Protein 7JUR (pdb70)

Nearest PDB structures (foldseek):
  7umb-assembly1_B  TM=1.002E+00  e=2.648E-54  Homo sapiens
  7jus-assembly1_B  TM=1.000E+00  e=8.357E-53  Homo sapiens
  7jv0-assembly1_A  TM=9.532E-01  e=3.926E-38  Homo sapiens
  7juz-assembly1_A  TM=9.503E-01  e=6.913E-38  Homo sapiens
  9axh-assembly1_C  TM=8.675E-01  e=3.553E-34  Homo sapiens

Sequence (581 aa):
TSIFLQEWDIPFEQLEIGELIGKGRFGQVYHGRWGEVAIRLIDIERDNEDQLKAFKREVMAYRQTRHENVVLFMGACMSPPHLAIITSLCKGRTLYSVVRDAKIVLDVNKTRQIAQEIVKGMGYLHAKGILHKDLKSKNVFYDNGKVVITDFGLFSISGVLQREDKLRIQNGWLCHLAPEIIRQLSPDTEEDKLPFSKHSDVFALGTIWYELHAREWPFKTQPAEAIIWQMGTGMKPNLSQIGMGKEISDILLFCWAFEQEERPTFTKLMDMLEKLPELDEQQRKRLEAFLTQKQKVGELKDDDFEKISELVVFKVSHKPSGLVMARKLIHLEIKPAIRNQIIRELQVLHECNSPYIVGFYGAFYSDGEISICMEHMDGGSLDQVLKKAGRIPEQILGKVSIAVIKGLTYLREKHKIMHRDVKPSNILVNSRGEIKLCDFGVSGQLIDSMANSFVGTRSYMSPERLQGTHYSVQSDIWSMGLSLVEMAVGRYPIPPPDAKELELMFPMAIFELLDYIVNEPPPKLPSAVFSLEFQDFVNKCLIKNPAERADLKQLMVHAFIKRSDAEEVDFAGWLCSTIGL

Structure (mmCIF, N/CA/C/O backbone):
data_7JUR
#
_entry.id   7JUR
#
_cell.length_a   140.000
_cell.length_b   140.000
_cell.length_c   222.000
_cell.angle_alpha   90.00
_cell.angle_beta   90.00
_cell.angle_gamma   120.00
#
_symmetry.space_group_name_H-M   'P 61 2 2'
#
loop_
_entity.id
_entity.type
_entity.pdbx_description
1 polymer 'Kinase suppressor of Ras 2'
2 polymer 'Dual specificity mitogen-activated protein kinase kinase 1'
3 non-polymer 'PHOSPHOAMINOPHOSPHONIC ACID-ADENYLATE ESTER'
4 non-polymer 'MAGNESIUM ION'
5 non-polymer Trametinib
6 water water
#
loop_
_atom_site.group_PDB
_atom_site.id
_atom_site.type_symbol
_atom_site.label_atom_id
_atom_site.label_alt_id
_atom_site.label_comp_id
_atom_site.label_asym_id
_atom_site.label_entity_id
_atom_site.label_seq_id
_atom_site.pdbx_PDB_ins_code
_atom_site.Cartn_x
_atom_site.Cartn_y
_atom_site.Cartn_z
_atom_site.occupancy
_atom_site.B_iso_or_equiv
_atom_site.auth_seq_id
_atom_site.auth_comp_id
_atom_site.auth_asym_id
_atom_site.auth_atom_id
_atom_site.pdbx_PDB_model_num
ATOM 1 N N . THR A 1 44 ? -60.762 57.683 -32.178 1.00 124.37 652 THR B N 1
ATOM 2 C CA . THR A 1 44 ? -61.131 59.003 -31.678 1.00 127.38 652 THR B CA 1
ATOM 3 C C . THR A 1 44 ? -62.536 58.998 -31.069 1.00 130.18 652 THR B C 1
ATOM 4 O O . THR A 1 44 ? -62.962 59.983 -30.460 1.00 121.94 652 THR B O 1
ATOM 8 N N . SER A 1 45 ? -63.254 57.885 -31.227 1.00 133.34 653 SER B N 1
ATOM 9 C CA . SER A 1 45 ? -64.626 57.777 -30.748 1.00 123.28 653 SER B CA 1
ATOM 10 C C . SER A 1 45 ? -64.880 56.390 -30.175 1.00 122.80 653 SER B C 1
ATOM 11 O O . SER A 1 45 ? -64.452 55.385 -30.753 1.00 120.63 653 SER B O 1
ATOM 14 N N . ILE A 1 46 ? -65.568 56.344 -29.030 1.00 120.36 654 ILE B N 1
ATOM 15 C CA . ILE A 1 46 ? -66.147 55.114 -28.493 1.00 115.30 654 ILE B CA 1
ATOM 16 C C . ILE A 1 46 ? -67.661 55.270 -28.470 1.00 113.67 654 ILE B C 1
ATOM 17 O O . ILE A 1 46 ? -68.181 56.234 -27.895 1.00 112.53 654 ILE B O 1
ATOM 22 N N . PHE A 1 47 ? -68.363 54.314 -29.071 1.00 116.88 655 PHE B N 1
ATOM 23 C CA . PHE A 1 47 ? -69.816 54.261 -29.030 1.00 113.68 655 PHE B CA 1
ATOM 24 C C . PHE A 1 47 ? -70.256 53.180 -28.047 1.00 103.88 655 PHE B C 1
ATOM 25 O O . PHE A 1 47 ? -69.536 52.208 -27.806 1.00 100.43 655 PHE B O 1
ATOM 33 N N . LEU A 1 48 ? -71.444 53.362 -27.466 1.00 106.45 656 LEU B N 1
ATOM 34 C CA . LEU A 1 48 ? -71.992 52.364 -26.552 1.00 102.36 656 LEU B CA 1
ATOM 35 C C . LEU A 1 48 ? -72.554 51.146 -27.273 1.00 102.54 656 LEU B C 1
ATOM 36 O O . LEU A 1 48 ? -72.792 50.120 -26.624 1.00 100.42 656 LEU B O 1
ATOM 41 N N . GLN A 1 49 ? -72.774 51.238 -28.588 1.00 104.11 657 GLN B N 1
ATOM 42 C CA . GLN A 1 49 ? -73.121 50.075 -29.394 1.00 100.36 657 GLN B CA 1
ATOM 43 C C . GLN A 1 49 ? -71.942 49.123 -29.589 1.00 96.89 657 GLN B C 1
ATOM 44 O O . GLN A 1 49 ? -72.141 48.024 -30.116 1.00 99.26 657 GLN B O 1
ATOM 50 N N . GLU A 1 50 ? -70.734 49.513 -29.162 1.00 100.14 658 GLU B N 1
ATOM 51 C CA . GLU A 1 50 ? -69.509 48.720 -29.273 1.00 96.67 658 GLU B CA 1
ATOM 52 C C . GLU A 1 50 ? -69.346 47.678 -28.173 1.00 96.02 658 GLU B C 1
ATOM 53 O O . GLU A 1 50 ? -68.291 47.035 -28.112 1.00 93.32 658 GLU B O 1
ATOM 59 N N . TRP A 1 51 ? -70.328 47.509 -27.291 1.00 89.64 659 TRP B N 1
ATOM 60 C CA . TRP A 1 51 ? -70.161 46.672 -26.114 1.00 83.73 659 TRP B CA 1
ATOM 61 C C . TRP A 1 51 ? -71.058 45.445 -26.184 1.00 84.13 659 TRP B C 1
ATOM 62 O O . TRP A 1 51 ? -72.100 45.445 -26.847 1.00 87.54 659 TRP B O 1
ATOM 73 N N . ASP A 1 52 ? -70.623 44.388 -25.493 1.00 74.28 660 ASP B N 1
ATOM 74 C CA . ASP A 1 52 ? -71.357 43.134 -25.453 1.00 65.79 660 ASP B CA 1
ATOM 75 C C . ASP A 1 52 ? -72.611 43.209 -24.597 1.00 72.83 660 ASP B C 1
ATOM 76 O O . ASP A 1 52 ? -73.420 42.275 -24.635 1.00 74.22 660 ASP B O 1
ATOM 81 N N . ILE A 1 53 ? -72.797 44.273 -23.824 1.00 70.26 661 ILE B N 1
ATOM 82 C CA . ILE A 1 53 ? -74.030 44.483 -23.077 1.00 63.62 661 ILE B CA 1
ATOM 83 C C . ILE A 1 53 ? -74.983 45.262 -23.978 1.00 74.44 661 ILE B C 1
ATOM 84 O O . ILE A 1 53 ? -74.736 46.454 -24.239 1.00 73.87 661 ILE B O 1
ATOM 89 N N . PRO A 1 54 ? -76.039 44.640 -24.480 1.00 75.48 662 PRO B N 1
ATOM 90 C CA . PRO A 1 54 ? -77.005 45.359 -25.306 1.00 69.63 662 PRO B CA 1
ATOM 91 C C . PRO A 1 54 ? -77.577 46.519 -24.518 1.00 69.84 662 PRO B C 1
ATOM 92 O O . PRO A 1 54 ? -77.995 46.369 -23.368 1.00 76.06 662 PRO B O 1
ATOM 96 N N . PHE A 1 55 ? -77.582 47.686 -25.143 1.00 74.85 663 PHE B N 1
ATOM 97 C CA . PHE A 1 55 ? -77.890 48.928 -24.455 1.00 71.64 663 PHE B CA 1
ATOM 98 C C . PHE A 1 55 ? -78.922 49.686 -25.270 1.00 66.98 663 PHE B C 1
ATOM 99 O O . PHE A 1 55 ? -78.652 50.070 -26.412 1.00 65.53 663 PHE B O 1
ATOM 107 N N . GLU A 1 56 ? -80.102 49.896 -24.695 1.00 68.92 664 GLU B N 1
ATOM 108 C CA . GLU A 1 56 ? -81.134 50.684 -25.357 1.00 68.69 664 GLU B CA 1
ATOM 109 C C . GLU A 1 56 ? -81.211 52.104 -24.814 1.00 72.02 664 GLU B C 1
ATOM 110 O O . GLU A 1 56 ? -81.165 53.068 -25.583 1.00 70.51 664 GLU B O 1
ATOM 116 N N . GLN A 1 57 ? -81.329 52.248 -23.495 1.00 75.33 665 GLN B N 1
ATOM 117 C CA . GLN A 1 57 ? -81.478 53.543 -22.851 1.00 70.55 665 GLN B CA 1
ATOM 118 C C . GLN A 1 57 ? -80.664 53.550 -21.563 1.00 70.23 665 GLN B C 1
ATOM 119 O O . GLN A 1 57 ? -80.393 52.501 -20.968 1.00 67.90 665 GLN B O 1
ATOM 125 N N . LEU A 1 58 ? -80.279 54.749 -21.135 1.00 67.40 666 LEU B N 1
ATOM 126 C CA . LEU A 1 58 ? -79.507 54.929 -19.909 1.00 62.64 666 LEU B CA 1
ATOM 127 C C . LEU A 1 58 ? -80.059 56.129 -19.148 1.00 64.13 666 LEU B C 1
ATOM 128 O O . LEU A 1 58 ? -79.943 57.266 -19.617 1.00 62.38 666 LEU B O 1
ATOM 133 N N . GLU A 1 59 ? -80.656 55.882 -17.979 1.00 63.09 667 GLU B N 1
ATOM 134 C CA . GLU A 1 59 ? -81.186 56.937 -17.120 1.00 64.85 667 GLU B CA 1
ATOM 135 C C . GLU A 1 59 ? -80.151 57.327 -16.070 1.00 67.26 667 GLU B C 1
ATOM 136 O O . GLU A 1 59 ? -79.447 56.468 -15.530 1.00 69.53 667 GLU B O 1
ATOM 142 N N . ILE A 1 60 ? -80.076 58.622 -15.766 1.00 62.88 668 ILE B N 1
ATOM 143 C CA . ILE A 1 60 ? -79.118 59.153 -14.796 1.00 61.40 668 ILE B CA 1
ATOM 144 C C . ILE A 1 60 ? -79.894 59.713 -13.610 1.00 60.49 668 ILE B C 1
ATOM 145 O O . ILE A 1 60 ? -80.679 60.654 -13.767 1.00 62.79 668 ILE B O 1
ATOM 150 N N . GLY A 1 61 ? -79.662 59.154 -12.430 1.00 68.70 669 GLY B N 1
ATOM 151 C CA . GLY A 1 61 ? -80.330 59.567 -11.198 1.00 64.64 669 GLY B CA 1
ATOM 152 C C . GLY A 1 61 ? -79.504 60.539 -10.380 1.00 63.11 669 GLY B C 1
ATOM 153 O O . GLY A 1 61 ? -78.880 61.464 -10.917 1.00 58.00 669 GLY B O 1
ATOM 154 N N . GLU A 1 62 ? -79.495 60.319 -9.064 1.00 67.48 670 GLU B N 1
ATOM 155 C CA . GLU A 1 62 ? -78.870 61.232 -8.115 1.00 72.66 670 GLU B CA 1
ATOM 156 C C . GLU A 1 62 ? -77.374 60.966 -7.976 1.00 62.66 670 GLU B C 1
ATOM 157 O O . GLU A 1 62 ? -76.873 59.884 -8.284 1.00 62.11 670 GLU B O 1
ATOM 163 N N . LEU A 1 63 ? -76.660 61.976 -7.486 1.00 60.97 671 LEU B N 1
ATOM 164 C CA . LEU A 1 63 ? -75.245 61.808 -7.199 1.00 58.26 671 LEU B CA 1
ATOM 165 C C . LEU A 1 63 ? -75.072 60.872 -6.011 1.00 65.00 671 LEU B C 1
ATOM 166 O O . LEU A 1 63 ? -75.798 60.962 -5.017 1.00 69.00 671 LEU B O 1
ATOM 171 N N . ILE A 1 64 ? -74.124 59.944 -6.125 1.00 65.65 672 ILE B N 1
ATOM 172 C CA . ILE A 1 64 ? -73.914 58.983 -5.048 1.00 65.55 672 ILE B CA 1
ATOM 173 C C . ILE A 1 64 ? -73.061 59.594 -3.949 1.00 65.78 672 ILE B C 1
ATOM 174 O O . ILE A 1 64 ? -73.389 59.491 -2.762 1.00 68.66 672 ILE B O 1
ATOM 179 N N . GLY A 1 65 ? -71.953 60.229 -4.322 1.00 60.08 673 GLY B N 1
ATOM 180 C CA . GLY A 1 65 ? -71.081 60.828 -3.328 1.00 67.18 673 GLY B CA 1
ATOM 181 C C . GLY A 1 65 ? -70.095 61.778 -3.968 1.00 77.04 673 GLY B C 1
ATOM 182 O O . GLY A 1 65 ? -69.968 61.853 -5.195 1.00 74.14 673 GLY B O 1
ATOM 183 N N . LYS A 1 66 ? -69.403 62.519 -3.106 1.00 74.39 674 LYS B N 1
ATOM 184 C CA . LYS A 1 66 ? -68.311 63.367 -3.551 1.00 69.80 674 LYS B CA 1
ATOM 185 C C . LYS A 1 66 ? -67.087 62.514 -3.856 1.00 62.74 674 LYS B C 1
ATOM 186 O O . LYS A 1 66 ? -66.893 61.441 -3.279 1.00 62.12 674 LYS B O 1
ATOM 192 N N . GLY A 1 67 ? -66.262 62.992 -4.780 1.00 57.99 675 GLY B N 1
ATOM 193 C CA . GLY A 1 67 ? -65.074 62.255 -5.158 1.00 47.71 675 GLY B CA 1
ATOM 194 C C . GLY A 1 67 ? -64.158 63.067 -6.048 1.00 51.60 675 GLY B C 1
ATOM 195 O O . GLY A 1 67 ? -64.612 63.952 -6.776 1.00 61.19 675 GLY B O 1
ATOM 196 N N . ARG A 1 68 ? -62.865 62.766 -6.016 1.00 54.13 676 ARG B N 1
ATOM 197 C CA . ARG A 1 68 ? -61.904 63.632 -6.681 1.00 57.19 676 ARG B CA 1
ATOM 198 C C . ARG A 1 68 ? -61.853 63.423 -8.192 1.00 63.30 676 ARG B C 1
ATOM 199 O O . ARG A 1 68 ? -61.385 64.320 -8.901 1.00 73.44 676 ARG B O 1
ATOM 207 N N . PHE A 1 69 ? -62.341 62.291 -8.705 1.00 56.99 677 PHE B N 1
ATOM 208 C CA . PHE A 1 69 ? -62.230 61.950 -10.125 1.00 57.67 677 PHE B CA 1
ATOM 209 C C . PHE A 1 69 ? -63.619 61.875 -10.762 1.00 61.95 677 PHE B C 1
ATOM 210 O O . PHE A 1 69 ? -64.298 60.850 -10.664 1.00 61.54 677 PHE B O 1
ATOM 218 N N . GLY A 1 70 ? -64.033 62.945 -11.441 1.00 56.44 678 GLY B N 1
ATOM 219 C CA . GLY A 1 70 ? -65.349 62.974 -12.045 1.00 48.25 678 GLY B CA 1
ATOM 220 C C . GLY A 1 70 ? -66.453 62.893 -11.000 1.00 58.94 678 GLY B C 1
ATOM 221 O O . GLY A 1 70 ? -66.216 62.900 -9.791 1.00 63.15 678 GLY B O 1
ATOM 222 N N . GLN A 1 71 ? -67.688 62.808 -11.501 1.00 51.91 679 GLN B N 1
ATOM 223 C CA . GLN A 1 71 ? -68.858 62.597 -10.660 1.00 55.53 679 GLN B CA 1
ATOM 224 C C . GLN A 1 71 ? -69.424 61.200 -10.885 1.00 51.59 679 GLN B C 1
ATOM 225 O O . GLN A 1 71 ? -69.298 60.635 -11.972 1.00 56.78 679 GLN B O 1
ATOM 231 N N . VAL A 1 72 ? -70.071 60.655 -9.855 1.00 50.55 680 VAL B N 1
ATOM 232 C CA . VAL A 1 72 ? -70.554 59.275 -9.854 1.00 48.77 680 VAL B CA 1
ATOM 233 C C . VAL A 1 72 ? -72.040 59.275 -9.506 1.00 57.17 680 VAL B C 1
ATOM 234 O O . VAL A 1 72 ? -72.406 59.435 -8.334 1.00 53.81 680 VAL B O 1
ATOM 238 N N . TYR A 1 73 ? -72.893 59.052 -10.507 1.00 57.73 681 TYR B N 1
ATOM 239 C CA . TYR A 1 73 ? -74.339 59.075 -10.330 1.00 52.18 681 TYR B CA 1
ATOM 240 C C . TYR A 1 73 ? -74.931 57.669 -10.265 1.00 54.11 681 TYR B C 1
ATOM 241 O O . TYR A 1 73 ? -74.365 56.711 -10.800 1.00 52.74 681 TYR B O 1
ATOM 250 N N . HIS A 1 74 ? -76.079 57.556 -9.588 1.00 56.15 682 HIS B N 1
ATOM 251 C CA . HIS A 1 74 ? -76.963 56.413 -9.776 1.00 55.48 682 HIS B CA 1
ATOM 252 C C . HIS A 1 74 ? -77.489 56.404 -11.204 1.00 55.59 682 HIS B C 1
ATOM 253 O O . HIS A 1 74 ? -77.582 57.445 -11.862 1.00 54.98 682 HIS B O 1
ATOM 260 N N . GLY A 1 75 ? -77.877 55.222 -11.673 1.00 53.09 683 GLY B N 1
ATOM 261 C CA . GLY A 1 75 ? -78.406 55.138 -13.020 1.00 53.47 683 GLY B CA 1
ATOM 262 C C . GLY A 1 75 ? -79.167 53.852 -13.219 1.00 58.59 683 GLY B C 1
ATOM 263 O O . GLY A 1 75 ? -79.043 52.905 -12.438 1.00 58.60 683 GLY B O 1
ATOM 264 N N . ARG A 1 76 ? -79.965 53.838 -14.292 1.00 59.75 684 ARG B N 1
ATOM 265 C CA . ARG A 1 76 ? -80.752 52.679 -14.690 1.00 60.26 684 ARG B CA 1
ATOM 266 C C . ARG A 1 76 ? -80.447 52.332 -16.142 1.00 64.71 684 ARG B C 1
ATOM 267 O O . ARG A 1 76 ? -80.186 53.217 -16.961 1.00 60.34 684 ARG B O 1
ATOM 275 N N . TRP A 1 77 ? -80.511 51.033 -16.454 1.00 74.87 685 TRP B N 1
ATOM 276 C CA . TRP A 1 77 ? -80.057 50.463 -17.736 1.00 63.34 685 TRP B CA 1
ATOM 277 C C . TRP A 1 77 ? -81.127 49.534 -18.340 1.00 57.77 685 TRP B C 1
ATOM 278 O O . TRP A 1 77 ? -81.407 49.564 -19.550 1.00 71.04 685 TRP B O 1
ATOM 289 N N . GLY A 1 79 ? -82.288 46.843 -14.969 1.00 58.71 687 GLY B N 1
ATOM 290 C CA . GLY A 1 79 ? -81.101 46.904 -14.117 1.00 71.18 687 GLY B CA 1
ATOM 291 C C . GLY A 1 79 ? -80.567 48.242 -13.584 1.00 55.12 687 GLY B C 1
ATOM 292 O O . GLY A 1 79 ? -80.683 49.272 -14.238 1.00 57.79 687 GLY B O 1
ATOM 293 N N . GLU A 1 80 ? -79.944 48.231 -12.403 1.00 60.55 688 GLU B N 1
ATOM 294 C CA . GLU A 1 80 ? -79.438 49.448 -11.771 1.00 57.54 688 GLU B CA 1
ATOM 295 C C . GLU A 1 80 ? -77.926 49.544 -11.914 1.00 57.27 688 GLU B C 1
ATOM 296 O O . GLU A 1 80 ? -77.219 48.547 -11.791 1.00 61.51 688 GLU B O 1
ATOM 302 N N . VAL A 1 81 ? -77.424 50.756 -12.140 1.00 56.88 689 VAL B N 1
ATOM 303 C CA . VAL A 1 81 ? -76.072 50.947 -12.648 1.00 49.73 689 VAL B CA 1
ATOM 304 C C . VAL A 1 81 ? -75.401 52.089 -11.892 1.00 54.84 689 VAL B C 1
ATOM 305 O O . VAL A 1 81 ? -76.044 52.836 -11.153 1.00 61.21 689 VAL B O 1
ATOM 309 N N . ALA A 1 82 ? -74.085 52.216 -12.080 1.00 52.29 690 ALA B N 1
ATOM 310 C CA . ALA A 1 82 ? -73.310 53.321 -11.520 1.00 48.29 690 ALA B CA 1
ATOM 311 C C . ALA A 1 82 ? -72.553 53.999 -12.644 1.00 46.15 690 ALA B C 1
ATOM 312 O O . ALA A 1 82 ? -71.713 53.371 -13.293 1.00 55.56 690 ALA B O 1
ATOM 314 N N . ILE A 1 83 ? -72.837 55.277 -12.860 1.00 47.98 691 ILE B N 1
ATOM 315 C CA . ILE A 1 83 ? -72.314 56.028 -13.993 1.00 45.05 691 ILE B CA 1
ATOM 316 C C . ILE A 1 83 ? -71.303 57.028 -13.463 1.00 49.60 691 ILE B C 1
ATOM 317 O O . ILE A 1 83 ? -71.584 57.749 -12.498 1.00 52.86 691 ILE B O 1
ATOM 322 N N . ARG A 1 84 ? -70.128 57.065 -14.079 1.00 45.28 692 ARG B N 1
ATOM 323 C CA . ARG A 1 84 ? -69.075 57.998 -13.695 1.00 49.49 692 ARG B CA 1
ATOM 324 C C . ARG A 1 84 ? -68.813 58.913 -14.878 1.00 54.00 692 ARG B C 1
ATOM 325 O O . ARG A 1 84 ? -68.274 58.473 -15.899 1.00 56.24 692 ARG B O 1
ATOM 333 N N . LEU A 1 85 ? -69.194 60.178 -14.742 1.00 53.62 693 LEU B N 1
ATOM 334 C CA . LEU A 1 85 ? -69.026 61.152 -15.813 1.00 57.36 693 LEU B CA 1
ATOM 335 C C . LEU A 1 85 ? -67.696 61.871 -15.627 1.00 63.24 693 LEU B C 1
ATOM 336 O O . LEU A 1 85 ? -67.474 62.531 -14.609 1.00 71.67 693 LEU B O 1
ATOM 341 N N . ILE A 1 86 ? -66.815 61.727 -16.604 1.00 66.61 694 ILE B N 1
ATOM 342 C CA . ILE A 1 86 ? -65.519 62.386 -16.611 1.00 70.07 694 ILE B CA 1
ATOM 343 C C . ILE A 1 86 ? -65.460 63.359 -17.777 1.00 81.66 694 ILE B C 1
ATOM 344 O O . ILE A 1 86 ? -66.010 63.107 -18.852 1.00 91.49 694 ILE B O 1
ATOM 349 N N . ASP A 1 87 ? -64.758 64.465 -17.568 1.00 89.21 695 ASP B N 1
ATOM 350 C CA . ASP A 1 87 ? -64.575 65.449 -18.620 1.00 92.39 695 ASP B CA 1
ATOM 351 C C . ASP A 1 87 ? -63.095 65.585 -18.943 1.00 96.92 695 ASP B C 1
ATOM 352 O O . ASP A 1 87 ? -62.228 65.402 -18.083 1.00 98.63 695 ASP B O 1
ATOM 357 N N . ILE A 1 88 ? -62.829 65.902 -20.205 1.00 109.52 696 ILE B N 1
ATOM 358 C CA . ILE A 1 88 ? -61.496 65.857 -20.786 1.00 115.93 696 ILE B CA 1
ATOM 359 C C . ILE A 1 88 ? -61.350 67.079 -21.686 1.00 119.51 696 ILE B C 1
ATOM 360 O O . ILE A 1 88 ? -62.339 67.657 -22.138 1.00 120.73 696 ILE B O 1
ATOM 365 N N . GLU A 1 89 ? -60.104 67.488 -21.934 1.00 128.74 697 GLU B N 1
ATOM 366 C CA . GLU A 1 89 ? -59.880 68.549 -22.912 1.00 136.55 697 GLU B CA 1
ATOM 367 C C . GLU A 1 89 ? -60.422 68.129 -24.273 1.00 140.55 697 GLU B C 1
ATOM 368 O O . GLU A 1 89 ? -60.386 66.953 -24.648 1.00 139.74 697 GLU B O 1
ATOM 374 N N . ARG A 1 90 ? -60.942 69.111 -25.010 1.00 142.40 698 ARG B N 1
ATOM 375 C CA . ARG A 1 90 ? -61.552 68.829 -26.305 1.00 144.73 698 ARG B CA 1
ATOM 376 C C . ARG A 1 90 ? -60.558 68.168 -27.252 1.00 149.74 698 ARG B C 1
ATOM 377 O O . ARG A 1 90 ? -60.871 67.160 -27.899 1.00 144.16 698 ARG B O 1
ATOM 385 N N . ASP A 1 91 ? -59.343 68.715 -27.331 1.00 154.36 699 ASP B N 1
ATOM 386 C CA . ASP A 1 91 ? -58.343 68.296 -28.310 1.00 154.13 699 ASP B CA 1
ATOM 387 C C . ASP A 1 91 ? -57.037 67.926 -27.602 1.00 152.66 699 ASP B C 1
ATOM 388 O O . ASP A 1 91 ? -55.991 68.541 -27.805 1.00 152.67 699 ASP B O 1
ATOM 393 N N . ASN A 1 92 ? -57.103 66.906 -26.752 1.00 147.93 700 ASN B N 1
ATOM 394 C CA . ASN A 1 92 ? -55.909 66.264 -26.211 1.00 145.09 700 ASN B CA 1
ATOM 395 C C . ASN A 1 92 ? -55.966 64.817 -26.684 1.00 137.90 700 ASN B C 1
ATOM 396 O O . ASN A 1 92 ? -56.465 63.937 -25.978 1.00 137.53 700 ASN B O 1
ATOM 401 N N . GLU A 1 93 ? -55.460 64.583 -27.898 1.00 133.57 701 GLU B N 1
ATOM 402 C CA . GLU A 1 93 ? -55.487 63.246 -28.478 1.00 132.26 701 GLU B CA 1
ATOM 403 C C . GLU A 1 93 ? -54.682 62.254 -27.643 1.00 132.49 701 GLU B C 1
ATOM 404 O O . GLU A 1 93 ? -54.993 61.057 -27.634 1.00 129.25 701 GLU B O 1
ATOM 410 N N . ASP A 1 94 ? -53.662 62.728 -26.923 1.00 134.30 702 ASP B N 1
ATOM 411 C CA . ASP A 1 94 ? -52.847 61.839 -26.097 1.00 136.49 702 ASP B CA 1
ATOM 412 C C . ASP A 1 94 ? -53.674 61.206 -24.984 1.00 130.75 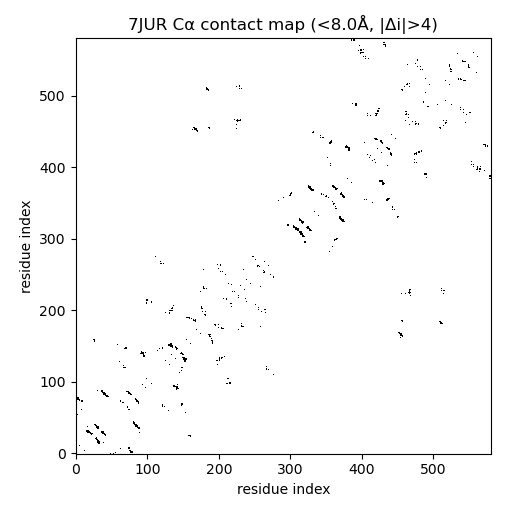702 ASP B C 1
ATOM 413 O O . ASP A 1 94 ? -53.778 59.977 -24.887 1.00 124.21 702 ASP B O 1
ATOM 418 N N . GLN A 1 95 ? -54.262 62.045 -24.125 1.00 132.12 703 GLN B N 1
ATOM 419 C CA . GLN A 1 95 ? -55.102 61.582 -23.022 1.00 133.72 703 GLN B CA 1
ATOM 420 C C . GLN A 1 95 ? -56.187 60.617 -23.472 1.00 126.83 703 GLN B C 1
ATOM 421 O O . GLN A 1 95 ? -56.660 59.796 -22.678 1.00 124.27 703 GLN B O 1
ATOM 427 N N . LEU A 1 96 ? -56.616 60.732 -24.725 1.00 124.06 704 LEU B N 1
ATOM 428 C CA . LEU A 1 96 ? -57.859 60.125 -25.184 1.00 116.01 704 LEU B CA 1
ATOM 429 C C . LEU A 1 96 ? -57.660 58.687 -25.655 1.00 112.95 704 LEU B C 1
ATOM 430 O O . LEU A 1 96 ? -58.289 57.764 -25.129 1.00 115.32 704 LEU B O 1
ATOM 435 N N . LYS A 1 97 ? -56.798 58.473 -26.647 1.00 109.59 705 LYS B N 1
ATOM 436 C CA . LYS A 1 97 ? -56.516 57.095 -27.025 1.00 111.07 705 LYS B CA 1
ATOM 437 C C . LYS A 1 97 ? -55.767 56.359 -25.924 1.00 113.70 705 LYS B C 1
ATOM 438 O O . LYS A 1 97 ? -55.708 55.125 -25.946 1.00 112.30 705 LYS B O 1
ATOM 444 N N . ALA A 1 98 ? -55.198 57.097 -24.963 1.00 118.76 706 ALA B N 1
ATOM 445 C CA . ALA A 1 98 ? -54.669 56.490 -23.745 1.00 118.16 706 ALA B CA 1
ATOM 446 C C . ALA A 1 98 ? -55.786 56.127 -22.775 1.00 113.29 706 ALA B C 1
ATOM 447 O O . ALA A 1 98 ? -55.614 55.241 -21.932 1.00 113.00 706 ALA B O 1
ATOM 449 N N . PHE A 1 99 ? -56.921 56.821 -22.852 1.00 112.17 707 PHE B N 1
ATOM 450 C CA . PHE A 1 99 ? -58.122 56.365 -22.160 1.00 100.32 707 PHE B CA 1
ATOM 451 C C . PHE A 1 99 ? -58.679 55.120 -22.837 1.00 105.14 707 PHE B C 1
ATOM 452 O O . PHE A 1 99 ? -59.027 54.140 -22.173 1.00 102.73 707 PHE B O 1
ATOM 460 N N . LYS A 1 100 ? -58.728 55.147 -24.164 1.00 108.20 708 LYS B N 1
ATOM 461 C CA . LYS A 1 100 ? -59.266 54.048 -24.951 1.00 102.10 708 LYS B CA 1
ATOM 462 C C . LYS A 1 100 ? -58.401 52.792 -24.807 1.00 100.97 708 LYS B C 1
ATOM 463 O O . LYS A 1 100 ? -58.913 51.667 -24.740 1.00 98.63 708 LYS B O 1
ATOM 469 N N . ARG A 1 101 ? -57.084 52.983 -24.818 1.00 109.72 709 ARG B N 1
ATOM 470 C CA . ARG A 1 101 ? -56.086 52.093 -24.252 1.00 111.56 709 ARG B CA 1
ATOM 471 C C . ARG A 1 101 ? -56.656 51.233 -23.120 1.00 98.16 709 ARG B C 1
ATOM 472 O O . ARG A 1 101 ? -56.634 50.003 -23.164 1.00 84.08 709 ARG B O 1
ATOM 480 N N . GLU A 1 102 ? -57.170 51.920 -22.109 1.00 98.10 710 GLU B N 1
ATOM 481 C CA . GLU A 1 102 ? -57.530 51.288 -20.846 1.00 96.52 710 GLU B CA 1
ATOM 482 C C . GLU A 1 102 ? -58.862 50.553 -20.949 1.00 93.35 710 GLU B C 1
ATOM 483 O O . GLU A 1 102 ? -58.976 49.402 -20.521 1.00 88.33 710 GLU B O 1
ATOM 489 N N . VAL A 1 103 ? -59.879 51.203 -21.520 1.00 89.51 711 VAL B N 1
ATOM 490 C CA . VAL A 1 103 ? -61.243 50.729 -21.309 1.00 88.76 711 VAL B CA 1
ATOM 491 C C . VAL A 1 103 ? -61.499 49.404 -22.007 1.00 88.29 711 VAL B C 1
ATOM 492 O O . VAL A 1 103 ? -62.240 48.560 -21.486 1.00 91.06 711 VAL B O 1
ATOM 496 N N . MET A 1 104 ? -60.907 49.177 -23.179 1.00 86.70 712 MET B N 1
ATOM 497 C CA . MET A 1 104 ? -61.229 47.910 -23.813 1.00 92.46 712 MET B CA 1
ATOM 498 C C . MET A 1 104 ? -60.359 46.774 -23.298 1.00 83.15 712 MET B C 1
ATOM 499 O O . MET A 1 104 ? -60.733 45.604 -23.455 1.00 82.86 712 MET B O 1
ATOM 504 N N . ALA A 1 105 ? -59.265 47.083 -22.596 1.00 89.20 713 ALA B N 1
ATOM 505 C CA . ALA A 1 105 ? -58.710 46.114 -21.661 1.00 86.96 713 ALA B CA 1
ATOM 506 C C . ALA A 1 105 ? -59.791 45.637 -20.693 1.00 89.97 713 ALA B C 1
ATOM 507 O O . ALA A 1 105 ? -60.005 44.427 -20.533 1.00 90.83 713 ALA B O 1
ATOM 509 N N . TYR A 1 106 ? -60.508 46.583 -20.062 1.00 86.31 714 TYR B N 1
ATOM 510 C CA . TYR A 1 106 ? -61.565 46.225 -19.112 1.00 75.71 714 TYR B CA 1
ATOM 511 C C . TYR A 1 106 ? -62.664 45.406 -19.769 1.00 77.25 714 TYR B C 1
ATOM 512 O O . TYR A 1 106 ? -63.340 44.622 -19.089 1.00 72.75 714 TYR B O 1
ATOM 521 N N . ARG A 1 107 ? -62.867 45.578 -21.080 1.00 76.27 715 ARG B N 1
ATOM 522 C CA . ARG A 1 107 ? -63.926 44.855 -21.778 1.00 77.02 715 ARG B CA 1
ATOM 523 C C . ARG A 1 107 ? -63.761 43.346 -21.688 1.00 73.75 715 ARG B C 1
ATOM 524 O O . ARG A 1 107 ? -64.725 42.611 -21.936 1.00 66.10 715 ARG B O 1
ATOM 532 N N . GLN A 1 108 ? -62.569 42.865 -21.345 1.00 77.98 716 GLN B N 1
ATOM 533 C CA . GLN A 1 108 ? -62.312 41.437 -21.258 1.00 76.73 716 GLN B CA 1
ATOM 534 C C . GLN A 1 108 ? -62.477 40.884 -19.849 1.00 66.83 716 GLN B C 1
ATOM 535 O O . GLN A 1 108 ? -62.214 39.695 -19.642 1.00 65.42 716 GLN B O 1
ATOM 541 N N . THR A 1 109 ? -62.894 41.705 -18.879 1.00 62.02 717 THR B N 1
ATOM 542 C CA . THR A 1 109 ? -62.894 41.294 -17.478 1.00 58.63 717 THR B CA 1
ATOM 543 C C . THR A 1 109 ? -64.264 40.774 -17.056 1.00 50.87 717 THR B C 1
ATOM 544 O O . THR A 1 109 ? -65.304 41.337 -17.412 1.00 46.63 717 THR B O 1
ATOM 548 N N . ARG A 1 110 ? -64.250 39.685 -16.299 1.00 42.04 718 ARG B N 1
ATOM 549 C CA . ARG A 1 110 ? -65.428 39.237 -15.569 1.00 45.00 718 ARG B CA 1
ATOM 550 C C . ARG A 1 110 ? -64.931 38.328 -14.458 1.00 50.48 718 ARG B C 1
ATOM 551 O O . ARG A 1 110 ? -64.234 37.347 -14.736 1.00 48.79 718 ARG B O 1
ATOM 559 N N . HIS A 1 111 ? -65.246 38.675 -13.209 1.00 54.64 719 HIS B N 1
ATOM 560 C CA . HIS A 1 111 ? -64.770 37.964 -12.030 1.00 47.68 719 HIS B CA 1
ATOM 561 C C . HIS A 1 111 ? -65.610 38.398 -10.834 1.00 46.90 719 HIS B C 1
ATOM 562 O O . HIS A 1 111 ? -65.832 39.593 -10.641 1.00 53.28 719 HIS B O 1
ATOM 569 N N . GLU A 1 112 ? -66.054 37.432 -10.022 1.00 45.30 720 GLU B N 1
ATOM 570 C CA . GLU A 1 112 ? -67.004 37.716 -8.940 1.00 54.79 720 GLU B CA 1
ATOM 571 C C . GLU A 1 112 ? -66.475 38.674 -7.873 1.00 60.60 720 GLU B C 1
ATOM 572 O O . GLU A 1 112 ? -67.273 39.156 -7.060 1.00 59.00 720 GLU B O 1
ATOM 578 N N . ASN A 1 113 ? -65.170 38.945 -7.825 1.00 58.79 721 ASN B N 1
ATOM 579 C CA . ASN A 1 113 ? -64.605 39.873 -6.853 1.00 55.08 721 ASN B CA 1
ATOM 580 C C . ASN A 1 113 ? -64.179 41.184 -7.500 1.00 60.93 721 ASN B C 1
ATOM 581 O O . ASN A 1 113 ? -63.503 41.999 -6.857 1.00 60.36 721 ASN B O 1
ATOM 586 N N . VAL A 1 114 ? -64.564 41.404 -8.754 1.00 55.74 722 VAL B N 1
ATOM 587 C CA . VAL A 1 114 ? -64.218 42.602 -9.506 1.00 49.47 722 VAL B CA 1
ATOM 588 C C . VAL A 1 114 ? -65.512 43.203 -10.029 1.00 46.33 722 VAL B C 1
ATOM 589 O O . VAL A 1 114 ? -66.317 42.497 -10.643 1.00 62.40 722 VAL B O 1
ATOM 593 N N . VAL A 1 115 ? -65.727 44.492 -9.763 1.00 44.54 723 VAL B N 1
ATOM 594 C CA . VAL A 1 115 ? -66.951 45.141 -10.216 1.00 51.33 723 VAL B CA 1
ATOM 595 C C . VAL A 1 115 ? -67.071 44.996 -11.726 1.00 55.16 723 VAL B C 1
ATOM 596 O O . VAL A 1 115 ? -66.072 45.045 -12.459 1.00 54.80 723 VAL B O 1
ATOM 600 N N . LEU A 1 116 ? -68.304 44.792 -12.196 1.00 45.18 724 LEU B N 1
ATOM 601 C CA . LEU A 1 116 ? -68.554 44.449 -13.591 1.00 40.78 724 LEU B CA 1
ATOM 602 C C . LEU A 1 116 ? -68.440 45.693 -14.454 1.00 43.34 724 LEU B C 1
ATOM 603 O O . LEU A 1 116 ? -69.292 46.582 -14.390 1.00 50.85 724 LEU B O 1
ATOM 608 N N . PHE A 1 117 ? -67.404 45.758 -15.279 1.00 47.00 725 PHE B N 1
ATOM 609 C CA . PHE A 1 117 ? -67.285 46.877 -16.205 1.00 53.94 725 PHE B CA 1
ATOM 610 C C . PHE A 1 117 ? -68.285 46.692 -17.334 1.00 53.50 725 PHE B C 1
ATOM 611 O O . PHE A 1 117 ? -68.211 45.713 -18.083 1.00 59.49 725 PHE B O 1
ATOM 619 N N . MET A 1 118 ? -69.200 47.639 -17.486 1.00 55.03 726 MET B N 1
ATOM 620 C CA . MET A 1 118 ? -70.307 47.432 -18.409 1.00 53.90 726 MET B CA 1
ATOM 621 C C . MET A 1 118 ? -70.156 48.164 -19.726 1.00 50.64 726 MET B C 1
ATOM 622 O O . MET A 1 118 ? -70.543 47.631 -20.766 1.00 63.70 726 MET B O 1
ATOM 627 N N . GLY A 1 119 ? -69.619 49.369 -19.715 1.00 52.25 727 GLY B N 1
ATOM 628 C CA . GLY A 1 119 ? -69.491 50.115 -20.943 1.00 65.52 727 GLY B CA 1
ATOM 629 C C . GLY A 1 119 ? -68.908 51.484 -20.682 1.00 69.17 727 GLY B C 1
ATOM 630 O O . GLY A 1 119 ? -68.892 51.980 -19.549 1.00 66.37 727 GLY B O 1
ATOM 631 N N . ALA A 1 120 ? -68.436 52.092 -21.760 1.00 69.97 728 ALA B N 1
ATOM 632 C CA . ALA A 1 120 ? -67.826 53.411 -21.680 1.00 75.36 728 ALA B CA 1
ATOM 633 C C . ALA A 1 120 ? -68.075 54.092 -23.018 1.00 78.39 728 ALA B C 1
ATOM 634 O O . ALA A 1 120 ? -67.371 53.810 -23.983 1.00 92.94 728 ALA B O 1
ATOM 636 N N . CYS A 1 121 ? -69.065 54.966 -23.080 1.00 76.30 729 CYS B N 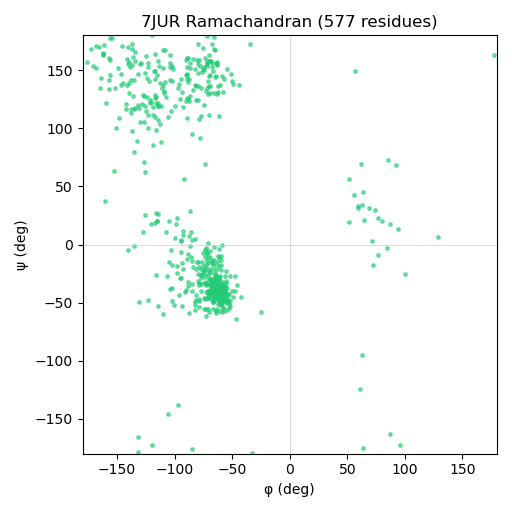1
ATOM 637 C CA . CYS A 1 121 ? -69.260 55.753 -24.285 1.00 86.85 729 CYS B CA 1
ATOM 638 C C . CYS A 1 121 ? -68.429 57.022 -24.199 1.00 87.57 729 CYS B C 1
ATOM 639 O O . CYS A 1 121 ? -68.325 57.639 -23.137 1.00 86.55 729 CYS B O 1
ATOM 642 N N . MET A 1 122 ? -67.829 57.404 -25.325 1.00 102.73 730 MET B N 1
ATOM 643 C CA . MET A 1 122 ? -66.901 58.534 -25.352 1.00 103.53 730 MET B CA 1
ATOM 644 C C . MET A 1 122 ? -67.167 59.396 -26.584 1.00 103.97 730 MET B C 1
ATOM 645 O O . MET A 1 122 ? -66.687 59.091 -27.681 1.00 110.02 730 MET B O 1
ATOM 650 N N . SER A 1 123 ? -67.930 60.475 -26.394 1.00 101.49 731 SER B N 1
ATOM 651 C CA . SER A 1 123 ? -68.087 61.539 -27.381 1.00 107.86 731 SER B CA 1
ATOM 652 C C . SER A 1 123 ? -67.415 62.785 -26.811 1.00 108.89 731 SER B C 1
ATOM 653 O O . SER A 1 123 ? -68.073 63.594 -26.134 1.00 108.63 731 SER B O 1
ATOM 656 N N . PRO A 1 124 ? -66.111 62.972 -27.038 1.00 105.75 732 PRO B N 1
ATOM 657 C CA . PRO A 1 124 ? -65.361 64.061 -26.368 1.00 106.56 732 PRO B CA 1
ATOM 658 C C . PRO A 1 124 ? -66.052 65.401 -26.530 1.00 103.46 732 PRO B C 1
ATOM 659 O O . PRO A 1 124 ? -66.681 65.664 -27.567 1.00 103.48 732 PRO B O 1
ATOM 663 N N . PRO A 1 125 ? -65.958 66.286 -25.523 1.00 105.35 733 PRO B N 1
ATOM 664 C CA . PRO A 1 125 ? -65.132 66.154 -24.316 1.00 110.94 733 PRO B CA 1
ATOM 665 C C . PRO A 1 125 ? -65.763 65.369 -23.155 1.00 106.16 733 PRO B C 1
ATOM 666 O O . PRO A 1 125 ? -65.161 65.280 -22.088 1.00 99.36 733 PRO B O 1
ATOM 670 N N . HIS A 1 126 ? -66.952 64.812 -23.342 1.00 98.33 734 HIS B N 1
ATOM 671 C CA . HIS A 1 126 ? -67.678 64.172 -22.255 1.00 96.62 734 HIS B CA 1
ATOM 672 C C . HIS A 1 126 ? -67.494 62.661 -22.326 1.00 92.81 734 HIS B C 1
ATOM 673 O O . HIS A 1 126 ? -67.883 62.034 -23.315 1.00 100.02 734 HIS B O 1
ATOM 680 N N . LEU A 1 127 ? -66.906 62.080 -21.280 1.00 84.49 735 LEU B N 1
ATOM 681 C CA . LEU A 1 127 ? -66.692 60.641 -21.181 1.00 81.43 735 LEU B CA 1
ATOM 682 C C . LEU A 1 127 ? -67.641 60.050 -20.144 1.00 72.57 735 LEU B C 1
ATOM 683 O O . LEU A 1 127 ? -68.282 60.768 -19.372 1.00 71.12 735 LEU B O 1
ATOM 688 N N . ALA A 1 128 ? -67.733 58.723 -20.133 1.00 61.20 736 ALA B N 1
ATOM 689 C CA . ALA A 1 128 ? -68.582 58.047 -19.161 1.00 58.41 736 ALA B CA 1
ATOM 690 C C . ALA A 1 128 ? -68.083 56.624 -18.991 1.00 60.02 736 ALA B C 1
ATOM 691 O O . ALA A 1 128 ? -67.782 55.957 -19.980 1.00 65.02 736 ALA B O 1
ATOM 693 N N . ILE A 1 129 ? -67.970 56.172 -17.746 1.00 61.21 737 ILE B N 1
ATOM 694 C CA . ILE A 1 129 ? -67.612 54.793 -17.445 1.00 53.50 737 ILE B CA 1
ATOM 695 C C . ILE A 1 129 ? -68.748 54.199 -16.639 1.00 52.43 737 ILE B C 1
ATOM 696 O O . ILE A 1 129 ? -69.110 54.729 -15.583 1.00 61.63 737 ILE B O 1
ATOM 701 N N . ILE A 1 130 ? -69.311 53.111 -17.138 1.00 48.94 738 ILE B N 1
ATOM 702 C CA . ILE A 1 130 ? -70.551 52.556 -16.628 1.00 47.12 738 ILE B CA 1
ATOM 703 C C . ILE A 1 130 ? -70.233 51.187 -16.056 1.00 53.01 738 ILE B C 1
ATOM 704 O O . ILE A 1 130 ? -69.708 50.318 -16.764 1.00 55.90 738 ILE B O 1
ATOM 709 N N . THR A 1 131 ? -70.518 50.998 -14.774 1.00 49.65 739 THR B N 1
ATOM 710 C CA . THR A 1 131 ? -70.233 49.736 -14.113 1.00 50.11 739 THR B CA 1
ATOM 711 C C . THR A 1 131 ? -71.441 49.329 -13.299 1.00 49.00 739 THR B C 1
ATOM 712 O O . THR A 1 131 ? -72.329 50.138 -13.014 1.00 47.70 739 THR B O 1
ATOM 716 N N . SER A 1 132 ? -71.437 48.069 -12.885 1.00 46.03 740 SER B N 1
ATOM 717 C CA . SER A 1 132 ? -72.468 47.587 -11.986 1.00 46.72 740 SER B CA 1
ATOM 718 C C . SER A 1 132 ? -72.529 48.470 -10.741 1.00 54.79 740 SER B C 1
ATOM 719 O O . SER A 1 132 ? -71.537 49.093 -10.351 1.00 53.71 740 SER B O 1
ATOM 722 N N . LEU A 1 133 ? -73.716 48.571 -10.137 1.00 59.61 741 LEU B N 1
ATOM 723 C CA . LEU A 1 133 ? -73.884 49.336 -8.902 1.00 56.23 741 LEU B CA 1
ATOM 724 C C . LEU A 1 133 ? -73.749 48.415 -7.696 1.00 52.88 741 LEU B C 1
ATOM 725 O O . LEU A 1 133 ? -74.388 47.360 -7.635 1.00 60.36 741 LEU B O 1
ATOM 730 N N . CYS A 1 134 ? -72.941 48.826 -6.727 1.00 55.20 742 CYS B N 1
ATOM 731 C CA . CYS A 1 134 ? -72.645 47.989 -5.570 1.00 58.84 742 CYS B CA 1
ATOM 732 C C . CYS A 1 134 ? -73.685 48.210 -4.474 1.00 56.69 742 CYS B C 1
ATOM 733 O O . CYS A 1 134 ? -73.891 49.339 -4.020 1.00 54.68 742 CYS B O 1
ATOM 736 N N . LYS A 1 135 ? -74.343 47.136 -4.050 1.00 66.73 743 LYS B N 1
ATOM 737 C CA . LYS A 1 135 ? -75.182 47.228 -2.867 1.00 67.74 743 LYS B CA 1
ATOM 738 C C . LYS A 1 135 ? -74.316 47.172 -1.612 1.00 74.03 743 LYS B C 1
ATOM 739 O O . LYS A 1 135 ? -73.183 46.680 -1.621 1.00 78.90 743 LYS B O 1
ATOM 745 N N . GLY A 1 136 ? -74.857 47.673 -0.523 1.00 73.51 744 GLY B N 1
ATOM 746 C CA . GLY A 1 136 ? -74.107 47.609 0.709 1.00 69.26 744 GLY B CA 1
ATOM 747 C C . GLY A 1 136 ? -73.189 48.806 0.872 1.00 67.02 744 GLY B C 1
ATOM 748 O O . GLY A 1 136 ? -73.326 49.846 0.209 1.00 69.19 744 GLY B O 1
ATOM 749 N N . ARG A 1 137 ? -72.228 48.644 1.773 1.00 58.28 745 ARG B N 1
ATOM 750 C CA . ARG A 1 137 ? -71.359 49.725 2.200 1.00 50.81 745 ARG B CA 1
ATOM 751 C C . ARG A 1 137 ? -69.923 49.463 1.778 1.00 52.82 745 ARG B C 1
ATOM 752 O O . ARG A 1 137 ? -69.516 48.322 1.542 1.00 57.35 745 ARG B O 1
ATOM 760 N N . THR A 1 138 ? -69.150 50.538 1.690 1.00 49.05 746 THR B N 1
ATOM 761 C CA . THR A 1 138 ? -67.732 50.405 1.400 1.00 49.61 746 THR B CA 1
ATOM 762 C C . THR A 1 138 ? -66.977 49.892 2.622 1.00 56.74 746 THR B C 1
ATOM 763 O O . THR A 1 138 ? -67.361 50.148 3.769 1.00 57.25 746 THR B O 1
ATOM 767 N N . LEU A 1 139 ? -65.886 49.161 2.362 1.00 57.31 747 LEU B N 1
ATOM 768 C CA . LEU A 1 139 ? -65.068 48.634 3.453 1.00 50.59 747 LEU B CA 1
ATOM 769 C C . LEU A 1 139 ? -64.588 49.746 4.379 1.00 53.44 747 LEU B C 1
ATOM 770 O O . LEU A 1 139 ? -64.517 49.546 5.597 1.00 57.27 747 LEU B O 1
ATOM 775 N N . TYR A 1 140 ? -64.276 50.924 3.829 1.00 49.90 748 TYR B N 1
ATOM 776 C CA . TYR A 1 140 ? -63.905 52.065 4.662 1.00 50.15 748 TYR B CA 1
ATOM 777 C C . TYR A 1 140 ? -64.944 52.310 5.753 1.00 59.01 748 TYR B C 1
ATOM 778 O O . TYR A 1 140 ? -64.611 52.360 6.943 1.00 62.27 748 TYR B O 1
ATOM 787 N N . SER A 1 141 ? -66.217 52.431 5.369 1.00 50.72 749 SER B N 1
ATOM 788 C CA . SER A 1 141 ? -67.255 52.748 6.345 1.00 51.57 749 SER B CA 1
ATOM 789 C C . SER A 1 141 ? -67.496 51.600 7.320 1.00 60.20 749 SER B C 1
ATOM 790 O O . SER A 1 141 ? -67.738 51.834 8.510 1.00 61.88 749 SER B O 1
ATOM 793 N N . VAL A 1 142 ? -67.443 50.357 6.838 1.00 59.59 750 VAL B N 1
ATOM 794 C CA . VAL A 1 142 ? -67.702 49.212 7.705 1.00 58.03 750 VAL B CA 1
ATOM 795 C C . VAL A 1 142 ? -66.641 49.111 8.794 1.00 59.14 750 VAL B C 1
ATOM 796 O O . VAL A 1 142 ? -66.958 48.892 9.971 1.00 61.15 750 VAL B O 1
ATOM 800 N N . VAL A 1 143 ? -65.370 49.284 8.424 1.00 60.86 751 VAL B N 1
ATOM 801 C CA . VAL A 1 143 ? -64.272 49.220 9.387 1.00 62.35 751 VAL B CA 1
ATOM 802 C C . VAL A 1 143 ? -64.438 50.267 10.488 1.00 63.24 751 VAL B C 1
ATOM 803 O O . VAL A 1 143 ? -64.126 50.010 11.659 1.00 60.02 751 VAL B O 1
ATOM 807 N N . ARG A 1 144 ? -64.965 51.444 10.144 1.00 55.98 752 ARG B N 1
ATOM 808 C CA . ARG A 1 144 ? -65.070 52.564 11.067 1.00 54.87 752 ARG B CA 1
ATOM 809 C C . ARG A 1 144 ? -66.451 52.695 11.712 1.00 65.66 752 ARG B C 1
ATOM 810 O O . ARG A 1 144 ? -66.809 53.789 12.171 1.00 64.30 752 ARG B O 1
ATOM 818 N N . ASP A 1 145 ? -67.234 51.619 11.766 1.00 62.82 753 ASP B N 1
ATOM 819 C CA . ASP A 1 145 ? -68.499 51.626 12.493 1.00 73.83 753 ASP B CA 1
ATOM 820 C C . ASP A 1 145 ? -68.368 50.664 13.662 1.00 76.78 753 ASP B C 1
ATOM 821 O O . ASP A 1 145 ? -68.142 49.463 13.462 1.00 72.94 753 ASP B O 1
ATOM 826 N N . ALA A 1 146 ? -68.514 51.199 14.877 1.00 75.05 754 ALA B N 1
ATOM 827 C CA . ALA A 1 146 ? -68.266 50.415 16.078 1.00 74.87 754 ALA B CA 1
ATOM 828 C C . ALA A 1 146 ? -69.330 49.350 16.315 1.00 81.52 754 ALA B C 1
ATOM 829 O O . ALA A 1 146 ? -69.093 48.426 17.102 1.00 79.40 754 ALA B O 1
ATOM 831 N N . LYS A 1 147 ? -70.485 49.446 15.651 1.00 83.54 755 LYS B N 1
ATOM 832 C CA . LYS A 1 147 ? -71.535 48.446 15.810 1.00 75.41 755 LYS B CA 1
ATOM 833 C C . LYS A 1 147 ? -71.239 47.137 15.085 1.00 77.46 755 LYS B C 1
ATOM 834 O O . LYS A 1 147 ? -71.998 46.180 15.257 1.00 86.93 755 LYS B O 1
ATOM 840 N N . ILE A 1 148 ? -70.176 47.064 14.282 1.00 70.24 756 ILE B N 1
ATOM 841 C CA . ILE A 1 148 ? -69.836 45.865 13.520 1.00 69.39 756 ILE B CA 1
ATOM 842 C C . ILE A 1 148 ? -68.615 45.223 14.152 1.00 68.36 756 ILE B C 1
ATOM 843 O O . ILE A 1 148 ? -67.587 45.884 14.350 1.00 71.97 756 ILE B O 1
ATOM 848 N N . VAL A 1 149 ? -68.725 43.943 14.456 1.00 64.83 757 VAL B N 1
ATOM 849 C CA . VAL A 1 149 ? -67.607 43.174 14.980 1.00 63.49 757 VAL B CA 1
ATOM 850 C C . VAL A 1 149 ? -66.743 42.723 13.816 1.00 61.17 757 VAL B C 1
ATOM 851 O O . VAL A 1 149 ? -67.256 42.296 12.779 1.00 75.51 757 VAL B O 1
ATOM 855 N N . LEU A 1 150 ? -65.428 42.820 13.973 1.00 62.00 758 LEU B N 1
ATOM 856 C CA . LEU A 1 150 ? -64.485 42.396 12.942 1.00 65.88 758 LEU B CA 1
ATOM 857 C C . LEU A 1 150 ? -63.481 41.425 13.560 1.00 64.71 758 LEU B C 1
ATOM 858 O O . LEU A 1 150 ? -62.306 41.761 13.728 1.00 64.18 758 LEU B O 1
ATOM 863 N N . ASP A 1 151 ? -63.945 40.218 13.882 1.00 65.19 759 ASP B N 1
ATOM 864 C CA . ASP A 1 151 ? -63.072 39.228 14.499 1.00 67.91 759 ASP B CA 1
ATOM 865 C C . ASP A 1 151 ? -61.958 38.815 13.535 1.00 65.46 759 ASP B C 1
ATOM 866 O O . ASP A 1 151 ? -61.980 39.124 12.346 1.00 67.47 759 ASP B O 1
ATOM 871 N N . VAL A 1 152 ? -60.961 38.111 14.079 1.00 72.35 760 VAL B N 1
ATOM 872 C CA . VAL A 1 152 ? -59.792 37.725 13.289 1.00 72.60 760 VAL B CA 1
ATOM 873 C C . VAL A 1 152 ? -60.187 36.776 12.171 1.00 73.25 760 VAL B C 1
ATOM 874 O O . VAL A 1 152 ? -59.540 36.743 11.115 1.00 75.83 760 VAL B O 1
ATOM 878 N N . ASN A 1 153 ? -61.241 35.985 12.378 1.00 74.21 761 ASN B N 1
ATOM 879 C CA . ASN A 1 153 ? -61.682 35.075 11.327 1.00 77.45 761 ASN B CA 1
ATOM 880 C C . ASN A 1 153 ? -62.318 35.842 10.179 1.00 72.30 761 ASN B C 1
ATOM 881 O O . ASN A 1 153 ? -62.084 35.522 9.009 1.00 72.93 761 ASN B O 1
ATOM 886 N N . LYS A 1 154 ? -63.110 36.870 10.495 1.00 68.81 762 LYS B N 1
ATOM 887 C CA . LYS A 1 154 ? -63.743 37.667 9.451 1.00 65.70 762 LYS B CA 1
ATOM 888 C C . LYS A 1 154 ? -62.713 38.453 8.651 1.00 66.56 762 LYS B C 1
ATOM 889 O O . LYS A 1 154 ? -62.782 38.492 7.416 1.00 71.02 762 LYS B O 1
ATOM 895 N N . THR A 1 155 ? -61.750 39.083 9.336 1.00 64.51 763 THR B N 1
ATOM 896 C CA . THR A 1 155 ? -60.739 39.887 8.653 1.00 64.52 763 THR B CA 1
ATOM 897 C C . THR A 1 155 ? -59.897 39.042 7.702 1.00 64.50 763 THR B C 1
ATOM 898 O O . THR A 1 155 ? -59.488 39.524 6.637 1.00 63.69 763 THR B O 1
ATOM 902 N N . ARG A 1 156 ? -59.625 37.787 8.062 1.00 62.54 764 ARG B N 1
ATOM 903 C CA . ARG A 1 156 ? -58.949 36.897 7.125 1.00 65.37 764 ARG B CA 1
ATOM 904 C C . ARG A 1 156 ? -59.818 36.638 5.901 1.00 70.54 764 ARG B C 1
ATOM 905 O O . ARG A 1 156 ? -59.313 36.547 4.775 1.00 68.18 764 ARG B O 1
ATOM 913 N N . GLN A 1 157 ? -61.133 36.526 6.103 1.00 70.80 765 GLN B N 1
ATOM 914 C CA . GLN A 1 157 ? -62.024 36.190 5.000 1.00 67.38 765 GLN B CA 1
ATOM 915 C C . GLN A 1 157 ? -62.160 37.362 4.039 1.00 68.61 765 GLN B C 1
ATOM 916 O O . GLN A 1 157 ? -62.066 37.186 2.816 1.00 70.66 765 GLN B O 1
ATOM 922 N N . ILE A 1 158 ? -62.365 38.571 4.575 1.00 63.04 766 ILE B N 1
ATOM 923 C CA . ILE A 1 158 ? -62.440 39.760 3.729 1.00 56.98 766 ILE B CA 1
ATOM 924 C C . ILE A 1 158 ? -61.168 39.911 2.908 1.00 64.08 766 ILE B C 1
ATOM 925 O O . ILE A 1 158 ? -61.212 40.225 1.711 1.00 63.48 766 ILE B O 1
ATOM 930 N N . ALA A 1 159 ? -60.016 39.675 3.538 1.00 67.83 767 ALA B N 1
ATOM 931 C CA . ALA A 1 159 ? -58.736 39.861 2.864 1.00 63.34 767 ALA B CA 1
ATOM 932 C C . ALA A 1 159 ? -58.535 38.840 1.746 1.00 61.21 767 ALA B C 1
ATOM 933 O O . ALA A 1 159 ? -57.963 39.166 0.697 1.00 56.26 767 ALA B O 1
ATOM 935 N N . GLN A 1 160 ? -58.990 37.600 1.947 1.00 63.32 768 GLN B N 1
ATOM 936 C CA . GLN A 1 160 ? -58.827 36.594 0.899 1.00 70.79 768 GLN B CA 1
ATOM 937 C C . GLN A 1 160 ? -59.671 36.923 -0.326 1.00 69.55 768 GLN B C 1
ATOM 938 O O . GLN A 1 160 ? -59.255 36.641 -1.459 1.00 60.65 768 GLN B O 1
ATOM 944 N N . GLU A 1 161 ? -60.850 37.522 -0.124 1.00 63.18 769 GLU B N 1
ATOM 945 C CA . GLU A 1 161 ? -61.675 37.928 -1.256 1.00 56.01 769 GLU B CA 1
ATOM 946 C C . GLU A 1 161 ? -60.955 38.972 -2.098 1.00 58.37 769 GLU B C 1
ATOM 947 O O . GLU A 1 161 ? -60.823 38.819 -3.319 1.00 60.23 769 GLU B O 1
ATOM 953 N N . ILE A 1 162 ? -60.464 40.035 -1.456 1.00 60.03 770 ILE B N 1
ATOM 954 C CA . ILE A 1 162 ? -59.743 41.077 -2.185 1.00 56.43 770 ILE B CA 1
ATOM 955 C C . ILE A 1 162 ? -58.568 40.482 -2.950 1.00 54.53 770 ILE B C 1
ATOM 956 O O . ILE A 1 162 ? -58.311 40.847 -4.104 1.00 50.64 770 ILE B O 1
ATOM 961 N N . VAL A 1 163 ? -57.859 39.533 -2.332 1.00 55.33 771 VAL B N 1
ATOM 962 C CA . VAL A 1 163 ? -56.700 38.923 -2.974 1.00 56.06 771 VAL B CA 1
ATOM 963 C C . VAL A 1 163 ? -57.115 38.154 -4.222 1.00 52.72 771 VAL B C 1
ATOM 964 O O . VAL A 1 163 ? -56.464 38.254 -5.268 1.00 55.87 771 VAL B O 1
ATOM 968 N N . LYS A 1 164 ? -58.192 37.368 -4.132 1.00 52.79 772 LYS B N 1
ATOM 969 C CA . LYS A 1 164 ? -58.656 36.608 -5.294 1.00 55.57 772 LYS B CA 1
ATOM 970 C C . LYS A 1 164 ? -58.923 37.531 -6.478 1.00 58.79 772 LYS B C 1
ATOM 971 O O . LYS A 1 164 ? -58.462 37.276 -7.599 1.00 56.41 772 LYS B O 1
ATOM 977 N N . GLY A 1 165 ? -59.646 38.628 -6.238 1.00 55.85 773 GLY B N 1
ATOM 978 C CA . GLY A 1 165 ? -59.908 39.577 -7.305 1.00 48.95 773 GLY B CA 1
ATOM 979 C C . GLY A 1 165 ? -58.644 40.211 -7.847 1.00 53.47 773 GLY B C 1
ATOM 980 O O . GLY A 1 165 ? -58.482 40.356 -9.063 1.00 57.78 773 GLY B O 1
ATOM 981 N N . MET A 1 166 ? -57.733 40.611 -6.957 1.00 58.37 774 MET B N 1
ATOM 982 C CA . MET A 1 166 ? -56.502 41.244 -7.417 1.00 52.38 774 MET B CA 1
ATOM 983 C C . MET A 1 166 ? -55.674 40.268 -8.241 1.00 59.81 774 MET B C 1
ATOM 984 O O . MET A 1 166 ? -55.058 40.652 -9.247 1.00 57.31 774 MET B O 1
ATOM 989 N N . GLY A 1 167 ? -55.669 38.992 -7.845 1.00 52.89 775 GLY B N 1
ATOM 990 C CA . GLY A 1 167 ? -54.979 37.990 -8.635 1.00 58.24 775 GLY B CA 1
ATOM 991 C C . GLY A 1 167 ? -55.530 37.895 -10.044 1.00 62.00 775 GLY B C 1
ATOM 992 O O . GLY A 1 167 ? -54.771 37.797 -11.014 1.00 66.07 775 GLY B O 1
ATOM 993 N N . TYR A 1 168 ? -56.858 37.948 -10.177 1.00 57.46 776 TYR B N 1
ATOM 994 C CA . TYR A 1 168 ? -57.481 37.938 -11.497 1.00 53.86 776 TYR B CA 1
ATOM 995 C C . TYR A 1 168 ? -57.018 39.125 -12.336 1.00 58.71 776 TYR B C 1
ATOM 996 O O . TYR A 1 168 ? -56.563 38.951 -13.472 1.00 65.13 776 TYR B O 1
ATOM 1005 N N . LEU A 1 169 ? -57.126 40.342 -11.791 1.00 55.14 777 LEU B N 1
ATOM 1006 C CA . LEU A 1 169 ? -56.677 41.525 -12.524 1.00 57.93 777 LEU B CA 1
ATOM 1007 C C . LEU A 1 169 ? -55.216 41.401 -12.932 1.00 61.79 777 LEU B C 1
ATOM 1008 O O . LEU A 1 169 ? -54.849 41.711 -14.073 1.00 58.25 777 LEU B O 1
ATOM 1013 N N . HIS A 1 170 ? -54.366 40.944 -12.009 1.00 68.53 778 HIS B N 1
ATOM 1014 C CA . HIS A 1 170 ? -52.955 40.756 -12.329 1.00 63.05 778 HIS B CA 1
ATOM 1015 C C . HIS A 1 170 ? -52.779 39.700 -13.418 1.00 65.63 778 HIS B C 1
ATOM 1016 O O . HIS A 1 170 ? -52.015 39.903 -14.370 1.00 61.34 778 HIS B O 1
ATOM 1023 N N . ALA A 1 171 ? -53.497 38.574 -13.307 1.00 66.71 779 ALA B N 1
ATOM 1024 C CA . ALA A 1 171 ? -53.400 37.520 -14.316 1.00 61.74 779 ALA B CA 1
ATOM 1025 C C . ALA A 1 171 ? -53.669 38.060 -15.720 1.00 65.56 779 ALA B C 1
ATOM 1026 O O . ALA A 1 171 ? -53.013 37.649 -16.684 1.00 66.48 779 ALA B O 1
ATOM 1028 N N . LYS A 1 172 ? -54.611 38.995 -15.854 1.00 61.34 780 LYS B N 1
ATOM 1029 C CA . LYS A 1 172 ? -54.878 39.637 -17.134 1.00 57.71 780 LYS B CA 1
ATOM 1030 C C . LYS A 1 172 ? -53.974 40.841 -17.394 1.00 65.20 780 LYS B C 1
ATOM 1031 O O . LYS A 1 172 ? -54.219 41.589 -18.349 1.00 58.82 780 LYS B O 1
ATOM 1037 N N . GLY A 1 173 ? -52.934 41.034 -16.580 1.00 66.90 781 GLY B N 1
ATOM 1038 C CA . GLY A 1 173 ? -52.006 42.136 -16.779 1.00 53.38 781 GLY B CA 1
ATOM 1039 C C . GLY A 1 173 ? -52.582 43.508 -16.510 1.00 61.40 781 GLY B C 1
ATOM 1040 O O . GLY A 1 173 ? -52.179 44.482 -17.159 1.00 60.47 781 GLY B O 1
ATOM 1041 N N . ILE A 1 174 ? -53.525 43.612 -15.575 1.00 59.49 782 ILE B N 1
ATOM 1042 C CA . ILE A 1 174 ? -54.158 44.878 -15.214 1.00 65.65 782 ILE B CA 1
ATOM 1043 C C . ILE A 1 174 ? -53.723 45.237 -13.799 1.00 65.22 782 ILE B C 1
ATOM 1044 O O . ILE A 1 174 ? -53.997 44.489 -12.851 1.00 58.74 782 ILE B O 1
ATOM 1049 N N . LEU A 1 175 ? -53.060 46.382 -13.654 1.00 59.65 783 LEU B N 1
ATOM 1050 C CA . LEU A 1 175 ? -52.715 46.914 -12.344 1.00 58.53 783 LEU B CA 1
ATOM 1051 C C . LEU A 1 175 ? -53.837 47.804 -11.820 1.00 56.64 783 LEU B C 1
ATOM 1052 O O . LEU A 1 175 ? -54.453 48.559 -12.580 1.00 60.43 783 LEU B O 1
ATOM 1057 N N . HIS A 1 176 ? -54.083 47.726 -10.507 1.00 57.65 784 HIS B N 1
ATOM 1058 C CA . HIS A 1 176 ? -55.101 48.562 -9.872 1.00 52.32 784 HIS B CA 1
ATOM 1059 C C . HIS A 1 176 ? -54.636 50.006 -9.730 1.00 51.33 784 HIS B C 1
ATOM 1060 O O . HIS A 1 176 ? -55.321 50.934 -10.174 1.00 54.27 784 HIS B O 1
ATOM 1067 N N . LYS A 1 177 ? -53.487 50.214 -9.087 1.00 50.41 785 LYS B N 1
ATOM 1068 C CA . LYS A 1 177 ? -52.832 51.508 -8.894 1.00 51.13 785 LYS B CA 1
ATOM 1069 C C . LYS A 1 177 ? -53.547 52.421 -7.900 1.00 43.82 785 LYS B C 1
ATOM 1070 O O . LYS A 1 177 ? -53.110 53.556 -7.719 1.00 46.02 785 LYS B O 1
ATOM 1076 N N . ASP A 1 178 ? -54.627 51.971 -7.254 1.00 46.49 786 ASP B N 1
ATOM 1077 C CA . ASP A 1 178 ? -55.333 52.780 -6.262 1.00 43.41 786 ASP B CA 1
ATOM 1078 C C . ASP A 1 178 ? -56.183 51.885 -5.367 1.00 49.16 786 ASP B C 1
ATOM 1079 O O . ASP A 1 178 ? -57.296 52.249 -4.970 1.00 45.10 786 ASP B O 1
ATOM 1084 N N . LEU A 1 179 ? -55.670 50.704 -5.044 1.00 47.42 787 LEU B N 1
ATOM 1085 C CA . LEU A 1 179 ? -56.418 49.795 -4.192 1.00 44.59 787 LEU B CA 1
ATOM 1086 C C . LEU A 1 179 ? -56.441 50.345 -2.768 1.00 50.43 787 LEU B C 1
ATOM 1087 O O . LEU A 1 179 ? -55.400 50.723 -2.223 1.00 50.17 787 LEU B O 1
ATOM 1092 N N . LYS A 1 180 ? -57.636 50.425 -2.183 1.00 50.75 788 LYS B N 1
ATOM 1093 C CA . LYS A 1 180 ? -57.853 51.010 -0.864 1.00 39.06 788 LYS B CA 1
ATOM 1094 C C . LYS A 1 180 ? -59.269 50.655 -0.425 1.00 44.46 788 LYS B C 1
ATOM 1095 O O . LYS A 1 180 ? -60.062 50.132 -1.211 1.00 51.69 788 LYS B O 1
ATOM 1101 N N . SER A 1 181 ? -59.586 50.945 0.839 1.00 47.74 789 SER B N 1
ATOM 1102 C CA . SER A 1 181 ? -60.865 50.498 1.390 1.00 48.26 789 SER B CA 1
ATOM 1103 C C . SER A 1 181 ? -62.050 51.345 0.928 1.00 47.90 789 SER B C 1
ATOM 1104 O O . SER A 1 181 ? -63.191 50.872 0.988 1.00 47.55 789 SER B O 1
ATOM 1107 N N . LYS A 1 182 ? -61.826 52.578 0.474 1.00 41.81 790 LYS B N 1
ATOM 1108 C CA . LYS A 1 182 ? -62.918 53.269 -0.201 1.00 45.45 790 LYS B CA 1
ATOM 1109 C C . LYS A 1 182 ? -63.202 52.696 -1.585 1.00 45.89 790 LYS B C 1
ATOM 1110 O O . LYS A 1 182 ? -64.188 53.098 -2.215 1.00 47.17 790 LYS B O 1
ATOM 1116 N N . ASN A 1 183 ? -62.362 51.785 -2.075 1.00 47.30 791 ASN B N 1
ATOM 1117 C CA . ASN A 1 183 ? -62.520 51.166 -3.385 1.00 44.97 791 ASN B CA 1
ATOM 1118 C C . ASN A 1 183 ? -62.770 49.663 -3.256 1.00 46.37 791 ASN B C 1
ATOM 1119 O O . ASN A 1 183 ? -62.440 48.892 -4.156 1.00 49.12 791 ASN B O 1
ATOM 1124 N N . VAL A 1 184 ? -63.347 49.235 -2.133 1.00 45.24 792 VAL B N 1
ATOM 1125 C CA . VAL A 1 184 ? -63.771 47.856 -1.908 1.00 44.11 792 VAL B CA 1
ATOM 1126 C C . VAL A 1 184 ? -65.158 47.927 -1.284 1.00 46.24 792 VAL B C 1
ATOM 1127 O O . VAL A 1 184 ? -65.427 48.824 -0.478 1.00 49.17 792 VAL B O 1
ATOM 1131 N N . PHE A 1 185 ? -66.051 47.010 -1.665 1.00 46.31 793 PHE B N 1
ATOM 1132 C CA . PHE A 1 185 ? -67.433 47.049 -1.190 1.00 45.12 793 PHE B CA 1
ATOM 1133 C C . PHE A 1 185 ? -67.797 45.747 -0.488 1.00 52.74 793 PHE B C 1
ATOM 1134 O O . PHE A 1 185 ? -67.400 44.665 -0.929 1.00 61.53 793 PHE B O 1
ATOM 1142 N N . TYR A 1 186 ? -68.554 45.860 0.606 1.00 52.75 794 TYR B N 1
ATOM 1143 C CA . TYR A 1 186 ? -68.837 44.745 1.508 1.00 57.03 794 TYR B CA 1
ATOM 1144 C C . TYR A 1 186 ? -70.325 44.752 1.821 1.00 58.84 794 TYR B C 1
ATOM 1145 O O . TYR A 1 186 ? -70.829 45.715 2.404 1.00 62.78 794 TYR B O 1
ATOM 1154 N N . ASP A 1 187 ? -71.026 43.687 1.431 1.00 67.93 795 ASP B N 1
ATOM 1155 C CA . ASP A 1 187 ? -72.455 43.532 1.717 1.00 76.36 795 ASP B CA 1
ATOM 1156 C C . ASP A 1 187 ? -72.683 42.125 2.265 1.00 86.88 795 ASP B C 1
ATOM 1157 O O . ASP A 1 187 ? -72.976 41.198 1.503 1.00 89.46 795 ASP B O 1
ATOM 1162 N N . ASN A 1 188 ? -72.565 41.986 3.585 1.00 91.76 796 ASN B N 1
ATOM 1163 C CA . ASN A 1 188 ? -72.829 40.734 4.292 1.00 92.98 796 ASN B CA 1
ATOM 1164 C C . ASN A 1 188 ? -72.061 39.570 3.661 1.00 90.39 796 ASN B C 1
ATOM 1165 O O . ASN A 1 188 ? -72.634 38.563 3.241 1.00 99.52 796 ASN B O 1
ATOM 1170 N N . GLY A 1 189 ? -70.737 39.736 3.584 1.00 88.57 797 GLY B N 1
ATOM 1171 C CA . GLY A 1 189 ? -69.844 38.713 3.081 1.00 86.08 797 GLY B CA 1
ATOM 1172 C C . GLY A 1 189 ? -69.395 38.890 1.642 1.00 80.51 797 GLY B C 1
ATOM 1173 O O . GLY A 1 189 ? -68.326 38.385 1.282 1.00 81.08 797 GLY B O 1
ATOM 1174 N N . LYS A 1 190 ? -70.178 39.579 0.811 1.00 78.28 798 LYS B N 1
ATOM 1175 C CA . LYS A 1 190 ? -69.811 39.801 -0.585 1.00 77.38 798 LYS B CA 1
ATOM 1176 C C . LYS A 1 190 ? -68.823 40.966 -0.679 1.00 68.79 798 LYS B C 1
ATOM 1177 O O . LYS A 1 190 ? -69.119 42.071 -0.214 1.00 69.45 798 LYS B O 1
ATOM 1183 N N . VAL A 1 191 ? -67.659 40.726 -1.286 1.00 61.02 799 VAL B N 1
ATOM 1184 C CA . VAL A 1 191 ? -66.566 41.697 -1.342 1.00 57.82 799 VAL B CA 1
ATOM 1185 C C . VAL A 1 191 ? -66.197 41.939 -2.799 1.00 53.37 799 VAL B C 1
ATOM 1186 O O . VAL A 1 191 ? -65.916 40.986 -3.535 1.00 57.78 799 VAL B O 1
ATOM 1190 N N . VAL A 1 192 ? -66.170 43.210 -3.211 1.00 52.14 800 VAL B N 1
ATOM 1191 C CA . VAL A 1 192 ? -65.977 43.573 -4.616 1.00 52.60 800 VAL B CA 1
ATOM 1192 C C . VAL A 1 192 ? -64.995 44.735 -4.713 1.00 48.03 800 VAL B C 1
ATOM 1193 O O . VAL A 1 192 ? -65.175 45.763 -4.052 1.00 52.57 800 VAL B O 1
ATOM 1197 N N . ILE A 1 193 ? -63.964 44.575 -5.546 1.00 46.73 801 ILE B N 1
ATOM 1198 C CA . ILE A 1 193 ? -63.021 45.643 -5.864 1.00 44.83 801 ILE B CA 1
ATOM 1199 C C . ILE A 1 193 ? -63.633 46.577 -6.901 1.00 49.36 801 ILE B C 1
ATOM 1200 O O . ILE A 1 193 ? -64.401 46.145 -7.768 1.00 56.21 801 ILE B O 1
ATOM 1205 N N . THR A 1 194 ? -63.301 47.871 -6.837 1.00 49.35 802 THR B N 1
ATOM 1206 C CA . THR A 1 194 ? -63.712 48.818 -7.869 1.00 44.17 802 THR B CA 1
ATOM 1207 C C . THR A 1 194 ? -62.557 49.744 -8.233 1.00 45.36 802 THR B C 1
ATOM 1208 O O . THR A 1 194 ? -61.502 49.746 -7.594 1.00 52.49 802 THR B O 1
ATOM 1212 N N . ASP A 1 195 ? -62.775 50.541 -9.277 1.00 40.92 803 ASP B N 1
ATOM 1213 C CA . ASP A 1 195 ? -61.923 51.663 -9.653 1.00 43.03 803 ASP B CA 1
ATOM 1214 C C . ASP A 1 195 ? -60.511 51.256 -10.074 1.00 47.59 803 ASP B C 1
ATOM 1215 O O . ASP A 1 195 ? -59.605 52.096 -10.083 1.00 56.10 803 ASP B O 1
ATOM 1220 N N . PHE A 1 196 ? -60.290 50.006 -10.474 1.00 45.89 804 PHE B N 1
ATOM 1221 C CA . PHE A 1 196 ? -58.970 49.613 -10.968 1.00 52.03 804 PHE B CA 1
ATOM 1222 C C . PHE A 1 196 ? -58.602 50.354 -12.258 1.00 56.08 804 PHE B C 1
ATOM 1223 O O . PHE A 1 196 ? -59.458 50.645 -13.096 1.00 58.18 804 PHE B O 1
ATOM 1231 N N . GLY A 1 197 ? -57.312 50.665 -12.409 1.00 53.60 805 GLY B N 1
ATOM 1232 C CA . GLY A 1 197 ? -56.803 51.344 -13.581 1.00 46.51 805 GLY B CA 1
ATOM 1233 C C . GLY A 1 197 ? -57.140 52.814 -13.740 1.00 51.33 805 GLY B C 1
ATOM 1234 O O . GLY A 1 197 ? -56.468 53.498 -14.514 1.00 66.00 805 GLY B O 1
ATOM 1235 N N . LEU A 1 198 ? -58.154 53.336 -13.035 1.00 57.04 806 LEU B N 1
ATOM 1236 C CA . LEU A 1 198 ? -58.561 54.727 -13.273 1.00 66.53 806 LEU B CA 1
ATOM 1237 C C . LEU A 1 198 ? -57.469 55.729 -12.929 1.00 62.98 806 LEU B C 1
ATOM 1238 O O . LEU A 1 198 ? -57.434 56.820 -13.506 1.00 67.04 806 LEU B O 1
ATOM 1243 N N . PHE A 1 199 ? -56.581 55.391 -11.989 1.00 64.31 807 PHE B N 1
ATOM 1244 C CA . PHE A 1 199 ? -55.637 56.377 -11.470 1.00 60.45 807 PHE B CA 1
ATOM 1245 C C . PHE A 1 199 ? -54.720 56.917 -12.556 1.00 67.12 807 PHE B C 1
ATOM 1246 O O . PHE A 1 199 ? -54.287 58.071 -12.475 1.00 70.25 807 PHE B O 1
ATOM 1254 N N . SER A 1 200 ? -54.406 56.102 -13.567 1.00 71.37 808 SER B N 1
ATOM 1255 C CA . SER A 1 200 ? -53.554 56.562 -14.660 1.00 67.56 808 SER B CA 1
ATOM 1256 C C . SER A 1 200 ? -54.151 57.780 -15.351 1.00 70.30 808 SER B C 1
ATOM 1257 O O . SER A 1 200 ? -53.442 58.746 -15.647 1.00 81.36 808 SER B O 1
ATOM 1260 N N . ILE A 1 201 ? -55.452 57.754 -15.615 1.00 74.58 809 ILE B N 1
ATOM 1261 C CA . ILE A 1 201 ? -56.117 58.811 -16.365 1.00 76.04 809 ILE B CA 1
ATOM 1262 C C . ILE A 1 201 ? -56.827 59.795 -15.432 1.00 79.91 809 ILE B C 1
ATOM 1263 O O . ILE A 1 201 ? -57.674 60.572 -15.880 1.00 76.11 809 ILE B O 1
ATOM 1268 N N . SER A 1 202 ? -56.460 59.801 -14.146 1.00 84.09 810 SER B N 1
ATOM 1269 C CA . SER A 1 202 ? -57.291 60.401 -13.101 1.00 82.63 810 SER B CA 1
ATOM 1270 C C . SER A 1 202 ? -57.116 61.914 -13.007 1.00 90.03 810 SER B C 1
ATOM 1271 O O . SER A 1 202 ? -58.093 62.668 -13.073 1.00 92.82 810 SER B O 1
ATOM 1274 N N . GLY A 1 203 ? -55.884 62.375 -12.810 1.00 93.74 811 GLY B N 1
ATOM 1275 C CA . GLY A 1 203 ? -55.660 63.789 -12.578 1.00 94.32 811 GLY B CA 1
ATOM 1276 C C . GLY A 1 203 ? -55.927 64.272 -11.169 1.00 97.62 811 GLY B C 1
ATOM 1277 O O . GLY A 1 203 ? -56.108 65.478 -10.967 1.00 102.48 811 GLY B O 1
ATOM 1278 N N . VAL A 1 204 ? -55.941 63.371 -10.177 1.00 94.18 812 VAL B N 1
ATOM 1279 C CA . VAL A 1 204 ? -56.242 63.751 -8.795 1.00 93.24 812 VAL B CA 1
ATOM 1280 C C . VAL A 1 204 ? -55.110 64.516 -8.127 1.00 98.07 812 VAL B C 1
ATOM 1281 O O . VAL A 1 204 ? -55.269 64.952 -6.979 1.00 101.37 812 VAL B O 1
ATOM 1285 N N . LEU A 1 205 ? -53.966 64.680 -8.800 1.00 97.26 813 LEU B N 1
ATOM 1286 C CA . LEU A 1 205 ? -52.863 65.505 -8.305 1.00 95.07 813 LEU B CA 1
ATOM 1287 C C . LEU A 1 205 ? -52.763 66.850 -9.002 1.00 102.99 813 LEU B C 1
ATOM 1288 O O . LEU A 1 205 ? -52.462 67.854 -8.348 1.00 107.36 813 LEU B O 1
ATOM 1293 N N . GLN A 1 206 ? -53.012 66.898 -10.310 1.00 103.08 814 GLN B N 1
ATOM 1294 C CA . GLN A 1 206 ? -53.153 68.153 -11.043 1.00 105.35 814 GLN B CA 1
ATOM 1295 C C . GLN A 1 206 ? -51.880 68.993 -11.019 1.00 112.05 814 GLN B C 1
ATOM 1296 O O . GLN A 1 206 ? -51.140 69.045 -12.004 1.00 112.39 814 GLN B O 1
ATOM 1302 N N . ARG A 1 210 ? -51.434 73.525 -6.456 1.00 118.57 818 ARG B N 1
ATOM 1303 C CA . ARG A 1 210 ? -50.798 74.818 -6.218 1.00 126.04 818 ARG B CA 1
ATOM 1304 C C . ARG A 1 210 ? -49.449 74.903 -6.933 1.00 122.94 818 ARG B C 1
ATOM 1305 O O . ARG A 1 210 ? -49.023 73.956 -7.596 1.00 117.06 818 ARG B O 1
ATOM 1313 N N . GLU A 1 211 ? -48.782 76.046 -6.776 1.00 132.18 819 GLU B N 1
ATOM 1314 C CA . GLU A 1 211 ? -47.550 76.347 -7.502 1.00 128.91 819 GLU B CA 1
ATOM 1315 C C . GLU A 1 211 ? -46.394 75.611 -6.838 1.00 118.89 819 GLU B C 1
ATOM 1316 O O . GLU A 1 211 ? -45.965 75.979 -5.738 1.00 113.25 819 GLU B O 1
ATOM 1322 N N . ASP A 1 212 ? -45.893 74.573 -7.509 1.00 113.46 820 ASP B N 1
ATOM 1323 C CA . ASP A 1 212 ? -44.818 73.733 -6.982 1.00 109.03 820 ASP B CA 1
ATOM 1324 C C . ASP A 1 212 ? -45.189 73.150 -5.618 1.00 109.83 820 ASP B C 1
ATOM 1325 O O . ASP A 1 212 ? -44.370 73.103 -4.696 1.00 105.91 820 ASP B O 1
ATOM 1330 N N . LYS A 1 213 ? -46.438 72.698 -5.496 1.00 106.23 821 LYS B N 1
ATOM 1331 C CA . LYS A 1 213 ? -46.951 72.092 -4.269 1.00 95.08 821 LYS B CA 1
ATOM 1332 C C . LYS A 1 213 ? -47.877 70.945 -4.649 1.00 90.70 821 LYS B C 1
ATOM 1333 O O . LYS A 1 213 ? -48.912 71.170 -5.283 1.00 97.68 821 LYS B O 1
ATOM 1339 N N . LEU A 1 214 ? -47.507 69.725 -4.262 1.00 81.65 822 LEU B N 1
ATOM 1340 C CA . LEU A 1 214 ? -48.317 68.548 -4.554 1.00 73.92 822 LEU B CA 1
ATOM 1341 C C . LEU A 1 214 ? -49.447 68.418 -3.539 1.00 76.08 822 LEU B C 1
ATOM 1342 O O . LEU A 1 214 ? -49.246 68.606 -2.337 1.00 80.65 822 LEU B O 1
ATOM 1347 N N . ARG A 1 215 ? -50.644 68.102 -4.029 1.00 82.20 823 ARG B N 1
ATOM 1348 C CA . ARG A 1 215 ? -51.816 67.937 -3.173 1.00 81.77 823 ARG B CA 1
ATOM 1349 C C . ARG A 1 215 ? -51.908 66.482 -2.723 1.00 75.20 823 ARG B C 1
ATOM 1350 O O . ARG A 1 215 ? -51.954 65.573 -3.559 1.00 81.52 823 ARG B O 1
ATOM 1358 N N . ILE A 1 216 ? -51.940 66.261 -1.410 1.00 70.74 824 ILE B N 1
ATOM 1359 C CA . ILE A 1 216 ? -51.813 64.925 -0.830 1.00 71.00 824 ILE B CA 1
ATOM 1360 C C . ILE A 1 216 ? -53.038 64.644 0.028 1.00 66.50 824 ILE B C 1
ATOM 1361 O O . ILE A 1 216 ? -53.204 65.240 1.098 1.00 65.39 824 ILE B O 1
ATOM 1366 N N . GLN A 1 217 ? -53.876 63.713 -0.421 1.00 63.58 825 GLN B N 1
ATOM 1367 C CA . GLN A 1 217 ? -55.079 63.356 0.316 1.00 61.38 825 GLN B CA 1
ATOM 1368 C C . GLN A 1 217 ? -54.735 62.488 1.520 1.00 56.74 825 GLN B C 1
ATOM 1369 O O . GLN A 1 217 ? -53.766 61.725 1.508 1.00 58.98 825 GLN B O 1
ATOM 1375 N N . ASN A 1 218 ? -55.533 62.619 2.575 1.00 52.91 826 ASN B N 1
ATOM 1376 C CA . ASN A 1 218 ? -55.312 61.811 3.767 1.00 55.78 826 ASN B CA 1
ATOM 1377 C C . ASN A 1 218 ? -55.467 60.340 3.433 1.00 51.11 826 ASN B C 1
ATOM 1378 O O . ASN A 1 218 ? -56.449 59.931 2.813 1.00 62.70 826 ASN B O 1
ATOM 1383 N N . GLY A 1 219 ? -54.509 59.538 3.855 1.00 53.45 827 GLY B N 1
ATOM 1384 C CA . GLY A 1 219 ? -54.622 58.121 3.627 1.00 50.95 827 GLY B CA 1
ATOM 1385 C C . GLY A 1 219 ? -54.148 57.658 2.272 1.00 50.91 827 GLY B C 1
ATOM 1386 O O . GLY A 1 219 ? -54.158 56.448 2.009 1.00 57.03 827 GLY B O 1
ATOM 1387 N N . TRP A 1 220 ? -53.741 58.570 1.394 1.00 42.10 828 TRP B N 1
ATOM 1388 C CA . TRP A 1 220 ? -53.086 58.138 0.168 1.00 44.41 828 TRP B CA 1
ATOM 1389 C C . TRP A 1 220 ? -51.702 57.573 0.463 1.00 49.09 828 TRP B C 1
ATOM 1390 O O . TRP A 1 220 ? -51.410 56.416 0.139 1.00 47.36 828 TRP B O 1
ATOM 1401 N N . LEU A 1 221 ? -50.842 58.386 1.092 1.00 48.16 829 LEU B N 1
ATOM 1402 C CA . LEU A 1 221 ? -49.437 58.029 1.267 1.00 45.12 829 LEU B CA 1
ATOM 1403 C C . LEU A 1 221 ? -49.262 56.660 1.911 1.00 43.01 829 LEU B C 1
ATOM 1404 O O . LEU A 1 221 ? -48.411 55.873 1.486 1.00 45.71 829 LEU B O 1
ATOM 1409 N N . CYS A 1 222 ? -50.053 56.349 2.935 1.00 39.33 830 CYS B N 1
ATOM 1410 C CA . CYS A 1 222 ? -49.799 55.098 3.638 1.00 41.95 830 CYS B CA 1
ATOM 1411 C C . CYS A 1 222 ? -50.169 53.873 2.815 1.00 55.15 830 CYS B C 1
ATOM 1412 O O . CYS A 1 222 ? -50.043 52.744 3.309 1.00 51.08 830 CYS B O 1
ATOM 1415 N N . HIS A 1 223 ? -50.635 54.061 1.582 1.00 55.23 831 HIS B N 1
ATOM 1416 C CA . HIS A 1 223 ? -50.810 52.946 0.666 1.00 51.73 831 HIS B CA 1
ATOM 1417 C C . HIS A 1 223 ? -49.650 52.789 -0.303 1.00 48.54 831 HIS B C 1
ATOM 1418 O O . HIS A 1 223 ? -49.488 51.701 -0.870 1.00 55.28 831 HIS B O 1
ATOM 1425 N N . LEU A 1 224 ? -48.837 53.830 -0.490 1.00 41.64 832 LEU B N 1
ATOM 1426 C CA . LEU A 1 224 ? -47.785 53.846 -1.502 1.00 47.07 832 LEU B CA 1
ATOM 1427 C C . LEU A 1 224 ? -46.560 53.080 -1.022 1.00 53.93 832 LEU B C 1
ATOM 1428 O O . LEU A 1 224 ? -46.005 53.387 0.041 1.00 63.62 832 LEU B O 1
ATOM 1433 N N . ALA A 1 225 ? -46.126 52.096 -1.800 1.00 53.83 833 ALA B N 1
ATOM 1434 C CA . ALA A 1 225 ? -44.899 51.385 -1.504 1.00 52.43 833 ALA B CA 1
ATOM 1435 C C . ALA A 1 225 ? -43.707 52.341 -1.584 1.00 55.35 833 ALA B C 1
ATOM 1436 O O . ALA A 1 225 ? -43.773 53.379 -2.249 1.00 52.98 833 ALA B O 1
ATOM 1438 N N . PRO A 1 226 ? -42.601 52.005 -0.907 1.00 56.37 834 PRO B N 1
ATOM 1439 C CA . PRO A 1 226 ? -41.491 52.969 -0.803 1.00 55.48 834 PRO B CA 1
ATOM 1440 C C . PRO A 1 226 ? -40.919 53.408 -2.136 1.00 60.60 834 PRO B C 1
ATOM 1441 O O . PRO A 1 226 ? -40.552 54.582 -2.277 1.00 58.29 834 PRO B O 1
ATOM 1445 N N . GLU A 1 227 ? -40.816 52.507 -3.119 1.00 59.84 835 GLU B N 1
ATOM 1446 C CA . GLU A 1 227 ? -40.312 52.918 -4.427 1.00 51.96 835 GLU B CA 1
ATOM 1447 C C . GLU A 1 227 ? -41.126 54.068 -4.998 1.00 55.73 835 GLU B C 1
ATOM 1448 O O . GLU A 1 227 ? -40.573 54.923 -5.698 1.00 63.65 835 GLU B O 1
ATOM 1454 N N . ILE A 1 228 ? -42.426 54.133 -4.693 1.00 56.15 836 ILE B N 1
ATOM 1455 C CA . ILE A 1 228 ? -43.234 55.242 -5.199 1.00 60.67 836 ILE B CA 1
ATOM 1456 C C . ILE A 1 228 ? -43.055 56.474 -4.332 1.00 59.74 836 ILE B C 1
ATOM 1457 O O . ILE A 1 228 ? -42.930 57.590 -4.847 1.00 63.88 836 ILE B O 1
ATOM 1462 N N . ILE A 1 229 ? -43.058 56.294 -3.009 1.00 60.30 837 ILE B N 1
ATOM 1463 C CA . ILE A 1 229 ? -42.954 57.432 -2.101 1.00 60.93 837 ILE B CA 1
ATOM 1464 C C . ILE A 1 229 ? -41.688 58.225 -2.388 1.00 62.09 837 ILE B C 1
ATOM 1465 O O . ILE A 1 229 ? -41.692 59.464 -2.371 1.00 62.85 837 ILE B O 1
ATOM 1470 N N . ARG A 1 230 ? -40.594 57.524 -2.695 1.00 64.06 838 ARG B N 1
ATOM 1471 C CA . ARG A 1 230 ? -39.286 58.153 -2.840 1.00 62.85 838 ARG B CA 1
ATOM 1472 C C . ARG A 1 230 ? -39.178 59.051 -4.061 1.00 63.36 838 ARG B C 1
ATOM 1473 O O . ARG A 1 230 ? -38.139 59.703 -4.217 1.00 68.44 838 ARG B O 1
ATOM 1481 N N . GLN A 1 231 ? -40.194 59.100 -4.935 1.00 62.45 839 GLN B N 1
ATOM 1482 C CA . GLN A 1 231 ? -40.137 60.013 -6.070 1.00 62.79 839 GLN B CA 1
ATOM 1483 C C . GLN A 1 231 ? -41.345 60.923 -6.210 1.00 63.50 839 GLN B C 1
ATOM 1484 O O . GLN A 1 231 ? -41.469 61.589 -7.242 1.00 73.64 839 GLN B O 1
ATOM 1490 N N . LEU A 1 232 ? -42.229 60.991 -5.219 1.00 65.27 840 LEU B N 1
ATOM 1491 C CA . LEU A 1 232 ? -43.256 62.024 -5.257 1.00 65.54 840 LEU B CA 1
ATOM 1492 C C . LEU A 1 232 ? -42.613 63.406 -5.257 1.00 63.67 840 LEU B C 1
ATOM 1493 O O . LEU A 1 232 ? -41.661 63.671 -4.517 1.00 61.05 840 LEU B O 1
ATOM 1498 N N . SER A 1 233 ? -43.146 64.285 -6.097 1.00 68.78 841 SER B N 1
ATOM 1499 C CA . SER A 1 233 ? -42.614 65.623 -6.314 1.00 70.58 841 SER B CA 1
ATOM 1500 C C . SER A 1 233 ? -43.744 66.497 -6.842 1.00 72.94 841 SER B C 1
ATOM 1501 O O . SER A 1 233 ? -44.747 65.974 -7.335 1.00 83.85 841 SER B O 1
ATOM 1504 N N . PRO A 1 234 ? -43.631 67.826 -6.740 1.00 74.29 842 PRO B N 1
ATOM 1505 C CA . PRO A 1 234 ? -44.672 68.685 -7.337 1.00 82.66 842 PRO B CA 1
ATOM 1506 C C . PRO A 1 234 ? -44.793 68.545 -8.855 1.00 86.95 842 PRO B C 1
ATOM 1507 O O . PRO A 1 234 ? -45.749 69.079 -9.430 1.00 95.30 842 PRO B O 1
ATOM 1511 N N . ASP A 1 235 ? -43.864 67.851 -9.513 1.00 88.18 843 ASP B N 1
ATOM 1512 C CA . ASP A 1 235 ? -43.941 67.556 -10.938 1.00 92.80 843 ASP B CA 1
ATOM 1513 C C . ASP A 1 235 ? -44.448 66.145 -11.213 1.00 93.59 843 ASP B C 1
ATOM 1514 O O . ASP A 1 235 ? -44.457 65.714 -12.372 1.00 97.45 843 ASP B O 1
ATOM 1519 N N . THR A 1 236 ? -44.860 65.417 -10.176 1.00 89.15 844 THR B N 1
ATOM 1520 C CA . THR A 1 236 ? -45.275 64.031 -10.340 1.00 86.33 844 THR B CA 1
ATOM 1521 C C . THR A 1 236 ? -46.581 63.962 -11.115 1.00 88.60 844 THR B C 1
ATOM 1522 O O . THR A 1 236 ? -47.543 64.670 -10.799 1.00 92.27 844 THR B O 1
ATOM 1526 N N . GLU A 1 237 ? -46.608 63.117 -12.141 1.00 88.01 845 GLU B N 1
ATOM 1527 C CA . GLU A 1 237 ? -47.817 62.840 -12.898 1.00 86.69 845 GLU B CA 1
ATOM 1528 C C . GLU A 1 237 ? -48.252 61.398 -12.664 1.00 86.48 845 GLU B C 1
ATOM 1529 O O . GLU A 1 237 ? -47.421 60.484 -12.618 1.00 83.12 845 GLU B O 1
ATOM 1535 N N . GLU A 1 238 ? -49.565 61.208 -12.509 1.00 82.56 846 GLU B N 1
ATOM 1536 C CA . GLU A 1 238 ? -50.121 59.869 -12.342 1.00 79.64 846 GLU B CA 1
ATOM 1537 C C . GLU A 1 238 ? -49.728 58.942 -13.490 1.00 86.89 846 GLU B C 1
ATOM 1538 O O . GLU A 1 238 ? -49.552 57.735 -13.281 1.00 78.61 846 GLU B O 1
ATOM 1544 N N . ASP A 1 239 ? -49.585 59.490 -14.703 1.00 89.10 847 ASP B N 1
ATOM 1545 C CA . ASP A 1 239 ? -49.157 58.694 -15.850 1.00 87.07 847 ASP B CA 1
ATOM 1546 C C . ASP A 1 239 ? -47.766 58.105 -15.645 1.00 95.55 847 ASP B C 1
ATOM 1547 O O . ASP A 1 239 ? -47.448 57.052 -16.213 1.00 97.54 847 ASP B O 1
ATOM 1552 N N . LYS A 1 240 ? -46.921 58.762 -14.846 1.00 89.74 848 LYS B N 1
ATOM 1553 C CA . LYS A 1 240 ? -45.501 58.435 -14.802 1.00 84.92 848 LYS B CA 1
ATOM 1554 C C . LYS A 1 240 ? -45.047 57.937 -13.433 1.00 83.59 848 LYS B C 1
ATOM 1555 O O . LYS A 1 240 ? -43.845 57.943 -13.145 1.00 85.42 848 LYS B O 1
ATOM 1561 N N . LEU A 1 241 ? -45.969 57.499 -12.584 1.00 74.28 849 LEU B N 1
ATOM 1562 C CA . LEU A 1 241 ? -45.365 56.926 -11.389 1.00 67.04 849 LEU B CA 1
ATOM 1563 C C . LEU A 1 241 ? -45.104 55.433 -11.577 1.00 66.66 849 LEU B C 1
ATOM 1564 O O . LEU A 1 241 ? -45.884 54.737 -12.236 1.00 69.19 849 LEU B O 1
ATOM 1569 N N . PRO A 1 242 ? -44.036 54.900 -10.985 1.00 66.02 850 PRO B N 1
ATOM 1570 C CA . PRO A 1 242 ? -43.706 53.470 -11.174 1.00 61.50 850 PRO B CA 1
ATOM 1571 C C . PRO A 1 242 ? -44.627 52.529 -10.410 1.00 62.89 850 PRO B C 1
ATOM 1572 O O . PRO A 1 242 ? -44.223 51.864 -9.447 1.00 69.19 850 PRO B O 1
ATOM 1576 N N . PHE A 1 243 ? -45.888 52.440 -10.829 1.00 56.67 851 PHE B N 1
ATOM 1577 C CA . PHE A 1 243 ? -46.743 51.403 -10.267 1.00 59.88 851 PHE B CA 1
ATOM 1578 C C . PHE A 1 243 ? -46.326 50.031 -10.802 1.00 61.76 851 PHE B C 1
ATOM 1579 O O . PHE A 1 243 ? -45.693 49.910 -11.857 1.00 57.10 851 PHE B O 1
ATOM 1587 N N . SER A 1 244 ? -46.694 48.989 -10.064 1.00 49.09 852 SER B N 1
ATOM 1588 C CA . SER A 1 244 ? -46.249 47.641 -10.385 1.00 49.96 852 SER B CA 1
ATOM 1589 C C . SER A 1 244 ? -47.175 46.651 -9.696 1.00 57.41 852 SER B C 1
ATOM 1590 O O . SER A 1 244 ? -48.003 47.028 -8.867 1.00 56.13 852 SER B O 1
ATOM 1593 N N . LYS A 1 245 ? -47.013 45.365 -10.027 1.00 59.67 853 LYS B N 1
ATOM 1594 C CA . LYS A 1 245 ? -47.721 44.348 -9.254 1.00 53.98 853 LYS B CA 1
ATOM 1595 C C . LYS A 1 245 ? -47.271 44.367 -7.803 1.00 63.70 853 LYS B C 1
ATOM 1596 O O . LYS A 1 245 ? -48.066 44.084 -6.898 1.00 62.17 853 LYS B O 1
ATOM 1602 N N . HIS A 1 246 ? -46.001 44.709 -7.563 1.00 67.54 854 HIS B N 1
ATOM 1603 C CA . HIS A 1 246 ? -45.493 44.758 -6.197 1.00 62.05 854 HIS B CA 1
ATOM 1604 C C . HIS A 1 246 ? -46.091 45.926 -5.429 1.00 58.56 854 HIS B C 1
ATOM 1605 O O . HIS A 1 246 ? -46.416 45.795 -4.243 1.00 60.20 854 HIS B O 1
ATOM 1612 N N . SER A 1 247 ? -46.235 47.080 -6.083 1.00 57.78 855 SER B N 1
ATOM 1613 C CA . SER A 1 247 ? -46.895 48.205 -5.431 1.00 52.64 855 SER B CA 1
ATOM 1614 C C . SER A 1 247 ? -48.316 47.837 -5.008 1.00 55.16 855 SER B C 1
ATOM 1615 O O . SER A 1 247 ? -48.774 48.243 -3.933 1.00 58.10 855 SER B O 1
ATOM 1618 N N . ASP A 1 248 ? -49.022 47.048 -5.825 1.00 51.17 856 ASP B N 1
ATOM 1619 C CA . ASP A 1 248 ? -50.390 46.672 -5.475 1.00 51.71 856 ASP B CA 1
ATOM 1620 C C . ASP A 1 248 ? -50.426 45.752 -4.257 1.00 50.91 856 ASP B C 1
ATOM 1621 O O . ASP A 1 248 ? -51.358 45.829 -3.447 1.00 51.78 856 ASP B O 1
ATOM 1626 N N . VAL A 1 249 ? -49.437 44.864 -4.112 1.00 57.74 857 VAL B N 1
ATOM 1627 C CA . VAL A 1 249 ? -49.404 44.008 -2.924 1.00 56.99 857 VAL B CA 1
ATOM 1628 C C . VAL A 1 249 ? -49.175 44.850 -1.675 1.00 57.36 857 VAL B C 1
ATOM 1629 O O . VAL A 1 249 ? -49.803 44.620 -0.632 1.00 57.46 857 VAL B O 1
ATOM 1633 N N . PHE A 1 250 ? -48.291 45.852 -1.768 1.00 52.59 858 PHE B N 1
ATOM 1634 C CA . PHE A 1 250 ? -48.088 46.777 -0.657 1.00 52.19 858 PHE B CA 1
ATOM 1635 C C . PHE A 1 250 ? -49.407 47.398 -0.232 1.00 55.45 858 PHE B C 1
ATOM 1636 O O . PHE A 1 250 ? -49.754 47.389 0.955 1.00 57.61 858 PHE B O 1
ATOM 1644 N N . ALA A 1 251 ? -50.168 47.932 -1.196 1.00 55.52 859 ALA B N 1
ATOM 1645 C CA . ALA A 1 251 ? -51.438 48.571 -0.865 1.00 50.99 859 ALA B CA 1
ATOM 1646 C C . ALA A 1 251 ? -52.374 47.595 -0.170 1.00 51.68 859 ALA B C 1
ATOM 1647 O O . ALA A 1 251 ? -53.144 47.982 0.720 1.00 52.88 859 ALA B O 1
ATOM 1649 N N . LEU A 1 252 ? -52.313 46.319 -0.538 1.00 48.51 860 LEU B N 1
ATOM 1650 C CA . LEU A 1 252 ? -53.090 45.347 0.215 1.00 51.66 860 LEU B CA 1
ATOM 1651 C C . LEU A 1 252 ? -52.631 45.300 1.665 1.00 55.51 860 LEU B C 1
ATOM 1652 O O . LEU A 1 252 ? -53.458 45.242 2.587 1.00 56.73 860 LEU B O 1
ATOM 1657 N N . GLY A 1 253 ? -51.314 45.341 1.886 1.00 52.06 861 GLY B N 1
ATOM 1658 C CA . GLY A 1 253 ? -50.800 45.331 3.247 1.00 54.21 861 GLY B CA 1
ATOM 1659 C C . GLY A 1 253 ? -51.405 46.424 4.104 1.00 56.53 861 GLY B C 1
ATOM 1660 O O . GLY A 1 253 ? -51.795 46.184 5.255 1.00 52.25 861 GLY B O 1
ATOM 1661 N N . THR A 1 254 ? -51.520 47.635 3.545 1.00 52.12 862 THR B N 1
ATOM 1662 C CA . THR A 1 254 ? -52.181 48.722 4.262 1.00 51.60 862 THR B CA 1
ATOM 1663 C C . THR A 1 254 ? -53.600 48.329 4.663 1.00 52.56 862 THR B C 1
ATOM 1664 O O . THR A 1 254 ? -54.036 48.620 5.783 1.00 54.87 862 THR B O 1
ATOM 1668 N N . ILE A 1 255 ? -54.328 47.645 3.775 1.00 52.16 863 ILE B N 1
ATOM 1669 C CA . ILE A 1 255 ? -55.685 47.226 4.113 1.00 51.18 863 ILE B CA 1
ATOM 1670 C C . ILE A 1 255 ? -55.656 46.179 5.223 1.00 56.76 863 ILE B C 1
ATOM 1671 O O . ILE A 1 255 ? -56.506 46.187 6.124 1.00 54.54 863 ILE B O 1
ATOM 1676 N N . TRP A 1 256 ? -54.655 45.292 5.210 1.00 58.87 864 TRP B N 1
ATOM 1677 C CA . TRP A 1 256 ? -54.553 44.297 6.275 1.00 54.84 864 TRP B CA 1
ATOM 1678 C C . TRP A 1 256 ? -54.317 44.961 7.627 1.00 56.63 864 TRP B C 1
ATOM 1679 O O . TRP A 1 256 ? -54.952 44.592 8.620 1.00 61.08 864 TRP B O 1
ATOM 1690 N N . TYR A 1 257 ? -53.428 45.962 7.681 1.00 55.71 865 TYR B N 1
ATOM 1691 C CA . TYR A 1 257 ? -53.295 46.773 8.894 1.00 55.75 865 TYR B CA 1
ATOM 1692 C C . TYR A 1 257 ? -54.636 47.377 9.292 1.00 54.42 865 TYR B C 1
ATOM 1693 O O . TYR A 1 257 ? -55.058 47.272 10.449 1.00 50.86 865 TYR B O 1
ATOM 1702 N N . GLU A 1 258 ? -55.322 48.008 8.333 1.00 57.91 866 GLU B N 1
ATOM 1703 C CA . GLU A 1 258 ? -56.568 48.717 8.616 1.00 52.84 866 GLU B CA 1
ATOM 1704 C C . GLU A 1 258 ? -57.670 47.775 9.088 1.00 52.85 866 GLU B C 1
ATOM 1705 O O . GLU A 1 258 ? -58.524 48.173 9.887 1.00 52.30 866 GLU B O 1
ATOM 1711 N N . LEU A 1 259 ? -57.678 46.531 8.607 1.00 53.35 867 LEU B N 1
ATOM 1712 C CA . LEU A 1 259 ? -58.722 45.604 9.026 1.00 60.49 867 LEU B CA 1
ATOM 1713 C C . LEU A 1 259 ? -58.639 45.311 10.516 1.00 60.86 867 LEU B C 1
ATOM 1714 O O . LEU A 1 259 ? -59.670 45.140 11.176 1.00 56.26 867 LEU B O 1
ATOM 1719 N N . HIS A 1 260 ? -57.429 45.280 11.067 1.00 64.76 868 HIS B N 1
ATOM 1720 C CA . HIS A 1 260 ? -57.223 44.912 12.460 1.00 61.94 868 HIS B CA 1
ATOM 1721 C C . HIS A 1 260 ? -57.131 46.106 13.401 1.00 57.03 868 HIS B C 1
ATOM 1722 O O . HIS A 1 260 ? -57.723 46.076 14.482 1.00 62.40 868 HIS B O 1
ATOM 1729 N N . ALA A 1 261 ? -56.401 47.156 13.034 1.00 56.58 869 ALA B N 1
ATOM 1730 C CA . ALA A 1 261 ? -56.370 48.349 13.874 1.00 58.44 869 ALA B CA 1
ATOM 1731 C C . ALA A 1 261 ? -57.644 49.169 13.756 1.00 57.92 869 ALA B C 1
ATOM 1732 O O . ALA A 1 261 ? -57.920 49.991 14.638 1.00 57.98 869 ALA B O 1
ATOM 1734 N N . ARG A 1 262 ? -58.420 48.959 12.689 1.00 55.34 870 ARG B N 1
ATOM 1735 C CA . ARG A 1 262 ? -59.628 49.738 12.393 1.00 52.28 870 ARG B CA 1
ATOM 1736 C C . ARG A 1 262 ? -59.322 51.223 12.232 1.00 49.62 870 ARG B C 1
ATOM 1737 O O . ARG A 1 262 ? -60.160 52.073 12.537 1.00 58.22 870 ARG B O 1
ATOM 1745 N N . GLU A 1 263 ? -58.121 51.532 11.735 1.00 50.68 871 GLU B N 1
ATOM 1746 C CA . GLU A 1 263 ? -57.720 52.875 11.321 1.00 48.85 871 GLU B CA 1
ATOM 1747 C C . GLU A 1 263 ? -56.488 52.735 10.433 1.00 51.24 871 GLU B C 1
ATOM 1748 O O . GLU A 1 263 ? -55.845 51.682 10.408 1.00 50.83 871 GLU B O 1
ATOM 1754 N N . TRP A 1 264 ? -56.177 53.790 9.680 1.00 49.02 872 TRP B N 1
ATOM 1755 C CA . TRP A 1 264 ? -55.015 53.737 8.799 1.00 55.01 872 TRP B CA 1
ATOM 1756 C C . TRP A 1 264 ? -53.727 53.789 9.623 1.00 50.78 872 TRP B C 1
ATOM 1757 O O . TRP A 1 264 ? -53.708 54.355 10.715 1.00 58.35 872 TRP B O 1
ATOM 1768 N N . PRO A 1 265 ? -52.629 53.238 9.112 1.00 54.98 873 PRO B N 1
ATOM 1769 C CA . PRO A 1 265 ? -51.335 53.463 9.763 1.00 48.60 873 PRO B CA 1
ATOM 1770 C C . PRO A 1 265 ? -50.909 54.912 9.597 1.00 48.81 873 PRO B C 1
ATOM 1771 O O . PRO A 1 265 ? -51.363 55.621 8.696 1.00 61.62 873 PRO B O 1
ATOM 1775 N N . PHE A 1 266 ? -50.024 55.346 10.494 1.00 50.20 874 PHE B N 1
ATOM 1776 C CA . PHE A 1 266 ? -49.511 56.721 10.526 1.00 48.04 874 PHE B CA 1
ATOM 1777 C C . PHE A 1 266 ? -50.629 57.736 10.713 1.00 49.50 874 PHE B C 1
ATOM 1778 O O . PHE A 1 266 ? -50.558 58.852 10.197 1.00 55.41 874 PHE B O 1
ATOM 1786 N N . LYS A 1 267 ? -51.667 57.347 11.454 1.00 55.31 875 LYS B N 1
ATOM 1787 C CA . LYS A 1 267 ? -52.809 58.229 11.664 1.00 60.68 875 LYS B CA 1
ATOM 1788 C C . LYS A 1 267 ? -52.387 59.517 12.362 1.00 62.99 875 LYS B C 1
ATOM 1789 O O . LYS A 1 267 ? -52.844 60.609 11.999 1.00 64.79 875 LYS B O 1
ATOM 1795 N N . THR A 1 268 ? -51.483 59.415 13.339 1.00 58.90 876 THR B N 1
ATOM 1796 C CA . THR A 1 268 ? -51.095 60.581 14.131 1.00 70.22 876 THR B CA 1
ATOM 1797 C C . THR A 1 268 ? -50.362 61.637 13.304 1.00 75.09 876 THR B C 1
ATOM 1798 O O . THR A 1 268 ? -50.456 62.833 13.607 1.00 85.12 876 THR B O 1
ATOM 1802 N N . GLN A 1 269 ? -49.648 61.220 12.242 1.00 63.16 877 GLN B N 1
ATOM 1803 C CA . GLN A 1 269 ? -48.517 61.960 11.710 1.00 59.82 877 GLN B CA 1
ATOM 1804 C C . GLN A 1 269 ? -48.864 62.762 10.460 1.00 59.13 877 GLN B C 1
ATOM 1805 O O . GLN A 1 269 ? -49.743 62.374 9.686 1.00 61.58 877 GLN B O 1
ATOM 1811 N N . PRO A 1 270 ? -48.162 63.878 10.248 1.00 63.95 878 PRO B N 1
ATOM 1812 C CA . PRO A 1 270 ? -48.397 64.708 9.063 1.00 53.09 878 PRO B CA 1
ATOM 1813 C C . PRO A 1 270 ? -47.708 64.132 7.832 1.00 53.76 878 PRO B C 1
ATOM 1814 O O . PRO A 1 270 ? -46.919 63.189 7.904 1.00 51.33 878 PRO B O 1
ATOM 1818 N N . ALA A 1 271 ? -48.009 64.744 6.683 1.00 52.14 879 ALA B N 1
ATOM 1819 C CA . ALA A 1 271 ? -47.666 64.1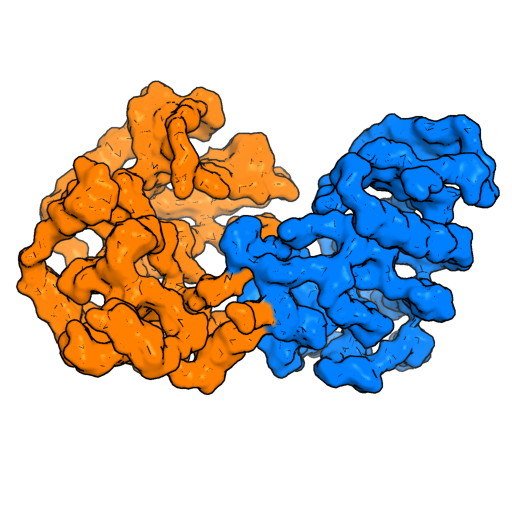24 5.407 1.00 44.12 879 ALA B CA 1
ATOM 1820 C C . ALA A 1 271 ? -46.160 63.991 5.245 1.00 53.60 879 ALA B C 1
ATOM 1821 O O . ALA A 1 271 ? -45.659 62.941 4.818 1.00 53.90 879 ALA B O 1
ATOM 1823 N N . GLU A 1 272 ? -45.416 65.045 5.595 1.00 55.96 880 GLU B N 1
ATOM 1824 C CA . GLU A 1 272 ? -43.967 65.008 5.429 1.00 49.40 880 GLU B CA 1
ATOM 1825 C C . GLU A 1 272 ? -43.337 63.941 6.308 1.00 52.49 880 GLU B C 1
ATOM 1826 O O . GLU A 1 272 ? -42.446 63.207 5.864 1.00 56.07 880 GLU B O 1
ATOM 1832 N N . ALA A 1 273 ? -43.795 63.828 7.553 1.00 51.75 881 ALA B N 1
ATOM 1833 C CA . ALA A 1 273 ? -43.292 62.770 8.418 1.00 48.28 881 ALA B CA 1
ATOM 1834 C C . ALA A 1 273 ? -43.574 61.397 7.821 1.00 50.43 881 ALA B C 1
ATOM 1835 O O . ALA A 1 273 ? -42.732 60.497 7.902 1.00 51.28 881 ALA B O 1
ATOM 1837 N N . ILE A 1 274 ? -44.752 61.217 7.212 1.00 49.48 882 ILE B N 1
ATOM 1838 C CA . ILE A 1 274 ? -45.079 59.927 6.612 1.00 49.56 882 ILE B CA 1
ATOM 1839 C C . ILE A 1 274 ? -44.170 59.656 5.420 1.00 49.89 882 ILE B C 1
ATOM 1840 O O . ILE A 1 274 ? -43.668 58.538 5.243 1.00 44.07 882 ILE B O 1
ATOM 1845 N N . ILE A 1 275 ? -43.923 60.674 4.598 1.00 44.88 883 ILE B N 1
ATOM 1846 C CA . ILE A 1 275 ? -43.057 60.468 3.445 1.00 48.78 883 ILE B CA 1
ATOM 1847 C C . ILE A 1 275 ? -41.692 59.970 3.895 1.00 52.58 883 ILE B C 1
ATOM 1848 O O . ILE A 1 275 ? -41.229 58.907 3.467 1.00 51.42 883 ILE B O 1
ATOM 1853 N N . TRP A 1 276 ? -41.046 60.710 4.804 1.00 60.05 884 TRP B N 1
ATOM 1854 C CA . TRP A 1 276 ? -39.713 60.316 5.254 1.00 52.96 884 TRP B CA 1
ATOM 1855 C C . TRP A 1 276 ? -39.734 58.977 5.987 1.00 51.03 884 TRP B C 1
ATOM 1856 O O . TRP A 1 276 ? -38.839 58.144 5.795 1.00 53.02 884 TRP B O 1
ATOM 1867 N N . GLN A 1 277 ? -40.736 58.742 6.832 1.00 50.09 885 GLN B N 1
ATOM 1868 C CA . GLN A 1 277 ? -40.749 57.488 7.577 1.00 55.63 885 GLN B CA 1
ATOM 1869 C C . GLN A 1 277 ? -40.933 56.299 6.640 1.00 58.83 885 GLN B C 1
ATOM 1870 O O . GLN A 1 277 ? -40.279 55.261 6.805 1.00 56.94 885 GLN B O 1
ATOM 1876 N N . MET A 1 278 ? -41.788 56.446 5.626 1.00 57.77 886 MET B N 1
ATOM 1877 C CA . MET A 1 278 ? -42.034 55.343 4.707 1.00 56.21 886 MET B CA 1
ATOM 1878 C C . MET A 1 278 ? -40.939 55.211 3.656 1.00 56.58 886 MET B C 1
ATOM 1879 O O . MET A 1 278 ? -40.638 54.093 3.213 1.00 59.93 886 MET B O 1
ATOM 1884 N N . GLY A 1 279 ? -40.329 56.327 3.258 1.00 53.52 887 GLY B N 1
ATOM 1885 C CA . GLY A 1 279 ? -39.189 56.254 2.359 1.00 59.55 887 GLY B CA 1
ATOM 1886 C C . GLY A 1 279 ? -38.010 55.495 2.947 1.00 62.60 887 GLY B C 1
ATOM 1887 O O . GLY A 1 279 ? -37.369 54.700 2.255 1.00 69.06 887 GLY B O 1
ATOM 1888 N N . THR A 1 280 ? -37.697 55.728 4.223 1.00 51.91 888 THR B N 1
ATOM 1889 C CA . THR A 1 280 ? -36.575 55.021 4.824 1.00 60.60 888 THR B CA 1
ATOM 1890 C C . THR A 1 280 ? -36.976 53.677 5.424 1.00 60.74 888 THR B C 1
ATOM 1891 O O . THR A 1 280 ? -36.152 53.047 6.094 1.00 64.40 888 THR B O 1
ATOM 1895 N N . GLY A 1 281 ? -38.215 53.230 5.212 1.00 58.38 889 GLY B N 1
ATOM 1896 C CA . GLY A 1 281 ? -38.594 51.863 5.508 1.00 50.34 889 GLY B CA 1
ATOM 1897 C C . GLY A 1 281 ? -39.211 51.597 6.863 1.00 53.09 889 GLY B C 1
ATOM 1898 O O . GLY A 1 281 ? -39.341 50.425 7.242 1.00 59.93 889 GLY B O 1
ATOM 1899 N N . MET A 1 282 ? -39.618 52.626 7.599 1.00 51.79 890 MET B N 1
ATOM 1900 C CA . MET A 1 282 ? -40.168 52.420 8.935 1.00 55.36 890 MET B CA 1
ATOM 1901 C C . MET A 1 282 ? -41.647 52.081 8.841 1.00 52.05 890 MET B C 1
ATOM 1902 O O . MET A 1 282 ? -42.402 52.767 8.147 1.00 60.22 890 MET B O 1
ATOM 1907 N N . LYS A 1 283 ? -42.066 51.045 9.558 1.00 50.74 891 LYS B N 1
ATOM 1908 C CA . LYS A 1 283 ? -43.426 50.550 9.430 1.00 49.87 891 LYS B CA 1
ATOM 1909 C C . LYS A 1 283 ? -43.919 50.010 10.764 1.00 53.66 891 LYS B C 1
ATOM 1910 O O . LYS A 1 283 ? -43.134 49.463 11.548 1.00 52.56 891 LYS B O 1
ATOM 1916 N N . PRO A 1 284 ? -45.209 50.151 11.046 1.00 55.25 892 PRO B N 1
ATOM 1917 C CA . PRO A 1 284 ? -45.765 49.638 12.300 1.00 55.03 892 PRO B CA 1
ATOM 1918 C C . PRO A 1 284 ? -45.920 48.124 12.274 1.00 59.58 892 PRO B C 1
ATOM 1919 O O . PRO A 1 284 ? -45.764 47.461 11.249 1.00 65.54 892 PRO B O 1
ATOM 1923 N N . ASN A 1 285 ? -46.207 47.586 13.450 1.00 60.33 893 ASN B N 1
ATOM 1924 C CA . ASN A 1 285 ? -46.697 46.230 13.644 1.00 61.69 893 ASN B CA 1
ATOM 1925 C C . ASN A 1 285 ? -48.061 46.372 14.329 1.00 68.64 893 ASN B C 1
ATOM 1926 O O . ASN A 1 285 ? -48.574 47.488 14.488 1.00 66.97 893 ASN B O 1
ATOM 1931 N N . LEU A 1 286 ? -48.637 45.239 14.748 1.00 66.84 894 LEU B N 1
ATOM 1932 C CA . LEU A 1 286 ? -49.908 45.270 15.469 1.00 76.54 894 LEU B CA 1
ATOM 1933 C C . LEU A 1 286 ? -49.858 44.545 16.814 1.00 76.50 894 LEU B C 1
ATOM 1934 O O . LEU A 1 286 ? -50.905 44.165 17.350 1.00 71.46 894 LEU B O 1
ATOM 1939 N N . SER A 1 287 ? -48.667 44.440 17.411 1.00 79.06 895 SER B N 1
ATOM 1940 C CA . SER A 1 287 ? -48.573 43.877 18.751 1.00 76.00 895 SER B CA 1
ATOM 1941 C C . SER A 1 287 ? -49.145 44.801 19.813 1.00 74.02 895 SER B C 1
ATOM 1942 O O . SER A 1 287 ? -49.491 44.319 20.892 1.00 72.13 895 SER B O 1
ATOM 1945 N N . GLN A 1 288 ? -49.248 46.110 19.540 1.00 65.99 896 GLN B N 1
ATOM 1946 C CA . GLN A 1 288 ? -49.814 47.017 20.531 1.00 60.99 896 GLN B CA 1
ATOM 1947 C C . GLN A 1 288 ? -51.279 46.723 20.838 1.00 67.46 896 GLN B C 1
ATOM 1948 O O . GLN A 1 288 ? -51.782 47.210 21.856 1.00 71.49 896 GLN B O 1
ATOM 1954 N N . ILE A 1 289 ? -51.980 45.963 19.990 1.00 65.77 897 ILE B N 1
ATOM 1955 C CA . ILE A 1 289 ? -53.368 45.580 20.236 1.00 64.59 897 ILE B CA 1
ATOM 1956 C C . ILE A 1 289 ? -53.512 44.066 20.420 1.00 65.08 897 ILE B C 1
ATOM 1957 O O . ILE A 1 289 ? -54.598 43.517 20.254 1.00 59.61 897 ILE B O 1
ATOM 1962 N N . GLY A 1 290 ? -52.420 43.383 20.746 1.00 66.44 898 GLY B N 1
ATOM 1963 C CA . GLY A 1 290 ? -52.500 41.986 21.117 1.00 69.57 898 GLY B CA 1
ATOM 1964 C C . GLY A 1 290 ? -52.737 41.031 19.972 1.00 70.41 898 GLY B C 1
ATOM 1965 O O . GLY A 1 290 ? -53.348 39.975 20.174 1.00 67.80 898 GLY B O 1
ATOM 1966 N N . MET A 1 291 ? -52.274 41.368 18.773 1.00 71.32 899 MET B N 1
ATOM 1967 C CA . MET A 1 291 ? -52.393 40.470 17.636 1.00 72.06 899 MET B CA 1
ATOM 1968 C C . MET A 1 291 ? -51.191 39.543 17.620 1.00 71.43 899 MET B C 1
ATOM 1969 O O . MET A 1 291 ? -50.074 39.952 17.949 1.00 69.94 899 MET B O 1
ATOM 1974 N N . GLY A 1 292 ? -51.431 38.292 17.245 1.00 79.74 900 GLY B N 1
ATOM 1975 C CA . GLY A 1 292 ? -50.399 37.279 17.258 1.00 77.65 900 GLY B CA 1
ATOM 1976 C C . GLY A 1 292 ? -49.364 37.473 16.165 1.00 79.20 900 GLY B C 1
ATOM 1977 O O . GLY A 1 292 ? -49.414 38.396 15.349 1.00 82.66 900 GLY B O 1
ATOM 1978 N N . LYS A 1 293 ? -48.397 36.554 16.156 1.00 76.68 901 LYS B N 1
ATOM 1979 C CA . LYS A 1 293 ? -47.288 36.654 15.215 1.00 79.62 901 LYS B CA 1
ATOM 1980 C C . LYS A 1 293 ? -47.769 36.511 13.776 1.00 80.23 901 LYS B C 1
ATOM 1981 O O . LYS A 1 293 ? -47.375 37.296 12.905 1.00 81.01 901 LYS B O 1
ATOM 1987 N N . GLU A 1 294 ? -48.631 35.523 13.510 1.00 84.87 902 GLU B N 1
ATOM 1988 C CA . GLU A 1 294 ? -49.045 35.232 12.136 1.00 86.57 902 GLU B CA 1
ATOM 1989 C C . GLU A 1 294 ? -49.675 36.454 11.480 1.00 81.71 902 GLU B C 1
ATOM 1990 O O . GLU A 1 294 ? -49.320 36.820 10.351 1.00 74.29 902 GLU B O 1
ATOM 1996 N N . ILE A 1 295 ? -50.615 37.093 12.181 1.00 74.86 903 ILE B N 1
ATOM 1997 C CA . ILE A 1 295 ? -51.253 38.305 11.679 1.00 63.59 903 ILE B CA 1
ATOM 1998 C C . ILE A 1 295 ? -50.220 39.392 11.422 1.00 69.57 903 ILE B C 1
ATOM 1999 O O . ILE A 1 295 ? -50.309 40.128 10.434 1.00 72.31 903 ILE B O 1
ATOM 2004 N N . SER A 1 296 ? -49.225 39.518 12.307 1.00 76.44 904 SER B N 1
ATOM 2005 C CA . SER A 1 296 ? -48.201 40.541 12.114 1.00 70.12 904 SER B CA 1
ATOM 2006 C C . SER A 1 296 ? -47.226 40.190 10.995 1.00 71.37 904 SER B C 1
ATOM 2007 O O . SER A 1 296 ? -46.654 41.094 10.377 1.00 72.20 904 SER B O 1
ATOM 2010 N N . ASP A 1 297 ? -47.014 38.899 10.721 1.00 71.27 905 ASP B N 1
ATOM 2011 C CA . ASP A 1 297 ? -46.078 38.524 9.667 1.00 69.55 905 ASP B CA 1
ATOM 2012 C C . ASP A 1 297 ? -46.610 38.904 8.296 1.00 74.81 905 ASP B C 1
ATOM 2013 O O . ASP A 1 297 ? -45.823 39.226 7.396 1.00 75.28 905 ASP B O 1
ATOM 2018 N N . ILE A 1 298 ? -47.935 38.857 8.119 1.00 72.60 906 ILE B N 1
ATOM 2019 C CA . ILE A 1 298 ? -48.544 39.283 6.860 1.00 68.54 906 ILE B CA 1
ATOM 2020 C C . ILE A 1 298 ? -48.006 40.649 6.451 1.00 66.36 906 ILE B C 1
ATOM 2021 O O . ILE A 1 298 ? -47.609 40.860 5.299 1.00 59.96 906 ILE B O 1
ATOM 2026 N N . LEU A 1 299 ? -47.941 41.581 7.407 1.00 63.36 907 LEU B N 1
ATOM 2027 C CA . LEU A 1 299 ? -47.467 42.928 7.112 1.00 58.74 907 LEU B CA 1
ATOM 2028 C C . LEU A 1 299 ? -46.001 42.931 6.698 1.00 61.39 907 LEU B C 1
ATOM 2029 O O . LEU A 1 299 ? -45.619 43.630 5.753 1.00 61.06 907 LEU B O 1
ATOM 2034 N N . LEU A 1 300 ? -45.157 42.183 7.417 1.00 59.77 908 LEU B N 1
ATOM 2035 C CA . LEU A 1 300 ? -43.728 42.193 7.116 1.00 60.04 908 LEU B CA 1
ATOM 2036 C C . LEU A 1 300 ? -43.473 41.754 5.677 1.00 62.50 908 LEU B C 1
ATOM 2037 O O . LEU A 1 300 ? -42.599 42.303 4.991 1.00 58.44 908 LEU B O 1
ATOM 2042 N N . PHE A 1 301 ? -44.257 40.793 5.189 1.00 62.36 909 PHE B N 1
ATOM 2043 C CA . PHE A 1 301 ? -44.148 40.383 3.792 1.00 68.65 909 PHE B CA 1
ATOM 2044 C C . PHE A 1 301 ? -44.720 41.437 2.839 1.00 65.87 909 PHE B C 1
ATOM 2045 O O . PHE A 1 301 ? -44.022 41.906 1.931 1.00 64.38 909 PHE B O 1
ATOM 2053 N N . CYS A 1 302 ? -45.981 41.836 3.030 1.00 54.19 910 CYS B N 1
ATOM 2054 C CA . CYS A 1 302 ? -46.591 42.773 2.090 1.00 58.38 910 CYS B CA 1
ATOM 2055 C C . CYS A 1 302 ? -45.868 44.113 2.072 1.00 61.15 910 CYS B C 1
ATOM 2056 O O . CYS A 1 302 ? -45.750 44.737 1.011 1.00 58.73 910 CYS B O 1
ATOM 2059 N N . TRP A 1 303 ? -45.392 44.583 3.230 1.00 64.38 911 TRP B N 1
ATOM 2060 C CA . TRP A 1 303 ? -44.741 45.891 3.335 1.00 62.85 911 TRP B CA 1
ATOM 2061 C C . TRP A 1 303 ? -43.225 45.829 3.174 1.00 59.77 911 TRP B C 1
ATOM 2062 O O . TRP A 1 303 ? -42.557 46.844 3.400 1.00 60.92 911 TRP B O 1
ATOM 2073 N N . ALA A 1 304 ? -42.678 44.667 2.805 1.00 62.78 912 ALA B N 1
ATOM 2074 C CA . ALA A 1 304 ? -41.242 44.502 2.596 1.00 61.08 912 ALA B CA 1
ATOM 2075 C C . ALA A 1 304 ? -40.638 45.665 1.813 1.00 56.53 912 ALA B C 1
ATOM 2076 O O . ALA A 1 304 ? -41.205 46.131 0.822 1.00 56.41 912 ALA B O 1
ATOM 2078 N N . PHE A 1 305 ? -39.461 46.122 2.257 1.00 68.25 913 PHE B N 1
ATOM 2079 C CA . PHE A 1 305 ? -38.885 47.340 1.693 1.00 64.32 913 PHE B CA 1
ATOM 2080 C C . PHE A 1 305 ? -38.415 47.131 0.256 1.00 56.92 913 PHE B C 1
ATOM 2081 O O . PHE A 1 305 ? -38.669 47.975 -0.610 1.00 61.20 913 PHE B O 1
ATOM 2089 N N . GLU A 1 306 ? -37.723 46.031 -0.023 1.00 58.62 914 GLU B N 1
ATOM 2090 C CA . GLU A 1 306 ? -37.322 45.728 -1.391 1.00 71.95 914 GLU B CA 1
ATOM 2091 C C . GLU A 1 306 ? -38.428 44.926 -2.075 1.00 73.24 914 GLU B C 1
ATOM 2092 O O . GLU A 1 306 ? -38.847 43.880 -1.565 1.00 66.48 914 GLU B O 1
ATOM 2098 N N . GLN A 1 307 ? -38.895 45.426 -3.229 1.00 70.63 915 GLN B N 1
ATOM 2099 C CA . GLN A 1 307 ? -40.112 44.914 -3.869 1.00 66.06 915 GLN B CA 1
ATOM 2100 C C . GLN A 1 307 ? -40.097 43.400 -4.037 1.00 74.78 915 GLN B C 1
ATOM 2101 O O . GLN A 1 307 ? -41.073 42.715 -3.703 1.00 72.63 915 GLN B O 1
ATOM 2107 N N . GLU A 1 308 ? -38.999 42.860 -4.575 1.00 78.26 916 GLU B N 1
ATOM 2108 C CA . GLU A 1 308 ? -38.928 41.443 -4.908 1.00 67.81 916 GLU B CA 1
ATOM 2109 C C . GLU A 1 308 ? -39.137 40.533 -3.704 1.00 65.83 916 GLU B C 1
ATOM 2110 O O . GLU A 1 308 ? -39.292 39.321 -3.886 1.00 78.58 916 GLU B O 1
ATOM 2116 N N . GLU A 1 309 ? -39.154 41.066 -2.491 1.00 59.75 917 GLU B N 1
ATOM 2117 C CA . GLU A 1 309 ? -39.427 40.235 -1.332 1.00 69.81 917 GLU B CA 1
ATOM 2118 C C . GLU A 1 309 ? -40.912 40.139 -1.020 1.00 68.39 917 GLU B C 1
ATOM 2119 O O . GLU A 1 309 ? -41.301 39.335 -0.164 1.00 71.16 917 GLU B O 1
ATOM 2125 N N . ARG A 1 310 ? -41.749 40.930 -1.694 1.00 68.62 918 ARG B N 1
ATOM 2126 C CA . ARG A 1 310 ? -43.158 40.764 -1.345 1.00 65.95 918 ARG B CA 1
ATOM 2127 C C . ARG A 1 310 ? -43.795 39.696 -2.225 1.00 64.74 918 ARG B C 1
ATOM 2128 O O . ARG A 1 310 ? -43.450 39.573 -3.408 1.00 66.61 918 ARG B O 1
ATOM 2136 N N . PRO A 1 311 ? -44.732 38.939 -1.673 1.00 55.94 919 PRO B N 1
ATOM 2137 C CA . PRO A 1 311 ? -45.338 37.852 -2.443 1.00 63.67 919 PRO B CA 1
ATOM 2138 C C . PRO A 1 311 ? -46.262 38.368 -3.536 1.00 67.79 919 PRO B C 1
ATOM 2139 O O . PRO A 1 311 ? -46.800 39.476 -3.482 1.00 65.19 919 PRO B O 1
ATOM 2143 N N . THR A 1 312 ? -46.424 37.534 -4.552 1.00 69.61 920 THR B N 1
ATOM 2144 C CA . THR A 1 312 ? -47.537 37.677 -5.465 1.00 62.18 920 THR B CA 1
ATOM 2145 C C . THR A 1 312 ? -48.841 37.416 -4.721 1.00 66.06 920 THR B C 1
ATOM 2146 O O . THR A 1 312 ? -48.858 36.896 -3.597 1.00 61.31 920 THR B O 1
ATOM 2150 N N . PHE A 1 313 ? -49.954 37.748 -5.377 1.00 64.11 921 PHE B N 1
ATOM 2151 C CA . PHE A 1 313 ? -51.238 37.541 -4.723 1.00 61.05 921 PHE B CA 1
ATOM 2152 C C . PHE A 1 313 ? -51.546 36.064 -4.566 1.00 60.35 921 PHE B C 1
ATOM 2153 O O . PHE A 1 313 ? -52.217 35.677 -3.602 1.00 59.36 921 PHE B O 1
ATOM 2161 N N . THR A 1 314 ? -51.042 35.225 -5.477 1.00 65.09 922 THR B N 1
ATOM 2162 C CA . THR A 1 314 ? -51.200 33.783 -5.311 1.00 68.23 922 THR B CA 1
ATOM 2163 C C . THR A 1 314 ? -50.527 33.301 -4.030 1.00 71.85 922 THR B C 1
ATOM 2164 O O . THR A 1 314 ? -51.149 32.608 -3.215 1.00 74.02 922 THR B O 1
ATOM 2168 N N . LYS A 1 315 ? -49.253 33.663 -3.828 1.00 66.55 923 LYS B N 1
ATOM 2169 C CA . LYS A 1 315 ? -48.571 33.280 -2.592 1.00 63.17 923 LYS B CA 1
ATOM 2170 C C . LYS A 1 315 ? -49.249 33.895 -1.372 1.00 67.18 923 LYS B C 1
ATOM 2171 O O . LYS A 1 315 ? -49.362 33.249 -0.323 1.00 71.11 923 LYS B O 1
ATOM 2177 N N . LEU A 1 316 ? -49.716 35.140 -1.492 1.00 64.56 924 LEU B N 1
ATOM 2178 C CA . LEU A 1 316 ? -50.402 35.784 -0.375 1.00 61.16 924 LEU B CA 1
ATOM 2179 C C . LEU A 1 316 ? -51.690 35.058 -0.026 1.00 70.33 924 LEU B C 1
ATOM 2180 O O . LEU A 1 316 ? -52.084 35.000 1.147 1.00 68.03 924 LEU B O 1
ATOM 2185 N N . MET A 1 317 ? -52.376 34.525 -1.041 1.00 77.39 925 MET B N 1
ATOM 2186 C CA . MET A 1 317 ? -53.584 33.744 -0.798 1.00 72.78 925 MET B CA 1
ATOM 2187 C C . MET A 1 317 ? -53.283 32.528 0.067 1.00 72.98 925 MET B C 1
ATOM 2188 O O . MET A 1 317 ? -54.046 32.208 0.988 1.00 73.72 925 MET B O 1
ATOM 2193 N N . ASP A 1 318 ? -52.165 31.845 -0.211 1.00 72.30 926 ASP B N 1
ATOM 2194 C CA . ASP A 1 318 ? -51.736 30.727 0.626 1.00 77.17 926 ASP B CA 1
ATOM 2195 C C . ASP A 1 318 ? -51.457 31.191 2.053 1.00 80.46 926 ASP B C 1
ATOM 2196 O O . ASP A 1 318 ? -51.946 30.592 3.020 1.00 76.80 926 ASP B O 1
ATOM 2201 N N . MET A 1 319 ? -50.686 32.277 2.200 1.00 76.71 927 MET B N 1
ATOM 2202 C CA . MET A 1 319 ? -50.294 32.746 3.529 1.00 71.29 927 MET B CA 1
ATOM 2203 C C . MET A 1 319 ? -51.510 33.057 4.390 1.00 73.71 927 MET B C 1
ATOM 2204 O O . MET A 1 319 ? -51.500 32.819 5.606 1.00 76.05 927 MET B O 1
ATOM 2209 N N . LEU A 1 320 ? -52.566 33.593 3.778 1.00 71.63 928 LEU B N 1
ATOM 2210 C CA . LEU A 1 320 ? -53.780 33.886 4.526 1.00 74.13 928 LEU B CA 1
ATOM 2211 C C . LEU A 1 320 ? -54.570 32.626 4.839 1.00 74.73 928 LEU B C 1
ATOM 2212 O O . LEU A 1 320 ? -55.344 32.614 5.801 1.00 71.71 928 LEU B O 1
ATOM 2217 N N . GLU A 1 321 ? -54.384 31.561 4.058 1.00 79.22 929 GLU B N 1
ATOM 2218 C CA . GLU A 1 321 ? -55.053 30.304 4.369 1.00 85.51 929 GLU B CA 1
ATOM 2219 C C . GLU A 1 321 ? -54.567 29.734 5.699 1.00 89.84 929 GLU B C 1
ATOM 2220 O O . GLU A 1 321 ? -55.371 29.243 6.503 1.00 83.96 929 GLU B O 1
ATOM 2226 N N . LYS A 1 322 ? -53.256 29.826 5.962 1.00 88.54 930 LYS B N 1
ATOM 2227 C CA . LYS A 1 322 ? -52.602 29.161 7.084 1.00 82.02 930 LYS B CA 1
ATOM 2228 C C . LYS A 1 322 ? -52.653 29.972 8.379 1.00 82.82 930 LYS B C 1
ATOM 2229 O O . LYS A 1 322 ? -51.757 29.849 9.224 1.00 96.85 930 LYS B O 1
ATOM 2235 N N . LEU A 1 323 ? -53.662 30.782 8.560 1.00 77.17 931 LEU B N 1
ATOM 2236 C CA . LEU A 1 323 ? -53.859 31.484 9.817 1.00 85.07 931 LEU B CA 1
ATOM 2237 C C . LEU A 1 323 ? -54.727 30.657 10.753 1.00 82.60 931 LEU B C 1
ATOM 2238 O O . LEU A 1 323 ? -55.464 29.771 10.313 1.00 89.11 931 LEU B O 1
ATOM 2243 N N . PRO A 1 324 ? -54.660 30.912 12.066 1.00 87.31 932 PRO B N 1
ATOM 2244 C CA . PRO A 1 324 ? -55.650 30.329 12.984 1.00 86.99 932 PRO B CA 1
ATOM 2245 C C . PRO A 1 324 ? -57.054 30.908 12.794 1.00 84.44 932 PRO B C 1
ATOM 2246 O O . PRO A 1 324 ? -57.999 30.450 13.445 1.00 86.18 932 PRO B O 1
ATOM 2250 N N . GLU B 2 32 ? -41.586 91.464 29.794 1.00 136.92 41 GLU C N 1
ATOM 2251 C CA . GLU B 2 32 ? -42.871 91.093 29.210 1.00 138.40 41 GLU C CA 1
ATOM 2252 C C . GLU B 2 32 ? -43.950 92.109 29.563 1.00 139.99 41 GLU C C 1
ATOM 2253 O O . GLU B 2 32 ? -45.051 91.743 29.980 1.00 135.89 41 GLU C O 1
ATOM 2259 N N . LEU B 2 33 ? -43.618 93.386 29.399 1.00 141.58 42 LEU C N 1
ATOM 2260 C CA . LEU B 2 33 ? -44.571 94.465 29.604 1.00 140.33 42 LEU C CA 1
ATOM 2261 C C . LEU B 2 33 ? -44.012 95.722 28.958 1.00 140.78 42 LEU C C 1
ATOM 2262 O O . LEU B 2 33 ? -42.799 95.952 28.970 1.00 145.35 42 LEU C O 1
ATOM 2267 N N . ASP B 2 34 ? -44.905 96.509 28.370 1.00 138.16 43 ASP C N 1
ATOM 2268 C CA . ASP B 2 34 ? -44.591 97.810 27.799 1.00 140.39 43 ASP C CA 1
ATOM 2269 C C . ASP B 2 34 ? -45.894 98.588 27.794 1.00 143.56 43 ASP C C 1
ATOM 2270 O O . ASP B 2 34 ? -46.966 98.011 27.608 1.00 146.42 43 ASP C O 1
ATOM 2275 N N . GLU B 2 35 ? -45.800 99.901 28.010 1.00 145.15 44 GLU C N 1
ATOM 2276 C CA . GLU B 2 35 ? -47.032 100.679 28.064 1.00 144.97 44 GLU C CA 1
ATOM 2277 C C . GLU B 2 35 ? -47.509 101.118 26.683 1.00 146.67 44 GLU C C 1
ATOM 2278 O O . GLU B 2 35 ? -48.729 101.180 26.449 1.00 150.30 44 GLU C O 1
ATOM 2284 N N . GLN B 2 36 ? -46.603 101.415 25.735 1.00 141.28 45 GLN C N 1
ATOM 2285 C CA . GLN B 2 36 ? -47.081 101.779 24.405 1.00 141.38 45 GLN C CA 1
ATOM 2286 C C . GLN B 2 36 ? -47.676 100.588 23.648 1.00 147.25 45 GLN C C 1
ATOM 2287 O O . GLN B 2 36 ? -48.279 100.790 22.594 1.00 148.12 45 GLN C O 1
ATOM 2293 N N . GLN B 2 37 ? -47.500 99.361 24.124 1.00 150.16 46 GLN C N 1
ATOM 2294 C CA . GLN B 2 37 ? -48.234 98.254 23.521 1.00 150.38 46 GLN C CA 1
ATOM 2295 C C . GLN B 2 37 ? -49.387 97.792 24.394 1.00 150.28 46 GLN C C 1
ATOM 2296 O O . GLN B 2 37 ? -50.277 97.094 23.899 1.00 151.86 46 GLN C O 1
ATOM 2302 N N . ARG B 2 38 ? -49.424 98.195 25.672 1.00 148.09 47 ARG C N 1
ATOM 2303 C CA . ARG B 2 38 ? -50.692 98.187 26.382 1.00 145.79 47 ARG C CA 1
ATOM 2304 C C . ARG B 2 38 ? -51.663 99.204 25.785 1.00 149.23 47 ARG C C 1
ATOM 2305 O O . ARG B 2 38 ? -52.879 99.033 25.938 1.00 148.70 47 ARG C O 1
ATOM 2313 N N . LYS B 2 39 ? -51.170 100.221 25.058 1.00 147.75 48 LYS C N 1
ATOM 2314 C CA . LYS B 2 39 ? -52.098 101.174 24.444 1.00 150.30 48 LYS C CA 1
ATOM 2315 C C . LYS B 2 39 ? -52.981 100.479 23.408 1.00 156.14 48 LYS C C 1
ATOM 2316 O O . LYS B 2 39 ? -54.213 100.514 23.522 1.00 157.16 48 LYS C O 1
ATOM 2322 N N . ARG B 2 40 ? -52.378 99.819 22.388 1.00 152.69 49 ARG C N 1
ATOM 2323 C CA . ARG B 2 40 ? -53.208 99.303 21.287 1.00 151.73 49 ARG C CA 1
ATOM 2324 C C . ARG B 2 40 ? -53.723 97.885 21.535 1.00 151.03 49 ARG C C 1
ATOM 2325 O O . ARG B 2 40 ? -54.670 97.469 20.843 1.00 152.80 49 ARG C O 1
ATOM 2333 N N . LEU B 2 41 ? -53.215 97.141 22.538 1.00 149.75 50 LEU C N 1
ATOM 2334 C CA . LEU B 2 41 ? -53.909 95.922 22.914 1.00 148.02 50 LEU C CA 1
ATOM 2335 C C . LEU B 2 41 ? -55.334 96.295 23.300 1.00 148.17 50 LEU C C 1
ATOM 2336 O O . LEU B 2 41 ? -56.309 95.769 22.749 1.00 149.11 50 LEU C O 1
ATOM 2341 N N . GLU B 2 42 ? -55.488 97.324 24.157 1.00 149.99 51 GLU C N 1
ATOM 2342 C CA . GLU B 2 42 ? -56.803 97.693 24.663 1.00 152.31 51 GLU C CA 1
ATOM 2343 C C . GLU B 2 42 ? -57.626 98.354 23.585 1.00 149.54 51 GLU C C 1
ATOM 2344 O O . GLU B 2 42 ? -58.852 98.206 23.567 1.00 151.16 51 GLU C O 1
ATOM 2350 N N . ALA B 2 43 ? -57.024 99.137 22.689 1.00 145.18 52 ALA C N 1
ATOM 2351 C CA . ALA B 2 43 ? -57.879 99.676 21.646 1.00 147.21 52 ALA C CA 1
ATOM 2352 C C . ALA B 2 43 ? -58.283 98.597 20.654 1.00 151.64 52 ALA C C 1
ATOM 2353 O O . ALA B 2 43 ? -59.268 98.805 19.953 1.00 153.40 52 ALA C O 1
ATOM 2355 N N . PHE B 2 44 ? -57.621 97.421 20.649 1.00 154.20 53 PHE C N 1
ATOM 2356 C CA . PHE B 2 44 ? -58.160 96.256 19.934 1.00 148.87 53 PHE C CA 1
ATOM 2357 C C . PHE B 2 44 ? -59.449 95.761 20.587 1.00 146.87 53 PHE C C 1
ATOM 2358 O O . PHE B 2 44 ? -60.449 95.525 19.898 1.00 149.79 53 PHE C O 1
ATOM 2366 N N . LEU B 2 45 ? -59.438 95.569 21.916 1.00 143.48 54 LEU C N 1
ATOM 2367 C CA . LEU B 2 45 ? -60.644 95.194 22.653 1.00 148.57 54 LEU C CA 1
ATOM 2368 C C . LEU B 2 45 ? -61.720 96.278 22.661 1.00 153.37 54 LEU C C 1
ATOM 2369 O O . LEU B 2 45 ? -62.784 96.039 23.234 1.00 153.93 54 LEU C O 1
ATOM 2374 N N . THR B 2 46 ? -61.502 97.459 22.078 1.00 154.24 55 THR C N 1
ATOM 2375 C CA . THR B 2 46 ? -62.635 98.360 21.886 1.00 151.89 55 THR C CA 1
ATOM 2376 C C . THR B 2 46 ? -63.345 98.095 20.562 1.00 152.14 55 THR C C 1
ATOM 2377 O O . THR B 2 46 ? -64.577 98.188 20.498 1.00 156.11 55 THR C O 1
ATOM 2381 N N . GLN B 2 47 ? -62.601 97.734 19.511 1.00 148.45 56 GLN C N 1
ATOM 2382 C CA . GLN B 2 47 ? -63.218 97.143 18.329 1.00 148.33 56 GLN C CA 1
ATOM 2383 C C . GLN B 2 47 ? -63.661 95.704 18.575 1.00 149.86 56 GLN C C 1
ATOM 2384 O O . GLN B 2 47 ? -64.271 95.099 17.685 1.00 146.71 56 GLN C O 1
ATOM 2390 N N . LYS B 2 48 ? -63.356 95.146 19.754 1.00 149.81 57 LYS C N 1
ATOM 2391 C CA . LYS B 2 48 ? -63.931 93.866 20.167 1.00 150.90 57 LYS C CA 1
ATOM 2392 C C . LYS B 2 48 ? -65.450 93.949 20.231 1.00 155.55 57 LYS C C 1
ATOM 2393 O O . LYS B 2 48 ? -66.156 93.107 19.664 1.00 155.23 57 LYS C O 1
ATOM 2399 N N . GLN B 2 49 ? -65.969 94.969 20.925 1.00 156.51 58 GLN C N 1
ATOM 2400 C CA . GLN B 2 49 ? -67.406 95.072 21.160 1.00 156.09 58 GLN C CA 1
ATOM 2401 C C . GLN B 2 49 ? -68.171 95.257 19.863 1.00 151.93 58 GLN C C 1
ATOM 2402 O O . GLN B 2 49 ? -69.347 94.884 19.774 1.00 150.68 58 GLN C O 1
ATOM 2408 N N . LYS B 2 50 ? -67.516 95.813 18.848 1.00 148.56 59 LYS C N 1
ATOM 2409 C CA . LYS B 2 50 ? -68.210 96.256 17.651 1.00 149.90 59 LYS C CA 1
ATOM 2410 C C . LYS B 2 50 ? -68.674 95.099 16.772 1.00 153.50 59 LYS C C 1
ATOM 2411 O O . LYS B 2 50 ? -69.564 95.293 15.937 1.00 151.78 59 LYS C O 1
ATOM 2417 N N . VAL B 2 51 ? -68.122 93.900 16.952 1.00 155.60 60 VAL C N 1
ATOM 2418 C CA . VAL B 2 51 ? -68.374 92.819 16.002 1.00 156.40 60 VAL C CA 1
ATOM 2419 C C . VAL B 2 51 ? -69.667 92.068 16.316 1.00 156.95 60 VAL C C 1
ATOM 2420 O O . VAL B 2 51 ? -70.430 91.741 15.402 1.00 156.17 60 VAL C O 1
ATOM 2424 N N . GLY B 2 52 ? -69.963 91.817 17.591 1.00 152.32 61 GLY C N 1
ATOM 2425 C CA . GLY B 2 52 ? -71.053 90.907 17.908 1.00 152.29 61 GLY C CA 1
ATOM 2426 C C . GLY B 2 52 ? -70.759 89.532 17.342 1.00 156.42 61 GLY C C 1
ATOM 2427 O O . GLY B 2 52 ? -69.709 88.933 17.610 1.00 156.84 61 GLY C O 1
ATOM 2428 N N . GLU B 2 53 ? -71.686 89.020 16.536 1.00 156.57 62 GLU C N 1
ATOM 2429 C CA . GLU B 2 53 ? -71.487 87.766 15.825 1.00 151.38 62 GLU C CA 1
ATOM 2430 C C . GLU B 2 53 ? -71.506 88.018 14.319 1.00 147.48 62 GLU C C 1
ATOM 2431 O O . GLU B 2 53 ? -71.952 89.071 13.841 1.00 149.62 62 GLU C O 1
ATOM 2437 N N . LEU B 2 54 ? -71.006 87.024 13.579 1.00 135.76 63 LEU C N 1
ATOM 2438 C CA . LEU B 2 54 ? -70.655 87.163 12.173 1.00 136.48 63 LEU C CA 1
ATOM 2439 C C . LEU B 2 54 ? -71.108 85.929 11.398 1.00 136.83 63 LEU C C 1
ATOM 2440 O O . LEU B 2 54 ? -71.035 84.810 11.916 1.00 136.24 63 LEU C O 1
ATOM 2445 N N . LYS B 2 55 ? -71.601 86.148 10.165 1.00 135.64 64 LYS C N 1
ATOM 2446 C CA . LYS B 2 55 ? -71.740 85.139 9.105 1.00 135.17 64 LYS C CA 1
ATOM 2447 C C . LYS B 2 55 ? -71.706 85.849 7.750 1.00 131.75 64 LYS C C 1
ATOM 2448 O O . LYS B 2 55 ? -71.693 87.082 7.677 1.00 129.34 64 LYS C O 1
ATOM 2454 N N . ASP B 2 56 ? -71.777 85.040 6.679 1.00 129.77 65 ASP C N 1
ATOM 2455 C CA . ASP B 2 56 ? -71.244 85.391 5.358 1.00 132.05 65 ASP C CA 1
ATOM 2456 C C . ASP B 2 56 ? -71.627 86.795 4.894 1.00 134.83 65 ASP C C 1
ATOM 2457 O O . ASP B 2 56 ? -70.753 87.640 4.672 1.00 136.18 65 ASP C O 1
ATOM 2462 N N . ASP B 2 57 ? -72.924 87.053 4.690 1.00 138.66 66 ASP C N 1
ATOM 2463 C CA . ASP B 2 57 ? -73.334 88.255 3.959 1.00 141.67 66 ASP C CA 1
ATOM 2464 C C . ASP B 2 57 ? -72.870 89.554 4.614 1.00 141.38 66 ASP C C 1
ATOM 2465 O O . ASP B 2 57 ? -72.935 90.609 3.969 1.00 141.52 66 ASP C O 1
ATOM 2470 N N . ASP B 2 58 ? -72.403 89.504 5.865 1.00 139.54 67 ASP C N 1
ATOM 2471 C CA . ASP B 2 58 ? -71.783 90.670 6.483 1.00 137.23 67 ASP C CA 1
ATOM 2472 C C . ASP B 2 58 ? -70.553 91.140 5.711 1.00 138.18 67 ASP C C 1
ATOM 2473 O O . ASP B 2 58 ? -70.172 92.309 5.825 1.00 138.37 67 ASP C O 1
ATOM 2478 N N . PHE B 2 59 ? -69.939 90.264 4.917 1.00 137.69 68 PHE C N 1
ATOM 2479 C CA . PHE B 2 59 ? -68.618 90.498 4.353 1.00 133.95 68 PHE C CA 1
ATOM 2480 C C . PHE B 2 59 ? -68.689 90.705 2.845 1.00 132.22 68 PHE C C 1
ATOM 2481 O O . PHE B 2 59 ? -69.372 89.959 2.135 1.00 132.17 68 PHE C O 1
ATOM 2489 N N . GLU B 2 60 ? -67.976 91.725 2.370 1.00 131.99 69 GLU C N 1
ATOM 2490 C CA . GLU B 2 60 ? -67.806 92.013 0.953 1.00 128.04 69 GLU C CA 1
ATOM 2491 C C . GLU B 2 60 ? -66.339 91.880 0.592 1.00 129.08 69 GLU C C 1
ATOM 2492 O O . GLU B 2 60 ? -65.484 92.527 1.208 1.00 126.82 69 GLU C O 1
ATOM 2498 N N . LYS B 2 61 ? -66.053 91.067 -0.418 1.00 130.79 70 LYS C N 1
ATOM 2499 C CA . LYS B 2 61 ? -64.674 90.809 -0.799 1.00 128.34 70 LYS C CA 1
ATOM 2500 C C . LYS B 2 61 ? -64.056 92.044 -1.447 1.00 131.81 70 LYS C C 1
ATOM 2501 O O . LYS B 2 61 ? -64.713 92.773 -2.195 1.00 132.55 70 LYS C O 1
ATOM 2507 N N . ILE B 2 62 ? -62.785 92.290 -1.123 1.00 134.75 71 ILE C N 1
ATOM 2508 C CA . ILE B 2 62 ? -62.008 93.379 -1.711 1.00 130.08 71 ILE C CA 1
ATOM 2509 C C . ILE B 2 62 ? -60.922 92.838 -2.636 1.00 130.39 71 ILE C C 1
ATOM 2510 O O . ILE B 2 62 ? -60.897 93.151 -3.830 1.00 129.65 71 ILE C O 1
ATOM 2515 N N . SER B 2 63 ? -60.015 92.019 -2.104 1.00 129.34 72 SER C N 1
ATOM 2516 C CA . SER B 2 63 ? -58.951 91.443 -2.911 1.00 128.38 72 SER C CA 1
ATOM 2517 C C . SER B 2 63 ? -58.464 90.160 -2.257 1.00 129.63 72 SER C C 1
ATOM 2518 O O . SER B 2 63 ? -58.664 89.935 -1.061 1.00 125.22 72 SER C O 1
ATOM 2521 N N . GLU B 2 64 ? -57.831 89.315 -3.069 1.00 129.49 73 GLU C N 1
ATOM 2522 C CA . GLU B 2 64 ? -57.228 88.075 -2.604 1.00 128.48 73 GLU C CA 1
ATOM 2523 C C . GLU B 2 64 ? -55.805 88.340 -2.125 1.00 131.13 73 GLU C C 1
ATOM 2524 O O . GLU B 2 64 ? -55.167 89.316 -2.527 1.00 128.06 73 GLU C O 1
ATOM 2530 N N . LEU B 2 65 ? -55.312 87.465 -1.248 1.00 128.60 74 LEU C N 1
ATOM 2531 C CA . LEU B 2 65 ? -53.960 87.626 -0.703 1.00 119.31 74 LEU C CA 1
ATOM 2532 C C . LEU B 2 65 ? -53.108 86.397 -0.976 1.00 117.84 74 LEU C C 1
ATOM 2533 O O . LEU B 2 65 ? -51.967 86.529 -1.418 1.00 116.72 74 LEU C O 1
ATOM 2538 N N . VAL B 2 72 ? -57.458 79.473 1.137 1.00 117.22 81 VAL C N 1
ATOM 2539 C CA . VAL B 2 72 ? -56.939 80.770 0.730 1.00 121.18 81 VAL C CA 1
ATOM 2540 C C . VAL B 2 72 ? -57.670 81.853 1.528 1.00 121.51 81 VAL C C 1
ATOM 2541 O O . VAL B 2 72 ? -58.754 81.617 2.042 1.00 115.05 81 VAL C O 1
ATOM 2545 N N . VAL B 2 73 ? -57.069 83.024 1.695 1.00 123.19 82 VAL C N 1
ATOM 2546 C CA . VAL B 2 73 ? -57.664 84.052 2.541 1.00 119.63 82 VAL C CA 1
ATOM 2547 C C . VAL B 2 73 ? -57.868 85.320 1.731 1.00 120.30 82 VAL C C 1
ATOM 2548 O O . VAL B 2 73 ? -57.184 85.561 0.729 1.00 120.18 82 VAL C O 1
ATOM 2552 N N . PHE B 2 74 ? -58.812 86.140 2.195 1.00 116.45 83 PHE C N 1
ATOM 2553 C CA . PHE B 2 74 ? -59.324 87.276 1.441 1.00 122.39 83 PHE C CA 1
ATOM 2554 C C . PHE B 2 74 ? -59.308 88.526 2.311 1.00 121.96 83 PHE C C 1
ATOM 2555 O O . PHE B 2 74 ? -59.333 88.453 3.538 1.00 117.23 83 PHE C O 1
ATOM 2563 N N . LYS B 2 75 ? -59.245 89.680 1.645 1.00 126.80 84 LYS C N 1
ATOM 2564 C CA . LYS B 2 75 ? -59.469 90.951 2.325 1.00 130.64 84 LYS C CA 1
ATOM 2565 C C . LYS B 2 75 ? -60.952 91.284 2.269 1.00 131.68 84 LYS C C 1
ATOM 2566 O O . LYS B 2 75 ? -61.538 91.372 1.195 1.00 127.93 84 LYS C O 1
ATOM 2572 N N . VAL B 2 76 ? -61.515 91.539 3.447 1.00 130.21 85 VAL C N 1
ATOM 2573 C CA . VAL B 2 76 ? -62.955 91.605 3.611 1.00 130.21 85 VAL C CA 1
ATOM 2574 C C . VAL B 2 76 ? -63.328 92.941 4.237 1.00 134.39 85 VAL C C 1
ATOM 2575 O O . VAL B 2 76 ? -62.486 93.646 4.808 1.00 134.73 85 VAL C O 1
ATOM 2579 N N . SER B 2 77 ? -64.600 93.283 4.114 1.00 135.79 86 SER C N 1
ATOM 2580 C CA . SER B 2 77 ? -65.146 94.499 4.709 1.00 134.46 86 SER C CA 1
ATOM 2581 C C . SER B 2 77 ? -66.409 94.129 5.475 1.00 132.39 86 SER C C 1
ATOM 2582 O O . SER B 2 77 ? -67.440 93.829 4.865 1.00 131.34 86 SER C O 1
ATOM 2585 N N . HIS B 2 78 ? -66.320 94.113 6.806 1.00 134.43 87 HIS C N 1
ATOM 2586 C CA . HIS B 2 78 ? -67.483 93.826 7.638 1.00 139.08 87 HIS C CA 1
ATOM 2587 C C . HIS B 2 78 ? -68.465 94.992 7.575 1.00 146.14 87 HIS C C 1
ATOM 2588 O O . HIS B 2 78 ? -68.063 96.155 7.472 1.00 147.75 87 HIS C O 1
ATOM 2595 N N . LYS B 2 79 ? -69.768 94.674 7.628 1.00 146.80 88 LYS C N 1
ATOM 2596 C CA . LYS B 2 79 ? -70.786 95.700 7.407 1.00 141.99 88 LYS C CA 1
ATOM 2597 C C . LYS B 2 79 ? -71.443 96.199 8.683 1.00 144.20 88 LYS C C 1
ATOM 2598 O O . LYS B 2 79 ? -71.566 97.419 8.853 1.00 145.33 88 LYS C O 1
ATOM 2604 N N . PRO B 2 80 ? -71.909 95.323 9.582 1.00 146.02 89 PRO C N 1
ATOM 2605 C CA . PRO B 2 80 ? -72.375 95.834 10.880 1.00 146.23 89 PRO C CA 1
ATOM 2606 C C . PRO B 2 80 ? -71.309 96.638 11.590 1.00 143.46 89 PRO C C 1
ATOM 2607 O O . PRO B 2 80 ? -71.630 97.534 12.380 1.00 141.82 89 PRO C O 1
ATOM 2611 N N . SER B 2 81 ? -70.041 96.348 11.309 1.00 147.18 90 SER C N 1
ATOM 2612 C CA . SER B 2 81 ? -68.906 97.013 11.931 1.00 145.01 90 SER C CA 1
ATOM 2613 C C . SER B 2 81 ? -67.879 97.286 10.844 1.00 145.71 90 SER C C 1
ATOM 2614 O O . SER B 2 81 ? -67.347 96.345 10.251 1.00 145.63 90 SER C O 1
ATOM 2617 N N . GLY B 2 82 ? -67.594 98.563 10.589 1.00 144.42 91 GLY C N 1
ATOM 2618 C CA . GLY B 2 82 ? -66.770 98.959 9.458 1.00 143.81 91 GLY C CA 1
ATOM 2619 C C . GLY B 2 82 ? -65.363 98.392 9.409 1.00 144.81 91 GLY C C 1
ATOM 2620 O O . GLY B 2 82 ? -64.614 98.681 8.468 1.00 141.53 91 GLY C O 1
ATOM 2621 N N . LEU B 2 83 ? -64.998 97.586 10.413 1.00 146.79 92 LEU C N 1
ATOM 2622 C CA . LEU B 2 83 ? -63.672 96.981 10.483 1.00 141.04 92 LEU C CA 1
ATOM 2623 C C . LEU B 2 83 ? -63.300 96.323 9.161 1.00 139.45 92 LEU C C 1
ATOM 2624 O O . LEU B 2 83 ? -64.125 95.669 8.517 1.00 144.38 92 LEU C O 1
ATOM 2629 N N . VAL B 2 84 ? -62.050 96.506 8.757 1.00 135.45 93 VAL C N 1
ATOM 2630 C CA . VAL B 2 84 ? -61.498 95.836 7.586 1.00 138.17 93 VAL C CA 1
ATOM 2631 C C . VAL B 2 84 ? -60.619 94.691 8.081 1.00 133.10 93 VAL C C 1
ATOM 2632 O O . VAL B 2 84 ? -59.608 94.920 8.756 1.00 125.10 93 VAL C O 1
ATOM 2636 N N . MET B 2 85 ? -61.018 93.457 7.771 1.00 132.44 94 MET C N 1
ATOM 2637 C CA . MET B 2 85 ? -60.380 92.248 8.288 1.00 127.51 94 MET C CA 1
ATOM 2638 C C . MET B 2 85 ? -59.831 91.397 7.142 1.00 126.59 94 MET C C 1
ATOM 2639 O O . MET B 2 85 ? -59.937 91.743 5.963 1.00 127.48 94 MET C O 1
ATOM 2644 N N . ALA B 2 86 ? -59.228 90.269 7.513 1.00 123.96 95 ALA C N 1
ATOM 2645 C CA . ALA B 2 86 ? -58.928 89.188 6.590 1.00 118.20 95 ALA C CA 1
ATOM 2646 C C . ALA B 2 86 ? -59.701 87.959 7.030 1.00 119.44 95 ALA C C 1
ATOM 2647 O O . ALA B 2 86 ? -59.868 87.724 8.234 1.00 110.00 95 ALA C O 1
ATOM 2649 N N . ARG B 2 87 ? -60.196 87.189 6.064 1.00 119.07 96 ARG C N 1
ATOM 2650 C CA . ARG B 2 87 ? -61.061 86.053 6.338 1.00 116.75 96 ARG C CA 1
ATOM 2651 C C . ARG B 2 87 ? -60.421 84.790 5.782 1.00 113.01 96 ARG C C 1
ATOM 2652 O O . ARG B 2 87 ? -60.097 84.705 4.590 1.00 112.92 96 ARG C O 1
ATOM 2660 N N . LYS B 2 88 ? -60.189 83.831 6.658 1.00 111.52 97 LYS C N 1
ATOM 2661 C CA . LYS B 2 88 ? -59.748 82.532 6.196 1.00 113.20 97 LYS C CA 1
ATOM 2662 C C . LYS B 2 88 ? -60.903 81.766 5.560 1.00 118.70 97 LYS C C 1
ATOM 2663 O O . LYS B 2 88 ? -62.066 81.963 5.907 1.00 127.59 97 LYS C O 1
ATOM 2669 N N . LEU B 2 89 ? -60.565 80.864 4.635 1.00 114.40 98 LEU C N 1
ATOM 2670 C CA . LEU B 2 89 ? -61.523 79.888 4.129 1.00 113.64 98 LEU C CA 1
ATOM 2671 C C . LEU B 2 89 ? -60.838 78.535 4.180 1.00 111.90 98 LEU C C 1
ATOM 2672 O O . LEU B 2 89 ? -59.768 78.350 3.587 1.00 115.35 98 LEU C O 1
ATOM 2677 N N . ILE B 2 90 ? -61.427 77.619 4.934 1.00 111.16 99 ILE C N 1
ATOM 2678 C CA . ILE B 2 90 ? -60.920 76.263 5.093 1.00 110.03 99 ILE C CA 1
ATOM 2679 C C . ILE B 2 90 ? -62.049 75.332 4.672 1.00 112.25 99 ILE C C 1
ATOM 2680 O O . ILE B 2 90 ? -62.970 75.072 5.453 1.00 109.09 99 ILE C O 1
ATOM 2685 N N . HIS B 2 91 ? -61.982 74.821 3.443 1.00 111.12 100 HIS C N 1
ATOM 2686 C CA . HIS B 2 91 ? -63.029 73.958 2.898 1.00 114.93 100 HIS C CA 1
ATOM 2687 C C . HIS B 2 91 ? -63.019 72.602 3.598 1.00 108.69 100 HIS C C 1
ATOM 2688 O O . HIS B 2 91 ? -62.089 71.809 3.409 1.00 109.01 100 HIS C O 1
ATOM 2695 N N . LEU B 2 92 ? -64.060 72.323 4.392 1.00 107.35 101 LEU C N 1
ATOM 2696 C CA . LEU B 2 92 ? -64.247 71.032 5.043 1.00 110.50 101 LEU C CA 1
ATOM 2697 C C . LEU B 2 92 ? -65.673 70.524 4.827 1.00 116.90 101 LEU C C 1
ATOM 2698 O O . LEU B 2 92 ? -66.631 71.297 4.800 1.00 119.77 101 LEU C O 1
ATOM 2703 N N . GLU B 2 93 ? -65.803 69.196 4.731 1.00 117.23 102 GLU C N 1
ATOM 2704 C CA . GLU B 2 93 ? -66.946 68.512 4.107 1.00 124.34 102 GLU C CA 1
ATOM 2705 C C . GLU B 2 93 ? -67.331 67.366 5.054 1.00 125.56 102 GLU C C 1
ATOM 2706 O O . GLU B 2 93 ? -66.917 66.224 4.819 1.00 126.68 102 GLU C O 1
ATOM 2712 N N . ILE B 2 94 ? -68.063 67.682 6.119 1.00 125.15 103 ILE C N 1
ATOM 2713 C CA . ILE B 2 94 ? -67.847 66.984 7.375 1.00 125.11 103 ILE C CA 1
ATOM 2714 C C . ILE B 2 94 ? -68.958 67.264 8.388 1.00 127.38 103 ILE C C 1
ATOM 2715 O O . ILE B 2 94 ? -69.563 68.342 8.379 1.00 124.31 103 ILE C O 1
ATOM 2720 N N . LYS B 2 95 ? -69.201 66.272 9.297 1.00 128.82 104 LYS C N 1
ATOM 2721 C CA . LYS B 2 95 ? -70.289 65.952 10.249 1.00 132.44 104 LYS C CA 1
ATOM 2722 C C . LYS B 2 95 ? -71.032 67.095 10.943 1.00 130.13 104 LYS C C 1
ATOM 2723 O O . LYS B 2 95 ? -70.646 68.262 10.822 1.00 129.02 104 LYS C O 1
ATOM 2729 N N . PRO B 2 96 ? -72.142 66.791 11.702 1.00 131.94 105 PRO C N 1
ATOM 2730 C CA . PRO B 2 96 ? -72.736 67.816 12.587 1.00 132.05 105 PRO C CA 1
ATOM 2731 C C . PRO B 2 96 ? -71.932 68.143 13.845 1.00 132.46 105 PRO C C 1
ATOM 2732 O O . PRO B 2 96 ? -71.519 69.296 14.031 1.00 125.54 105 PRO C O 1
ATOM 2736 N N . ALA B 2 97 ? -71.718 67.151 14.719 1.00 132.38 106 ALA C N 1
ATOM 2737 C CA . ALA B 2 97 ? -71.205 67.418 16.066 1.00 126.00 106 ALA C CA 1
ATOM 2738 C C . ALA B 2 97 ? -69.787 67.978 16.051 1.00 125.65 106 ALA C C 1
ATOM 2739 O O . ALA B 2 97 ? -69.386 68.673 16.992 1.00 128.76 106 ALA C O 1
ATOM 2741 N N . ILE B 2 98 ? -69.029 67.701 14.991 1.00 126.75 107 ILE C N 1
ATOM 2742 C CA . ILE B 2 98 ? -67.603 68.011 14.962 1.00 123.67 107 ILE C CA 1
ATOM 2743 C C . ILE B 2 98 ? -67.367 69.511 14.814 1.00 119.28 107 ILE C C 1
ATOM 2744 O O . ILE B 2 98 ? -66.462 70.070 15.443 1.00 117.74 107 ILE C O 1
ATOM 2749 N N . ARG B 2 99 ? -68.154 70.180 13.965 1.00 118.00 108 ARG C N 1
ATOM 2750 C CA . ARG B 2 99 ? -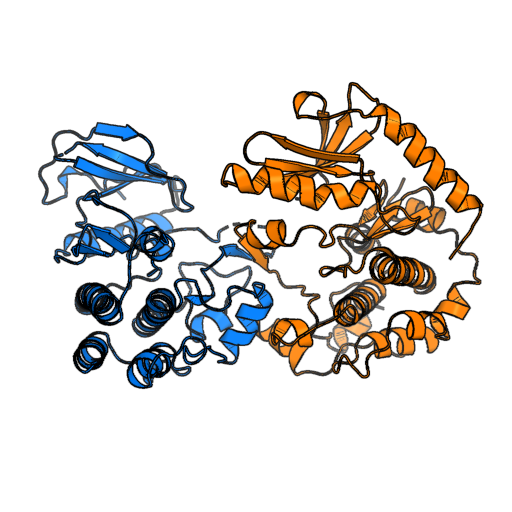67.997 71.618 13.760 1.00 120.30 108 ARG C CA 1
ATOM 2751 C C . ARG B 2 99 ? -68.164 72.381 15.066 1.00 124.91 108 ARG C C 1
ATOM 2752 O O . ARG B 2 99 ? -67.262 73.109 15.496 1.00 125.35 108 ARG C O 1
ATOM 2760 N N . ASN B 2 100 ? -69.322 72.217 15.709 1.00 125.79 109 ASN C N 1
ATOM 2761 C CA . ASN B 2 100 ? -69.604 72.792 17.020 1.00 127.48 109 ASN C CA 1
ATOM 2762 C C . ASN B 2 100 ? -68.407 72.654 17.959 1.00 126.55 109 ASN C C 1
ATOM 2763 O O . ASN B 2 100 ? -68.028 73.622 18.626 1.00 127.21 109 ASN C O 1
ATOM 2768 N N . GLN B 2 101 ? -67.788 71.470 18.003 1.00 124.70 110 GLN C N 1
ATOM 2769 C CA . GLN B 2 101 ? -66.639 71.280 18.873 1.00 125.75 110 GLN C CA 1
ATOM 2770 C C . GLN B 2 101 ? -65.325 71.832 18.304 1.00 121.82 110 GLN C C 1
ATOM 2771 O O . GLN B 2 101 ? -64.363 71.959 19.074 1.00 120.21 110 GLN C O 1
ATOM 2777 N N . ILE B 2 102 ? -65.246 72.143 17.001 1.00 119.74 111 ILE C N 1
ATOM 2778 C CA . ILE B 2 102 ? -64.069 72.861 16.514 1.00 117.35 111 ILE C CA 1
ATOM 2779 C C . ILE B 2 102 ? -64.191 74.337 16.840 1.00 118.00 111 ILE C C 1
ATOM 2780 O O . ILE B 2 102 ? -63.269 74.959 17.355 1.00 116.60 111 ILE C O 1
ATOM 2785 N N . ILE B 2 103 ? -65.336 74.930 16.528 1.00 116.71 112 ILE C N 1
ATOM 2786 C CA . ILE B 2 103 ? -65.476 76.363 16.764 1.00 120.00 112 ILE C CA 1
ATOM 2787 C C . ILE B 2 103 ? -65.369 76.653 18.254 1.00 119.22 112 ILE C C 1
ATOM 2788 O O . ILE B 2 103 ? -64.836 77.693 18.652 1.00 118.54 112 ILE C O 1
ATOM 2793 N N . ARG B 2 104 ? -65.846 75.740 19.104 1.00 120.24 113 ARG C N 1
ATOM 2794 C CA . ARG B 2 104 ? -65.700 75.960 20.538 1.00 123.00 113 ARG C CA 1
ATOM 2795 C C . ARG B 2 104 ? -64.279 75.672 21.012 1.00 120.82 113 ARG C C 1
ATOM 2796 O O . ARG B 2 104 ? -63.833 76.272 21.994 1.00 121.19 113 ARG C O 1
ATOM 2804 N N . GLU B 2 105 ? -63.558 74.768 20.338 1.00 126.55 114 GLU C N 1
ATOM 2805 C CA . GLU B 2 105 ? -62.122 74.638 20.576 1.00 118.74 114 GLU C CA 1
ATOM 2806 C C . GLU B 2 105 ? -61.373 75.862 20.070 1.00 114.92 114 GLU C C 1
ATOM 2807 O O . GLU B 2 105 ? -60.334 76.233 20.629 1.00 107.61 114 GLU C O 1
ATOM 2813 N N . LEU B 2 106 ? -61.894 76.500 19.019 1.00 115.52 115 LEU C N 1
ATOM 2814 C CA . LEU B 2 106 ? -61.277 77.694 18.464 1.00 110.12 115 LEU C CA 1
ATOM 2815 C C . LEU B 2 106 ? -61.494 78.917 19.344 1.00 112.39 115 LEU C C 1
ATOM 2816 O O . LEU B 2 106 ? -60.669 79.835 19.316 1.00 112.07 115 LEU C O 1
ATOM 2821 N N . GLN B 2 107 ? -62.560 78.942 20.148 1.00 120.03 116 GLN C N 1
ATOM 2822 C CA . GLN B 2 107 ? -62.895 80.125 20.940 1.00 120.18 116 GLN C CA 1
ATOM 2823 C C . GLN B 2 107 ? -61.793 80.491 21.933 1.00 117.75 116 GLN C C 1
ATOM 2824 O O . GLN B 2 107 ? -61.890 81.514 22.618 1.00 122.05 116 GLN C O 1
ATOM 2830 N N . VAL B 2 108 ? -60.738 79.672 22.009 1.00 115.73 117 VAL C N 1
ATOM 2831 C CA . VAL B 2 108 ? -59.591 79.979 22.857 1.00 110.18 117 VAL C CA 1
ATOM 2832 C C . VAL B 2 108 ? -58.834 81.208 22.371 1.00 106.28 117 VAL C C 1
ATOM 2833 O O . VAL B 2 108 ? -58.058 81.792 23.131 1.00 114.06 117 VAL C O 1
ATOM 2837 N N . LEU B 2 109 ? -59.036 81.617 21.120 1.00 112.57 118 LEU C N 1
ATOM 2838 C CA . LEU B 2 109 ? -58.270 82.722 20.563 1.00 113.99 118 LEU C CA 1
ATOM 2839 C C . LEU B 2 109 ? -58.821 84.084 20.963 1.00 118.33 118 LEU C C 1
ATOM 2840 O O . LEU B 2 109 ? -58.089 85.077 20.896 1.00 124.10 118 LEU C O 1
ATOM 2845 N N . HIS B 2 110 ? -60.093 84.162 21.360 1.00 121.14 119 HIS C N 1
ATOM 2846 C CA . HIS B 2 110 ? -60.571 85.378 22.008 1.00 122.57 119 HIS C CA 1
ATOM 2847 C C . HIS B 2 110 ? -59.797 85.641 23.290 1.00 122.82 119 HIS C C 1
ATOM 2848 O O . HIS B 2 110 ? -59.526 86.798 23.632 1.00 120.55 119 HIS C O 1
ATOM 2855 N N . GLU B 2 111 ? -59.403 84.572 23.988 1.00 121.17 120 GLU C N 1
ATOM 2856 C CA . GLU B 2 111 ? -58.749 84.705 25.285 1.00 122.81 120 GLU C CA 1
ATOM 2857 C C . GLU B 2 111 ? -57.305 85.174 25.139 1.00 130.11 120 GLU C C 1
ATOM 2858 O O . GLU B 2 111 ? -56.863 86.080 25.855 1.00 138.06 120 GLU C O 1
ATOM 2864 N N . CYS B 2 112 ? -56.550 84.568 24.223 1.00 122.70 121 CYS C N 1
ATOM 2865 C CA . CYS B 2 112 ? -55.140 84.909 24.081 1.00 119.41 121 CYS C CA 1
ATOM 2866 C C . CYS B 2 112 ? -54.982 86.285 23.440 1.00 122.03 121 CYS C C 1
ATOM 2867 O O . CYS B 2 112 ? -55.622 86.596 22.430 1.00 125.00 121 CYS C O 1
ATOM 2870 N N . ASN B 2 113 ? -54.137 87.115 24.046 1.00 123.85 122 ASN C N 1
ATOM 2871 C CA . ASN B 2 113 ? -53.904 88.480 23.600 1.00 122.01 122 ASN C CA 1
ATOM 2872 C C . ASN B 2 113 ? -52.486 88.867 23.992 1.00 117.48 122 ASN C C 1
ATOM 2873 O O . ASN B 2 113 ? -52.061 88.607 25.122 1.00 115.52 122 ASN C O 1
ATOM 2878 N N . SER B 2 114 ? -51.765 89.489 23.056 1.00 118.63 123 SER C N 1
ATOM 2879 C CA . SER B 2 114 ? -50.391 89.938 23.270 1.00 117.10 123 SER C CA 1
ATOM 2880 C C . SER B 2 114 ? -49.902 90.691 22.034 1.00 110.63 123 SER C C 1
ATOM 2881 O O . SER B 2 114 ? -50.456 90.507 20.944 1.00 111.06 123 SER C O 1
ATOM 2884 N N . PRO B 2 115 ? -48.895 91.563 22.154 1.00 114.86 124 PRO C N 1
ATOM 2885 C CA . PRO B 2 115 ? -48.443 92.332 20.981 1.00 114.71 124 PRO C CA 1
ATOM 2886 C C . PRO B 2 115 ? -47.677 91.516 19.950 1.00 114.31 124 PRO C C 1
ATOM 2887 O O . PRO B 2 115 ? -47.312 92.064 18.901 1.00 111.92 124 PRO C O 1
ATOM 2891 N N . TYR B 2 116 ? -47.424 90.230 20.206 1.00 112.88 125 TYR C N 1
ATOM 2892 C CA . TYR B 2 116 ? -46.655 89.385 19.300 1.00 109.83 125 TYR C CA 1
ATOM 2893 C C . TYR B 2 116 ? -47.503 88.259 18.711 1.00 113.39 125 TYR C C 1
ATOM 2894 O O . TYR B 2 116 ? -46.960 87.258 18.230 1.00 108.19 125 TYR C O 1
ATOM 2903 N N . ILE B 2 117 ? -48.829 88.414 18.733 1.00 113.57 126 ILE C N 1
ATOM 2904 C CA . ILE B 2 117 ? -49.775 87.492 18.108 1.00 106.38 126 ILE C CA 1
ATOM 2905 C C . ILE B 2 117 ? -50.874 88.323 17.457 1.00 109.16 126 ILE C C 1
ATOM 2906 O O . ILE B 2 117 ? -51.335 89.313 18.036 1.00 116.18 126 ILE C O 1
ATOM 2911 N N . VAL B 2 118 ? -51.299 87.926 16.254 1.00 105.94 127 VAL C N 1
ATOM 2912 C CA . VAL B 2 118 ? -52.289 88.707 15.514 1.00 111.17 127 VAL C CA 1
ATOM 2913 C C . VAL B 2 118 ? -53.632 88.652 16.236 1.00 114.35 127 VAL C C 1
ATOM 2914 O O . VAL B 2 118 ? -53.802 87.909 17.210 1.00 110.67 127 VAL C O 1
ATOM 2918 N N . GLY B 2 119 ? -54.592 89.446 15.771 1.00 116.28 128 GLY C N 1
ATOM 2919 C CA . GLY B 2 119 ? -55.846 89.638 16.477 1.00 118.30 128 GLY C CA 1
ATOM 2920 C C . GLY B 2 119 ? -56.959 88.750 15.949 1.00 117.49 128 GLY C C 1
ATOM 2921 O O . GLY B 2 119 ? -57.164 88.641 14.739 1.00 115.76 128 GLY C O 1
ATOM 2922 N N . PHE B 2 120 ? -57.691 88.142 16.880 1.00 119.55 129 PHE C N 1
ATOM 2923 C CA . PHE B 2 120 ? -58.770 87.217 16.569 1.00 122.98 129 PHE C CA 1
ATOM 2924 C C . PHE B 2 120 ? -60.121 87.838 16.907 1.00 126.69 129 PHE C C 1
ATOM 2925 O O . PHE B 2 120 ? -60.288 88.452 17.966 1.00 126.04 129 PHE C O 1
ATOM 2933 N N . TYR B 2 121 ? -61.089 87.655 16.008 1.00 129.24 130 TYR C N 1
ATOM 2934 C CA . TYR B 2 121 ? -62.408 88.266 16.130 1.00 128.99 130 TYR C CA 1
ATOM 2935 C C . TYR B 2 121 ? -63.519 87.250 16.337 1.00 129.31 130 TYR C C 1
ATOM 2936 O O . TYR B 2 121 ? -64.300 87.379 17.287 1.00 129.30 130 TYR C O 1
ATOM 2945 N N . GLY B 2 122 ? -63.623 86.246 15.472 1.00 129.55 131 GLY C N 1
ATOM 2946 C CA . GLY B 2 122 ? -64.660 85.241 15.632 1.00 129.89 131 GLY C CA 1
ATOM 2947 C C . GLY B 2 122 ? -64.468 84.109 14.650 1.00 129.78 131 GLY C C 1
ATOM 2948 O O . GLY B 2 122 ? -63.666 84.192 13.715 1.00 124.71 131 GLY C O 1
ATOM 2949 N N . ALA B 2 123 ? -65.223 83.037 14.880 1.00 127.55 132 ALA C N 1
ATOM 2950 C CA . ALA B 2 123 ? -65.175 81.862 14.020 1.00 124.02 132 ALA C CA 1
ATOM 2951 C C . ALA B 2 123 ? -66.581 81.329 13.816 1.00 127.67 132 ALA C C 1
ATOM 2952 O O . ALA B 2 123 ? -67.319 81.130 14.785 1.00 125.37 132 ALA C O 1
ATOM 2954 N N . PHE B 2 124 ? -66.942 81.093 12.558 1.00 131.21 133 PHE C N 1
ATOM 2955 C CA . PHE B 2 124 ? -68.249 80.562 12.210 1.00 129.18 133 PHE C CA 1
ATOM 2956 C C . PHE B 2 124 ? -68.100 79.650 10.999 1.00 128.70 133 PHE C C 1
ATOM 2957 O O . PHE B 2 124 ? -67.043 79.589 10.364 1.00 123.87 133 PHE C O 1
ATOM 2965 N N . TYR B 2 125 ? -69.180 78.938 10.683 1.00 133.13 134 TYR C N 1
ATOM 2966 C CA . TYR B 2 125 ? -69.242 78.042 9.535 1.00 129.56 134 TYR C CA 1
ATOM 2967 C C . TYR B 2 125 ? -70.314 78.554 8.579 1.00 129.75 134 TYR C C 1
ATOM 2968 O O . TYR B 2 125 ? -71.447 78.820 8.994 1.00 130.35 134 TYR C O 1
ATOM 2977 N N . SER B 2 126 ? -69.947 78.694 7.303 1.00 129.17 135 SER C N 1
ATOM 2978 C CA . SER B 2 126 ? -70.896 79.003 6.238 1.00 127.15 135 SER C CA 1
ATOM 2979 C C . SER B 2 126 ? -70.506 78.234 4.981 1.00 129.28 135 SER C C 1
ATOM 2980 O O . SER B 2 126 ? -69.389 78.397 4.487 1.00 132.38 135 SER C O 1
ATOM 2983 N N . ASP B 2 127 ? -71.417 77.392 4.480 1.00 134.02 136 ASP C N 1
ATOM 2984 C CA . ASP B 2 127 ? -71.353 76.811 3.127 1.00 139.23 136 ASP C CA 1
ATOM 2985 C C . ASP B 2 127 ? -70.108 75.933 2.934 1.00 136.39 136 ASP C C 1
ATOM 2986 O O . ASP B 2 127 ? -69.198 76.246 2.160 1.00 134.25 136 ASP C O 1
ATOM 2991 N N . GLY B 2 128 ? -70.119 74.795 3.628 1.00 129.87 137 GLY C N 1
ATOM 2992 C CA . GLY B 2 128 ? -69.031 73.834 3.581 1.00 130.29 137 GLY C CA 1
ATOM 2993 C C . GLY B 2 128 ? -67.639 74.388 3.834 1.00 128.51 137 GLY C C 1
ATOM 2994 O O . GLY B 2 128 ? -66.647 73.749 3.470 1.00 123.82 137 GLY C O 1
ATOM 2995 N N . GLU B 2 129 ? -67.543 75.566 4.457 1.00 128.91 138 GLU C N 1
ATOM 2996 C CA . GLU B 2 129 ? -66.258 76.242 4.626 1.00 123.10 138 GLU C CA 1
ATOM 2997 C C . GLU B 2 129 ? -66.280 77.034 5.926 1.00 121.20 138 GLU C C 1
ATOM 2998 O O . GLU B 2 129 ? -66.960 78.061 6.013 1.00 124.98 138 GLU C O 1
ATOM 3004 N N . ILE B 2 130 ? -65.531 76.564 6.927 1.00 121.15 139 ILE C N 1
ATOM 3005 C CA . ILE B 2 130 ? -65.319 77.353 8.134 1.00 116.54 139 ILE C CA 1
ATOM 3006 C C . ILE B 2 130 ? -64.451 78.553 7.791 1.00 108.29 139 ILE C C 1
ATOM 3007 O O . ILE B 2 130 ? -63.569 78.480 6.926 1.00 105.60 139 ILE C O 1
ATOM 3012 N N . SER B 2 131 ? -64.709 79.675 8.455 1.00 115.08 140 SER C N 1
ATOM 3013 C CA . SER B 2 131 ? -64.043 80.930 8.142 1.00 118.70 140 SER C CA 1
ATOM 3014 C C . SER B 2 131 ? -63.605 81.603 9.429 1.00 117.47 140 SER C C 1
ATOM 3015 O O . SER B 2 131 ? -64.441 81.960 10.264 1.00 119.88 140 SER C O 1
ATOM 3018 N N . ILE B 2 132 ? -62.298 81.761 9.587 1.00 118.07 141 ILE C N 1
ATOM 3019 C CA . ILE B 2 132 ? -61.728 82.520 10.689 1.00 118.97 141 ILE C CA 1
ATOM 3020 C C . ILE B 2 132 ? -61.464 83.936 10.203 1.00 118.78 141 ILE C C 1
ATOM 3021 O O . ILE B 2 132 ? -60.780 84.138 9.192 1.00 113.66 141 ILE C O 1
ATOM 3026 N N . CYS B 2 133 ? -62.013 84.914 10.911 1.00 120.98 142 CYS C N 1
ATOM 3027 C CA . CYS B 2 133 ? -61.774 86.317 10.612 1.00 120.98 142 CYS C CA 1
ATOM 3028 C C . CYS B 2 133 ? -60.763 86.879 11.608 1.00 125.99 142 CYS C C 1
ATOM 3029 O O . CYS B 2 133 ? -60.795 86.546 12.798 1.00 122.64 142 CYS C O 1
ATOM 3032 N N . MET B 2 134 ? -59.861 87.725 11.112 1.00 123.95 143 MET C N 1
ATOM 3033 C CA . MET B 2 134 ? -58.621 88.053 11.802 1.00 120.87 143 MET C CA 1
ATOM 3034 C C . MET B 2 134 ? -58.395 89.557 11.837 1.00 118.82 143 MET C C 1
ATOM 3035 O O . MET B 2 134 ? -59.194 90.350 11.333 1.00 125.41 143 MET C O 1
ATOM 3040 N N . GLU B 2 135 ? -57.260 89.935 12.420 1.00 114.70 144 GLU C N 1
ATOM 3041 C CA . GLU B 2 135 ? -56.684 91.248 12.183 1.00 115.39 144 GLU C CA 1
ATOM 3042 C C . GLU B 2 135 ? -56.011 91.243 10.818 1.00 116.08 144 GLU C C 1
ATOM 3043 O O . GLU B 2 135 ? -55.296 90.296 10.478 1.00 121.24 144 GLU C O 1
ATOM 3049 N N . HIS B 2 136 ? -56.244 92.283 10.029 1.00 111.52 145 HIS C N 1
ATOM 3050 C CA . HIS B 2 136 ? -55.593 92.368 8.732 1.00 112.99 145 HIS C CA 1
ATOM 3051 C C . HIS B 2 136 ? -54.218 93.022 8.852 1.00 119.50 145 HIS C C 1
ATOM 3052 O O . HIS B 2 136 ? -53.979 93.851 9.734 1.00 120.24 145 HIS C O 1
ATOM 3059 N N . MET B 2 137 ? -53.316 92.649 7.935 1.00 122.01 146 MET C N 1
ATOM 3060 C CA . MET B 2 137 ? -51.917 93.075 7.954 1.00 120.56 146 MET C CA 1
ATOM 3061 C C . MET B 2 137 ? -51.520 93.737 6.633 1.00 122.73 146 MET C C 1
ATOM 3062 O O . MET B 2 137 ? -51.451 93.070 5.594 1.00 122.65 146 MET C O 1
ATOM 3067 N N . ASP B 2 138 ? -51.195 95.038 6.691 1.00 125.32 147 ASP C N 1
ATOM 3068 C CA . ASP B 2 138 ? -50.942 95.822 5.480 1.00 121.80 147 ASP C CA 1
ATOM 3069 C C . ASP B 2 138 ? -49.716 95.340 4.708 1.00 121.40 147 ASP C C 1
ATOM 3070 O O . ASP B 2 138 ? -49.629 95.557 3.491 1.00 108.86 147 ASP C O 1
ATOM 3075 N N . GLY B 2 139 ? -48.758 94.710 5.388 1.00 123.70 148 GLY C N 1
ATOM 3076 C CA . GLY B 2 139 ? -47.478 94.391 4.781 1.00 119.93 148 GLY C CA 1
ATOM 3077 C C . GLY B 2 139 ? -47.371 93.001 4.189 1.00 116.86 148 GLY C C 1
ATOM 3078 O O . GLY B 2 139 ? -46.613 92.779 3.236 1.00 108.37 148 GLY C O 1
ATOM 3079 N N . GLY B 2 140 ? -48.121 92.057 4.746 1.00 116.12 149 GLY C N 1
ATOM 3080 C CA . GLY B 2 140 ? -48.087 90.693 4.269 1.00 113.88 149 GLY C CA 1
ATOM 3081 C C . GLY B 2 140 ? -47.137 89.824 5.067 1.00 110.24 149 GLY C C 1
ATOM 3082 O O . GLY B 2 140 ? -46.581 90.210 6.100 1.00 109.52 149 GLY C O 1
ATOM 3083 N N . SER B 2 141 ? -46.960 88.609 4.564 1.00 105.66 150 SER C N 1
ATOM 3084 C CA . SER B 2 141 ? -46.035 87.681 5.185 1.00 97.06 150 SER C CA 1
ATOM 3085 C C . SER B 2 141 ? -44.597 88.100 4.902 1.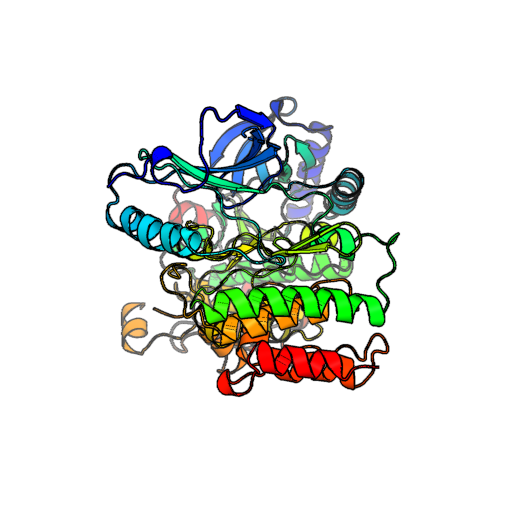00 98.14 150 SER C C 1
ATOM 3086 O O . SER B 2 141 ? -44.312 88.860 3.972 1.00 101.82 150 SER C O 1
ATOM 3089 N N . LEU B 2 142 ? -43.678 87.595 5.725 1.00 91.36 151 LEU C N 1
ATOM 3090 C CA . LEU B 2 142 ? -42.272 87.856 5.460 1.00 89.10 151 LEU C CA 1
ATOM 3091 C C . LEU B 2 142 ? -41.784 87.124 4.215 1.00 89.56 151 LEU C C 1
ATOM 3092 O O . LEU B 2 142 ? -40.771 87.527 3.631 1.00 90.81 151 LEU C O 1
ATOM 3097 N N . ASP B 2 143 ? -42.484 86.068 3.789 1.00 91.02 152 ASP C N 1
ATOM 3098 C CA . ASP B 2 143 ? -42.248 85.527 2.457 1.00 95.40 152 ASP C CA 1
ATOM 3099 C C . ASP B 2 143 ? -42.602 86.563 1.400 1.00 99.57 152 ASP C C 1
ATOM 3100 O O . ASP B 2 143 ? -41.851 86.760 0.436 1.00 98.46 152 ASP C O 1
ATOM 3105 N N . GLN B 2 144 ? -43.738 87.246 1.574 1.00 102.80 153 GLN C N 1
ATOM 3106 C CA . GLN B 2 144 ? -44.132 88.308 0.652 1.00 102.42 153 GLN C CA 1
ATOM 3107 C C . GLN B 2 144 ? -43.020 89.332 0.489 1.00 98.72 153 GLN C C 1
ATOM 3108 O O . GLN B 2 144 ? -42.586 89.624 -0.633 1.00 98.46 153 GLN C O 1
ATOM 3114 N N . VAL B 2 145 ? -42.544 89.885 1.609 1.00 94.51 154 VAL C N 1
ATOM 3115 C CA . VAL B 2 145 ? -41.573 90.973 1.554 1.00 97.17 154 VAL C CA 1
ATOM 3116 C C . VAL B 2 145 ? -40.221 90.482 1.040 1.00 101.20 154 VAL C C 1
ATOM 3117 O O . VAL B 2 145 ? -39.481 91.244 0.405 1.00 100.41 154 VAL C O 1
ATOM 3121 N N . LEU B 2 146 ? -39.883 89.210 1.285 1.00 101.16 155 LEU C N 1
ATOM 3122 C CA . LEU B 2 146 ? -38.600 88.685 0.825 1.00 98.59 155 LEU C CA 1
ATOM 3123 C C . LEU B 2 146 ? -38.526 88.641 -0.694 1.00 101.78 155 LEU C C 1
ATOM 3124 O O . LEU B 2 146 ? -37.499 89.005 -1.275 1.00 103.59 155 LEU C O 1
ATOM 3129 N N . LYS B 2 147 ? -39.584 88.164 -1.354 1.00 105.65 156 LYS C N 1
ATOM 3130 C CA . LYS B 2 147 ? -39.553 88.088 -2.810 1.00 110.39 156 LYS C CA 1
ATOM 3131 C C . LYS B 2 147 ? -39.551 89.467 -3.459 1.00 111.80 156 LYS C C 1
ATOM 3132 O O . LYS B 2 147 ? -39.095 89.597 -4.601 1.00 110.90 156 LYS C O 1
ATOM 3138 N N . LYS B 2 148 ? -40.042 90.499 -2.760 1.00 109.62 157 LYS C N 1
ATOM 3139 C CA . LYS B 2 148 ? -39.958 91.858 -3.290 1.00 113.31 157 LYS C CA 1
ATOM 3140 C C . LYS B 2 148 ? -38.590 92.469 -3.013 1.00 115.28 157 LYS C C 1
ATOM 3141 O O . LYS B 2 148 ? -37.945 93.001 -3.924 1.00 117.87 157 LYS C O 1
ATOM 3147 N N . ALA B 2 149 ? -38.126 92.395 -1.765 1.00 112.68 158 ALA C N 1
ATOM 3148 C CA . ALA B 2 149 ? -36.740 92.719 -1.462 1.00 107.99 158 ALA C CA 1
ATOM 3149 C C . ALA B 2 149 ? -35.820 91.690 -2.118 1.00 110.45 158 ALA C C 1
ATOM 3150 O O . ALA B 2 149 ? -36.263 90.747 -2.778 1.00 118.68 158 ALA C O 1
ATOM 3152 N N . GLY B 2 150 ? -34.517 91.872 -1.954 1.00 106.27 159 GLY C N 1
ATOM 3153 C CA . GLY B 2 150 ? -33.606 90.863 -2.459 1.00 112.85 159 GLY C CA 1
ATOM 3154 C C . GLY B 2 150 ? -33.278 89.887 -1.358 1.00 110.89 159 GLY C C 1
ATOM 3155 O O . GLY B 2 150 ? -33.397 88.664 -1.498 1.00 101.98 159 GLY C O 1
ATOM 3156 N N . ARG B 2 151 ? -32.836 90.461 -0.245 1.00 108.80 160 ARG C N 1
ATOM 3157 C CA . ARG B 2 151 ? -32.614 89.774 1.013 1.00 93.33 160 ARG C CA 1
ATOM 3158 C C . ARG B 2 151 ? -33.092 90.731 2.095 1.00 91.80 160 ARG C C 1
ATOM 3159 O O . ARG B 2 151 ? -33.396 91.896 1.821 1.00 107.96 160 ARG C O 1
ATOM 3167 N N . ILE B 2 152 ? -33.185 90.246 3.321 1.00 86.11 161 ILE C N 1
ATOM 3168 C CA . ILE B 2 152 ? -33.596 91.072 4.452 1.00 91.45 161 ILE C CA 1
ATOM 3169 C C . ILE B 2 152 ? -32.386 91.298 5.351 1.00 100.12 161 ILE C C 1
ATOM 3170 O O . ILE B 2 152 ? -31.665 90.341 5.657 1.00 97.91 161 ILE C O 1
ATOM 3175 N N . PRO B 2 153 ? -32.123 92.531 5.771 1.00 100.74 162 PRO C N 1
ATOM 3176 C CA . PRO B 2 153 ? -30.917 92.820 6.555 1.00 99.64 162 PRO C CA 1
ATOM 3177 C C . PRO B 2 153 ? -30.958 92.210 7.949 1.00 92.37 162 PRO C C 1
ATOM 3178 O O . PRO B 2 153 ? -32.018 91.936 8.517 1.00 88.21 162 PRO C O 1
ATOM 3182 N N . GLU B 2 154 ? -29.755 92.034 8.511 1.00 89.52 163 GLU C N 1
ATOM 3183 C CA . GLU B 2 154 ? -29.615 91.351 9.795 1.00 86.36 163 GLU C CA 1
ATOM 3184 C C . GLU B 2 154 ? -30.258 92.146 10.925 1.00 93.34 163 GLU C C 1
ATOM 3185 O O . GLU B 2 154 ? -30.837 91.565 11.853 1.00 89.45 163 GLU C O 1
ATOM 3191 N N . GLN B 2 155 ? -30.162 93.477 10.867 1.00 100.63 164 GLN C N 1
ATOM 3192 C CA . GLN B 2 155 ? -30.685 94.307 11.949 1.00 99.27 164 GLN C CA 1
ATOM 3193 C C . GLN B 2 155 ? -32.196 94.170 12.062 1.00 98.77 164 GLN C C 1
ATOM 3194 O O . GLN B 2 155 ? -32.750 94.191 13.168 1.00 96.57 164 GLN C O 1
ATOM 3200 N N . ILE B 2 156 ? -32.880 94.017 10.928 1.00 93.77 165 ILE C N 1
ATOM 3201 C CA . ILE B 2 156 ? -34.331 93.860 10.957 1.00 91.83 165 ILE C CA 1
ATOM 3202 C C . ILE B 2 156 ? -34.712 92.475 11.454 1.00 90.23 165 ILE C C 1
ATOM 3203 O O . ILE B 2 156 ? -35.593 92.328 12.310 1.00 89.37 165 ILE C O 1
ATOM 3208 N N . LEU B 2 157 ? -34.061 91.437 10.918 1.00 83.79 166 LEU C N 1
ATOM 3209 C CA . LEU B 2 157 ? -34.319 90.084 11.405 1.00 89.07 166 LEU C CA 1
ATOM 3210 C C . LEU B 2 157 ? -33.825 89.890 12.817 1.00 89.40 166 LEU C C 1
ATOM 3211 O O . LEU B 2 157 ? -34.223 88.915 13.483 1.00 84.76 166 LEU C O 1
ATOM 3216 N N . GLY B 2 158 ? -33.000 90.821 13.313 1.00 88.85 167 GLY C N 1
ATOM 3217 C CA . GLY B 2 158 ? -32.766 90.953 14.729 1.00 90.66 167 GLY C CA 1
ATOM 3218 C C . GLY B 2 158 ? -34.080 91.168 15.439 1.00 89.05 167 GLY C C 1
ATOM 3219 O O . GLY B 2 158 ? -34.456 90.375 16.304 1.00 86.90 167 GLY C O 1
ATOM 3220 N N . LYS B 2 159 ? -34.815 92.212 15.039 1.00 93.98 168 LYS C N 1
ATOM 3221 C CA . LYS B 2 159 ? -36.069 92.535 15.707 1.00 91.15 168 LYS C CA 1
ATOM 3222 C C . LYS B 2 159 ? -37.124 91.470 15.442 1.00 91.25 168 LYS C C 1
ATOM 3223 O O . LYS B 2 159 ? -37.944 91.166 16.319 1.00 87.06 168 LYS C O 1
ATOM 3229 N N . VAL B 2 160 ? -37.114 90.887 14.239 1.00 91.30 169 VAL C N 1
ATOM 3230 C CA . VAL B 2 160 ? -38.018 89.781 13.927 1.00 85.10 169 VAL C CA 1
ATOM 3231 C C . VAL B 2 160 ? -37.838 88.651 14.928 1.00 82.31 169 VAL C C 1
ATOM 3232 O O . VAL B 2 160 ? -38.811 88.027 15.370 1.00 83.06 169 VAL C O 1
ATOM 3236 N N . SER B 2 161 ? -36.588 88.386 15.313 1.00 81.22 170 SER C N 1
ATOM 3237 C CA . SER B 2 161 ? -36.294 87.254 16.183 1.00 79.54 170 SER C CA 1
ATOM 3238 C C . SER B 2 161 ? -36.886 87.439 17.575 1.00 85.03 170 SER C C 1
ATOM 3239 O O . SER B 2 161 ? -37.327 86.463 18.193 1.00 79.53 170 SER C O 1
ATOM 3242 N N . ILE B 2 162 ? -36.898 88.674 18.092 1.00 90.29 171 ILE C N 1
ATOM 3243 C CA . ILE B 2 162 ? -37.509 88.902 19.401 1.00 93.72 171 ILE C CA 1
ATOM 3244 C C . ILE B 2 162 ? -39.019 88.723 19.313 1.00 91.65 171 ILE C C 1
ATOM 3245 O O . ILE B 2 162 ? -39.649 88.160 20.218 1.00 88.89 171 ILE C O 1
ATOM 3250 N N . ALA B 2 163 ? -39.620 89.189 18.216 1.00 88.36 172 ALA C N 1
ATOM 3251 C CA . ALA B 2 163 ? -41.059 89.039 18.039 1.00 91.39 172 ALA C CA 1
ATOM 3252 C C . ALA B 2 163 ? -41.469 87.572 18.080 1.00 93.95 172 ALA C C 1
ATOM 3253 O O . ALA B 2 163 ? -42.464 87.212 18.722 1.00 93.07 172 ALA C O 1
ATOM 3255 N N . VAL B 2 164 ? -40.698 86.707 17.420 1.00 88.11 173 VAL C N 1
ATOM 3256 C CA . VAL B 2 164 ? -41.038 85.290 17.388 1.00 86.19 173 VAL C CA 1
ATOM 3257 C C . VAL B 2 164 ? -40.815 84.649 18.751 1.00 89.77 173 VAL C C 1
ATOM 3258 O O . VAL B 2 164 ? -41.629 83.838 19.212 1.00 90.23 173 VAL C O 1
ATOM 3262 N N . ILE B 2 165 ? -39.712 84.994 19.414 1.00 89.06 174 ILE C N 1
ATOM 3263 C CA . ILE B 2 165 ? -39.350 84.295 20.640 1.00 92.82 174 ILE C CA 1
ATOM 3264 C C . ILE B 2 165 ? -40.274 84.704 21.786 1.00 94.53 174 ILE C C 1
ATOM 3265 O O . ILE B 2 165 ? -40.605 83.889 22.657 1.00 89.00 174 ILE C O 1
ATOM 3270 N N . LYS B 2 166 ? -40.711 85.963 21.803 1.00 96.09 175 LYS C N 1
ATOM 3271 C CA . LYS B 2 166 ? -41.674 86.381 22.815 1.00 97.11 175 LYS C CA 1
ATOM 3272 C C . LYS B 2 166 ? -43.038 85.749 22.556 1.00 95.21 175 LYS C C 1
ATOM 3273 O O . LYS B 2 166 ? -43.703 85.287 23.491 1.00 91.69 175 LYS C O 1
ATOM 3279 N N . GLY B 2 167 ? -43.452 85.703 21.291 1.00 96.53 176 GLY C N 1
ATOM 3280 C CA . GLY B 2 167 ? -44.684 85.044 20.904 1.00 92.45 176 GLY C CA 1
ATOM 3281 C C . GLY B 2 167 ? -44.732 83.608 21.377 1.00 88.33 176 GLY C C 1
ATOM 3282 O O . GLY B 2 167 ? -45.641 83.222 22.114 1.00 90.04 176 GLY C O 1
ATOM 3283 N N . LEU B 2 168 ? -43.735 82.811 20.987 1.00 87.76 177 LEU C N 1
ATOM 3284 C CA . LEU B 2 168 ? -43.717 81.410 21.398 1.00 92.03 177 LEU C CA 1
ATOM 3285 C C . LEU B 2 168 ? -43.625 81.271 22.914 1.00 94.54 177 LEU C C 1
ATOM 3286 O O . LEU B 2 168 ? -44.246 80.374 23.497 1.00 97.37 177 LEU C O 1
ATOM 3291 N N . THR B 2 169 ? -42.853 82.144 23.572 1.00 99.28 178 THR C N 1
ATOM 3292 C CA . THR B 2 169 ? -42.790 82.106 25.032 1.00 101.84 178 THR C CA 1
ATOM 3293 C C . THR B 2 169 ? -44.147 82.430 25.643 1.00 99.68 178 THR C C 1
ATOM 3294 O O . THR B 2 169 ? -44.577 81.777 26.604 1.00 95.21 178 THR C O 1
ATOM 3298 N N . TYR B 2 170 ? -44.835 83.437 25.094 1.00 96.54 179 TYR C N 1
ATOM 3299 C CA . TYR B 2 170 ? -46.162 83.786 25.588 1.00 95.42 179 TYR C CA 1
ATOM 3300 C C . TYR B 2 170 ? -47.111 82.604 25.472 1.00 96.69 179 TYR C C 1
ATOM 3301 O O . TYR B 2 170 ? -47.765 82.218 26.446 1.00 98.77 179 TYR C O 1
ATOM 3310 N N . LEU B 2 171 ? -47.185 82.006 24.283 1.00 98.92 180 LEU C N 1
ATOM 3311 C CA . LEU B 2 171 ? -48.170 80.961 24.042 1.00 93.49 180 LEU C CA 1
ATOM 3312 C C . LEU B 2 171 ? -47.916 79.731 24.899 1.00 94.58 180 LEU C C 1
ATOM 3313 O O . LEU B 2 171 ? -48.871 79.070 25.323 1.00 99.72 180 LEU C O 1
ATOM 3318 N N . ARG B 2 172 ? -46.651 79.408 25.173 1.00 97.44 181 ARG C N 1
ATOM 3319 C CA . ARG B 2 172 ? -46.362 78.213 25.957 1.00 100.93 181 ARG C CA 1
ATOM 3320 C C . ARG B 2 172 ? -46.774 78.405 27.412 1.00 103.24 181 ARG C C 1
ATOM 3321 O O . ARG B 2 172 ? -47.573 77.633 27.952 1.00 101.87 181 ARG C O 1
ATOM 3329 N N . GLU B 2 173 ? -46.261 79.448 28.063 1.00 107.68 182 GLU C N 1
ATOM 3330 C CA . GLU B 2 173 ? -46.474 79.562 29.500 1.00 109.89 182 GLU C CA 1
ATOM 3331 C C . GLU B 2 173 ? -47.787 80.244 29.869 1.00 107.15 182 GLU C C 1
ATOM 3332 O O . GLU B 2 173 ? -48.174 80.196 31.041 1.00 102.83 182 GLU C O 1
ATOM 3338 N N . LYS B 2 174 ? -48.491 80.852 28.908 1.00 107.97 183 LYS C N 1
ATOM 3339 C CA . LYS B 2 174 ? -49.809 81.422 29.166 1.00 104.76 183 LYS C CA 1
ATOM 3340 C C . LYS B 2 174 ? -50.960 80.558 28.660 1.00 109.78 183 LYS C C 1
ATOM 3341 O O . LYS B 2 174 ? -52.099 80.762 29.097 1.00 112.01 183 LYS C O 1
ATOM 3347 N N . HIS B 2 175 ? -50.703 79.603 27.760 1.00 108.97 184 HIS C N 1
ATOM 3348 C CA . HIS B 2 175 ? -51.771 78.754 27.239 1.00 97.20 184 HIS C CA 1
ATOM 3349 C C . HIS B 2 175 ? -51.391 77.294 27.060 1.00 91.93 184 HIS C C 1
ATOM 3350 O O . HIS B 2 175 ? -52.267 76.501 26.705 1.00 100.70 184 HIS C O 1
ATOM 3357 N N . LYS B 2 176 ? -50.135 76.909 27.287 1.00 98.03 185 LYS C N 1
ATOM 3358 C CA . LYS B 2 176 ? -49.681 75.518 27.186 1.00 103.46 185 LYS C CA 1
ATOM 3359 C C . LYS B 2 176 ? -49.833 74.955 25.769 1.00 98.10 185 LYS C C 1
ATOM 3360 O O . LYS B 2 176 ? -50.089 73.763 25.587 1.00 96.78 185 LYS C O 1
ATOM 3366 N N . ILE B 2 177 ? -49.655 75.798 24.750 1.00 92.36 186 ILE C N 1
ATOM 3367 C CA . ILE B 2 177 ? -49.743 75.382 23.355 1.00 92.63 186 ILE C CA 1
ATOM 3368 C C . ILE B 2 177 ? -48.445 75.735 22.638 1.00 96.44 186 ILE C C 1
ATOM 3369 O O . ILE B 2 177 ? -47.822 76.764 22.924 1.00 90.12 186 ILE C O 1
ATOM 3374 N N . MET B 2 178 ? -48.027 74.868 21.718 1.00 95.84 187 MET C N 1
ATOM 3375 C CA . MET B 2 178 ? -46.934 75.186 20.811 1.00 88.15 187 MET C CA 1
ATOM 3376 C C . MET B 2 178 ? -47.477 75.507 19.423 1.00 87.57 187 MET C C 1
ATOM 3377 O O . MET B 2 178 ? -48.572 75.083 19.039 1.00 89.99 187 MET C O 1
ATOM 3382 N N . HIS B 2 179 ? -46.682 76.265 18.668 1.00 80.65 188 HIS C N 1
ATOM 3383 C CA . HIS B 2 179 ? -47.160 76.817 17.406 1.00 82.21 188 HIS C CA 1
ATOM 3384 C C . HIS B 2 179 ? -47.428 75.718 16.377 1.00 82.79 188 HIS C C 1
ATOM 3385 O O . HIS B 2 179 ? -48.492 75.699 15.748 1.00 82.08 188 HIS C O 1
ATOM 3392 N N . ARG B 2 180 ? -46.470 74.809 16.183 1.00 78.09 189 ARG C N 1
ATOM 3393 C CA . ARG B 2 180 ? -46.492 73.640 15.305 1.00 74.52 189 ARG C CA 1
ATOM 3394 C C . ARG B 2 180 ? -46.289 73.987 13.823 1.00 75.42 189 ARG C C 1
ATOM 3395 O O . ARG B 2 180 ? -46.108 73.069 13.023 1.00 73.49 189 ARG C O 1
ATOM 3403 N N . ASP B 2 181 ? -46.292 75.262 13.427 1.00 68.85 190 ASP C N 1
ATOM 3404 C CA . ASP B 2 181 ? -46.136 75.575 12.012 1.00 68.49 190 ASP C CA 1
ATOM 3405 C C . ASP B 2 181 ? -45.514 76.954 11.775 1.00 73.92 190 ASP C C 1
ATOM 3406 O O . ASP B 2 181 ? -46.137 77.831 11.164 1.00 73.37 190 ASP C O 1
ATOM 3411 N N . VAL B 2 182 ? -44.270 77.152 12.215 1.00 73.06 191 VAL C N 1
ATOM 3412 C CA . VAL B 2 182 ? -43.567 78.418 12.012 1.00 71.35 191 VAL C CA 1
ATOM 3413 C C . VAL B 2 182 ? -42.867 78.403 10.657 1.00 72.42 191 VAL C C 1
ATOM 3414 O O . VAL B 2 182 ? -42.097 77.482 10.355 1.00 74.37 191 VAL C O 1
ATOM 3418 N N . LYS B 2 183 ? -43.113 79.433 9.851 1.00 67.34 192 LYS C N 1
ATOM 3419 C CA . LYS B 2 183 ? -42.469 79.599 8.554 1.00 66.14 192 LYS C CA 1
ATOM 3420 C C . LYS B 2 183 ? -42.631 81.053 8.129 1.00 71.55 192 LYS C C 1
ATOM 3421 O O . LYS B 2 183 ? -43.432 81.782 8.719 1.00 73.69 192 LYS C O 1
ATOM 3427 N N . PRO B 2 184 ? -41.864 81.516 7.132 1.00 73.83 193 PRO C N 1
ATOM 3428 C CA . PRO B 2 184 ? -41.962 82.936 6.748 1.00 73.18 193 PRO C CA 1
ATOM 3429 C C . PRO B 2 184 ? -43.362 83.379 6.354 1.00 83.81 193 PRO C C 1
ATOM 3430 O O . PRO B 2 184 ? -43.761 84.502 6.681 1.00 86.15 193 PRO C O 1
ATOM 3434 N N . SER B 2 185 ? -44.127 82.529 5.670 1.00 92.60 194 SER C N 1
ATOM 3435 C CA . SER B 2 185 ? -45.447 82.931 5.201 1.00 88.63 194 SER C CA 1
ATOM 3436 C C . SER B 2 185 ? -46.445 83.158 6.334 1.00 85.90 194 SER C C 1
ATOM 3437 O O . SER B 2 185 ? -47.507 83.738 6.086 1.00 95.86 194 SER C O 1
ATOM 3440 N N . ASN B 2 186 ? -46.137 82.712 7.555 1.00 80.96 195 ASN C N 1
ATOM 3441 C CA . ASN B 2 186 ? -47.035 82.883 8.692 1.00 87.49 195 ASN C CA 1
ATOM 3442 C C . ASN B 2 186 ? -46.450 83.803 9.765 1.00 86.83 195 ASN C C 1
ATOM 3443 O O . ASN B 2 186 ? -46.823 83.706 10.937 1.00 82.78 195 ASN C O 1
ATOM 3448 N N . ILE B 2 187 ? -45.557 84.707 9.370 1.00 89.86 196 ILE C N 1
ATOM 3449 C CA . ILE B 2 187 ? -45.128 85.833 10.192 1.00 91.19 196 ILE C CA 1
ATOM 3450 C C . ILE B 2 187 ? -45.517 87.090 9.433 1.00 95.20 196 ILE C C 1
ATOM 3451 O O . ILE B 2 187 ? -45.053 87.306 8.304 1.00 95.01 196 ILE C O 1
ATOM 3456 N N . LEU B 2 188 ? -46.379 87.906 10.031 1.00 91.65 197 LEU C N 1
ATOM 3457 C CA . LEU B 2 188 ? -46.964 89.034 9.326 1.00 102.37 197 LEU C CA 1
ATOM 3458 C C . LEU B 2 188 ? -46.559 90.351 9.971 1.00 108.83 197 LEU C C 1
ATOM 3459 O O . LEU B 2 188 ? -46.349 90.434 11.187 1.00 107.09 197 LEU C O 1
ATOM 3464 N N . VAL B 2 189 ? -46.466 91.384 9.125 1.00 107.96 198 VAL C N 1
ATOM 3465 C CA . VAL B 2 189 ? -45.910 92.686 9.477 1.00 113.95 198 VAL C CA 1
ATOM 3466 C C . VAL B 2 189 ? -46.847 93.771 8.951 1.00 122.64 198 VAL C C 1
ATOM 3467 O O . VAL B 2 189 ? -47.632 93.545 8.027 1.00 120.74 198 VAL C O 1
ATOM 3471 N N . ASN B 2 190 ? -46.768 94.965 9.552 1.00 128.05 199 ASN C N 1
ATOM 3472 C CA . ASN B 2 190 ? -47.660 96.068 9.188 1.00 125.01 199 ASN C CA 1
ATOM 3473 C C . ASN B 2 190 ? -46.884 97.376 9.073 1.00 120.74 199 ASN C C 1
ATOM 3474 O O . ASN B 2 190 ? -45.774 97.515 9.594 1.00 121.63 199 ASN C O 1
ATOM 3479 N N . SER B 2 191 ? -47.498 98.348 8.386 1.00 123.75 200 SER C N 1
ATOM 3480 C CA . SER B 2 191 ? -46.906 99.674 8.224 1.00 122.97 200 SER C CA 1
ATOM 3481 C C . SER B 2 191 ? -46.862 100.468 9.524 1.00 118.86 200 SER C C 1
ATOM 3482 O O . SER B 2 191 ? -46.213 101.519 9.563 1.00 116.07 200 SER C O 1
ATOM 3485 N N . ARG B 2 192 ? -47.537 100.001 10.577 1.00 118.84 201 ARG C N 1
ATOM 3486 C CA . ARG B 2 192 ? -47.401 100.619 11.892 1.00 115.21 201 ARG C CA 1
ATOM 3487 C C . ARG B 2 192 ? -46.121 100.173 12.595 1.00 120.31 201 ARG C C 1
ATOM 3488 O O . ARG B 2 192 ? -45.513 100.960 13.328 1.00 125.77 201 ARG C O 1
ATOM 3496 N N . GLY B 2 193 ? -45.708 98.915 12.402 1.00 124.10 202 GLY C N 1
ATOM 3497 C CA . GLY B 2 193 ? -44.410 98.448 12.869 1.00 121.20 202 GLY C CA 1
ATOM 3498 C C . GLY B 2 193 ? -44.373 97.179 13.707 1.00 119.43 202 GLY C C 1
ATOM 3499 O O . GLY B 2 193 ? -43.306 96.807 14.209 1.00 113.54 202 GLY C O 1
ATOM 3500 N N . GLU B 2 194 ? -45.511 96.497 13.854 1.00 119.70 203 GLU C N 1
ATOM 3501 C CA . GLU B 2 194 ? -45.605 95.295 14.680 1.00 118.17 203 GLU C CA 1
ATOM 3502 C C . GLU B 2 194 ? -45.318 94.016 13.880 1.00 113.84 203 GLU C C 1
ATOM 3503 O O . GLU B 2 194 ? -45.639 93.902 12.691 1.00 115.70 203 GLU C O 1
ATOM 3509 N N . ILE B 2 195 ? -44.701 93.050 14.559 1.00 105.46 204 ILE C N 1
ATOM 3510 C CA . ILE B 2 195 ? -44.424 91.721 14.013 1.00 103.92 204 ILE C CA 1
ATOM 3511 C C . ILE B 2 195 ? -45.118 90.710 14.917 1.00 103.81 204 ILE C C 1
ATOM 3512 O O . ILE B 2 195 ? -44.825 90.663 16.119 1.00 104.45 204 ILE C O 1
ATOM 3517 N N . LYS B 2 196 ? -45.977 89.860 14.343 1.00 97.43 205 LYS C N 1
ATOM 3518 C CA . LYS B 2 196 ? -46.643 88.844 15.156 1.00 98.86 205 LYS C CA 1
ATOM 3519 C C . LYS B 2 196 ? -46.938 87.592 14.340 1.00 97.66 205 LYS C C 1
ATOM 3520 O O . LYS B 2 196 ? -47.130 87.651 13.120 1.00 94.45 205 LYS C O 1
ATOM 3526 N N . LEU B 2 197 ? -46.986 86.461 15.045 1.00 93.47 206 LEU C N 1
ATOM 3527 C CA . LEU B 2 197 ? -47.196 85.145 14.456 1.00 95.10 206 LEU C CA 1
ATOM 3528 C C . LEU B 2 197 ? -48.685 84.811 14.348 1.00 98.68 206 LEU C C 1
ATOM 3529 O O . LEU B 2 197 ? -49.531 85.384 15.040 1.00 99.87 206 LEU C O 1
ATOM 3534 N N . CYS B 2 198 ? -48.991 83.849 13.481 1.00 100.66 207 CYS C N 1
ATOM 3535 C CA . CYS B 2 198 ? -50.364 83.406 13.266 1.00 98.28 207 CYS C CA 1
ATOM 3536 C C . CYS B 2 198 ? -50.339 81.982 12.719 1.00 92.26 207 CYS C C 1
ATOM 3537 O O . CYS B 2 198 ? -49.273 81.400 12.493 1.00 91.28 207 CYS C O 1
ATOM 3540 N N . ASP B 2 199 ? -51.536 81.426 12.519 1.00 93.70 208 ASP C N 1
ATOM 3541 C CA . ASP B 2 199 ? -51.724 80.113 11.900 1.00 86.92 208 ASP C CA 1
ATOM 3542 C C . ASP B 2 199 ? -51.099 79.000 12.740 1.00 80.66 208 ASP C C 1
ATOM 3543 O O . ASP B 2 199 ? -50.432 78.103 12.224 1.00 82.26 208 ASP C O 1
ATOM 3548 N N . PHE B 2 200 ? -51.337 79.051 14.047 1.00 78.09 209 PHE C N 1
ATOM 3549 C CA . PHE B 2 200 ? -50.816 78.065 14.985 1.00 80.47 209 PHE C CA 1
ATOM 3550 C C . PHE B 2 200 ? -51.944 77.190 15.526 1.00 81.00 209 PHE C C 1
ATOM 3551 O O . PHE B 2 200 ? -53.131 77.496 15.387 1.00 86.00 209 PHE C O 1
ATOM 3559 N N . GLY B 2 201 ? -51.553 76.095 16.174 1.00 79.68 210 GLY C N 1
ATOM 3560 C CA . GLY B 2 201 ? -52.478 75.027 16.508 1.00 86.40 210 GLY C CA 1
ATOM 3561 C C . GLY B 2 201 ? -53.291 75.157 17.777 1.00 93.44 210 GLY C C 1
ATOM 3562 O O . GLY B 2 201 ? -52.827 74.761 18.855 1.00 92.39 210 GLY C O 1
ATOM 3563 N N . VAL B 2 202 ? -54.514 75.671 17.671 1.00 97.92 211 VAL C N 1
ATOM 3564 C CA . VAL B 2 202 ? -55.398 75.767 18.834 1.00 98.77 211 VAL C CA 1
ATOM 3565 C C . VAL B 2 202 ? -56.256 74.516 18.991 1.00 101.13 211 VAL C C 1
ATOM 3566 O O . VAL B 2 202 ? -56.497 74.065 20.111 1.00 105.39 211 VAL C O 1
ATOM 3570 N N . SER B 2 203 ? -56.742 73.967 17.878 1.00 101.94 212 SER C N 1
ATOM 3571 C CA . SER B 2 203 ? -57.794 72.953 17.882 1.00 97.13 212 SER C CA 1
ATOM 3572 C C . SER B 2 203 ? -57.221 71.626 17.398 1.00 101.23 212 SER C C 1
ATOM 3573 O O . SER B 2 203 ? -57.026 71.429 16.194 1.00 103.03 212 SER C O 1
ATOM 3576 N N . GLY B 2 204 ? -56.986 70.709 18.339 1.00 109.18 213 GLY C N 1
ATOM 3577 C CA . GLY B 2 204 ? -56.471 69.386 18.033 1.00 107.27 213 GLY C CA 1
ATOM 3578 C C . GLY B 2 204 ? -57.318 68.645 17.019 1.00 109.89 213 GLY C C 1
ATOM 3579 O O . GLY B 2 204 ? -56.837 67.740 16.330 1.00 118.13 213 GLY C O 1
ATOM 3580 N N . GLN B 2 205 ? -58.585 69.031 16.898 1.00 107.15 214 GLN C N 1
ATOM 3581 C CA . GLN B 2 205 ? -59.435 68.348 15.933 1.00 106.02 214 GLN C CA 1
ATOM 3582 C C . GLN B 2 205 ? -59.222 68.919 14.529 1.00 105.19 214 GLN C C 1
ATOM 3583 O O . GLN B 2 205 ? -58.886 68.164 13.611 1.00 109.79 214 GLN C O 1
ATOM 3589 N N . LEU B 2 206 ? -59.318 70.248 14.351 1.00 101.13 215 LEU C N 1
ATOM 3590 C CA . LEU B 2 206 ? -59.118 70.835 13.017 1.00 98.59 215 LEU C CA 1
ATOM 3591 C C . LEU B 2 206 ? -57.895 70.263 12.302 1.00 103.11 215 LEU C C 1
ATOM 3592 O O . LEU B 2 206 ? -57.916 70.093 11.077 1.00 97.01 215 LEU C O 1
ATOM 3597 N N . ILE B 2 207 ? -56.833 69.942 13.047 1.00 106.75 216 ILE C N 1
ATOM 3598 C CA . ILE B 2 207 ? -55.722 69.183 12.473 1.00 102.61 216 ILE C CA 1
ATOM 3599 C C . ILE B 2 207 ? -56.238 67.904 11.820 1.00 106.15 216 ILE C C 1
ATOM 3600 O O . ILE B 2 207 ? -55.907 67.593 10.670 1.00 110.42 216 ILE C O 1
ATOM 3605 N N . ASP B 2 208 ? -57.085 67.159 12.538 1.00 107.38 217 ASP C N 1
ATOM 3606 C CA . ASP B 2 208 ? -57.510 65.841 12.080 1.00 107.81 217 ASP C CA 1
ATOM 3607 C C . ASP B 2 208 ? -58.520 65.893 10.940 1.00 106.93 217 ASP C C 1
ATOM 3608 O O . ASP B 2 208 ? -58.638 64.914 10.196 1.00 113.50 217 ASP C O 1
ATOM 3613 N N . SER B 2 209 ? -59.237 67.004 10.777 1.00 102.48 218 SER C N 1
ATOM 3614 C CA . SER B 2 209 ? -60.397 67.023 9.890 1.00 103.61 218 SER C CA 1
ATOM 3615 C C . SER B 2 209 ? -60.099 67.523 8.484 1.00 98.25 218 SER C C 1
ATOM 3616 O O . SER B 2 209 ? -60.802 67.130 7.543 1.00 103.45 218 SER C O 1
ATOM 3619 N N . MET B 2 210 ? -59.109 68.396 8.302 1.00 91.43 219 MET C N 1
ATOM 3620 C CA . MET B 2 210 ? -58.771 68.838 6.957 1.00 88.70 219 MET C CA 1
ATOM 3621 C C . MET B 2 210 ? -58.236 67.658 6.152 1.00 90.89 219 MET C C 1
ATOM 3622 O O . MET B 2 210 ? -57.348 66.933 6.605 1.00 91.44 219 MET C O 1
ATOM 3627 N N . ALA B 2 211 ? -58.786 67.466 4.952 1.00 91.38 220 ALA C N 1
ATOM 3628 C CA . ALA B 2 211 ? -58.603 66.210 4.237 1.00 79.90 220 ALA C CA 1
ATOM 3629 C C . ALA B 2 211 ? -57.251 66.097 3.545 1.00 79.96 220 ALA C C 1
ATOM 3630 O O . ALA B 2 211 ? -56.725 64.985 3.422 1.00 73.36 220 ALA C O 1
ATOM 3632 N N . ASN B 2 212 ? -56.678 67.196 3.058 1.00 80.71 221 ASN C N 1
ATOM 3633 C CA . ASN B 2 212 ? -55.444 67.058 2.298 1.00 81.96 221 ASN C CA 1
ATOM 3634 C C . ASN B 2 212 ? -54.517 68.236 2.548 1.00 82.37 221 ASN C C 1
ATOM 3635 O O . ASN B 2 212 ? -54.959 69.385 2.598 1.00 90.64 221 ASN C O 1
ATOM 3640 N N . SER B 2 213 ? -53.230 67.929 2.688 1.00 75.36 222 SER C N 1
ATOM 3641 C CA . SER B 2 213 ? -52.163 68.896 2.897 1.00 77.15 222 SER C CA 1
ATOM 3642 C C . SER B 2 213 ? -51.361 69.105 1.615 1.00 78.85 222 SER C C 1
ATOM 3643 O O . SER B 2 213 ? -51.411 68.301 0.683 1.00 82.50 222 SER C O 1
ATOM 3646 N N . PHE B 2 214 ? -50.607 70.201 1.579 1.00 83.42 223 PHE C N 1
ATOM 3647 C CA . PHE B 2 214 ? -49.831 70.573 0.400 1.00 82.66 223 PHE C CA 1
ATOM 3648 C C . PHE B 2 214 ? -48.346 70.504 0.729 1.00 77.04 223 PHE C C 1
ATOM 3649 O O . PHE B 2 214 ? -47.876 71.185 1.642 1.00 86.56 223 PHE C O 1
ATOM 3657 N N . VAL B 2 215 ? -47.614 69.687 -0.019 1.00 73.78 224 VAL C N 1
ATOM 3658 C CA . VAL B 2 215 ? -46.209 69.422 0.248 1.00 72.49 224 VAL C CA 1
ATOM 3659 C C . VAL B 2 215 ? -45.406 69.877 -0.961 1.00 80.03 224 VAL C C 1
ATOM 3660 O O . VAL B 2 215 ? -45.493 69.269 -2.035 1.00 80.06 224 VAL C O 1
ATOM 3664 N N . GLY B 2 216 ? -44.619 70.940 -0.788 1.00 87.88 225 GLY C N 1
ATOM 3665 C CA . GLY B 2 216 ? -43.800 71.477 -1.860 1.00 86.11 225 GLY C CA 1
ATOM 3666 C C . GLY B 2 216 ? -42.324 71.164 -1.712 1.00 82.61 225 GLY C C 1
ATOM 3667 O O . GLY B 2 216 ? -41.955 70.094 -1.217 1.00 79.79 225 GLY C O 1
ATOM 3668 N N . THR B 2 217 ? -41.466 72.091 -2.135 1.00 85.12 226 THR C N 1
ATOM 3669 C CA . THR B 2 217 ? -40.021 71.894 -2.103 1.00 83.20 226 THR C CA 1
ATOM 3670 C C . THR B 2 217 ? -39.343 72.640 -0.962 1.00 84.66 226 THR C C 1
ATOM 3671 O O . THR B 2 217 ? -38.130 72.501 -0.783 1.00 79.97 226 THR C O 1
ATOM 3675 N N . ARG B 2 218 ? -40.084 73.439 -0.200 1.00 81.78 227 ARG C N 1
ATOM 3676 C CA . ARG B 2 218 ? -39.547 74.154 0.952 1.00 69.55 227 ARG C CA 1
ATOM 3677 C C . ARG B 2 218 ? -40.217 73.605 2.204 1.00 71.06 227 ARG C C 1
ATOM 3678 O O . ARG B 2 218 ? -41.393 73.892 2.457 1.00 73.10 227 ARG C O 1
ATOM 3686 N N . SER B 2 219 ? -39.473 72.835 2.993 1.00 66.72 228 SER C N 1
ATOM 3687 C CA . SER B 2 219 ? -39.974 72.266 4.235 1.00 64.42 228 SER C CA 1
ATOM 3688 C C . SER B 2 219 ? -39.337 72.959 5.431 1.00 67.30 228 SER C C 1
ATOM 3689 O O . SER B 2 219 ? -38.136 73.248 5.421 1.00 70.35 228 SER C O 1
ATOM 3692 N N . TYR B 2 220 ? -40.146 73.207 6.468 1.00 63.70 229 TYR C N 1
ATOM 3693 C CA . TYR B 2 220 ? -39.668 73.804 7.712 1.00 55.78 229 TYR C CA 1
ATOM 3694 C C . TYR B 2 220 ? -39.923 72.904 8.914 1.00 57.67 229 TYR C C 1
ATOM 3695 O O . TYR B 2 220 ? -39.889 73.375 10.055 1.00 61.19 229 TYR C O 1
ATOM 3704 N N . MET B 2 221 ? -40.176 71.621 8.681 1.00 53.66 230 MET C N 1
ATOM 3705 C CA . MET B 2 221 ? -40.395 70.682 9.768 1.00 52.87 230 MET C CA 1
ATOM 3706 C C . MET B 2 221 ? -39.067 70.239 10.372 1.00 57.44 230 MET C C 1
ATOM 3707 O O . MET B 2 221 ? -38.110 69.930 9.655 1.00 59.63 230 MET C O 1
ATOM 3712 N N . SER B 2 222 ? -39.024 70.202 11.700 1.00 57.75 231 SER C N 1
ATOM 3713 C CA . SER B 2 222 ? -37.816 69.849 12.425 1.00 60.37 231 SER C CA 1
ATOM 3714 C C . SER B 2 222 ? -37.443 68.383 12.198 1.00 59.60 231 SER C C 1
ATOM 3715 O O . SER B 2 222 ? -38.310 67.545 11.954 1.00 61.94 231 SER C O 1
ATOM 3718 N N . PRO B 2 223 ? -36.156 68.043 12.308 1.00 63.95 232 PRO C N 1
ATOM 3719 C CA . PRO B 2 223 ? -35.755 66.640 12.125 1.00 52.16 232 PRO C CA 1
ATOM 3720 C C . PRO B 2 223 ? -36.413 65.693 13.107 1.00 58.72 232 PRO C C 1
ATOM 3721 O O . PRO B 2 223 ? -36.642 64.526 12.767 1.00 57.39 232 PRO C O 1
ATOM 3725 N N . GLU B 2 224 ? -36.718 66.149 14.323 1.00 65.09 233 GLU C N 1
ATOM 3726 C CA . GLU B 2 224 ? -37.385 65.267 15.275 1.00 64.87 233 GLU C CA 1
ATOM 3727 C C . GLU B 2 224 ? -38.849 65.044 14.888 1.00 67.41 233 GLU C C 1
ATOM 3728 O O . GLU B 2 224 ? -39.378 63.945 15.092 1.00 65.17 233 GLU C O 1
ATOM 3734 N N . ARG B 2 225 ? -39.503 66.048 14.291 1.00 63.08 234 ARG C N 1
ATOM 3735 C CA . ARG B 2 225 ? -40.894 65.877 13.874 1.00 61.03 234 ARG C CA 1
ATOM 3736 C C . ARG B 2 225 ? -41.036 64.966 12.655 1.00 65.72 234 ARG C C 1
ATOM 3737 O O . ARG B 2 225 ? -42.049 64.268 12.527 1.00 68.05 234 ARG C O 1
ATOM 3745 N N . LEU B 2 226 ? -40.046 64.977 11.747 1.00 54.12 235 LEU C N 1
ATOM 3746 C CA . LEU B 2 226 ? -40.105 64.091 10.583 1.00 56.76 235 LEU C CA 1
ATOM 3747 C C . LEU B 2 226 ? -39.910 62.642 10.964 1.00 59.41 235 LEU C C 1
ATOM 3748 O O . LEU B 2 226 ? -40.474 61.743 10.316 1.00 61.22 235 LEU C O 1
ATOM 3753 N N . GLN B 2 227 ? -39.161 62.362 12.029 1.00 58.74 236 GLN C N 1
ATOM 3754 C CA . GLN B 2 227 ? -38.913 60.988 12.423 1.00 57.25 236 GLN C CA 1
ATOM 3755 C C . GLN B 2 227 ? -39.995 60.426 13.330 1.00 61.68 236 GLN C C 1
ATOM 3756 O O . GLN B 2 227 ? -39.910 59.255 13.713 1.00 60.86 236 GLN C O 1
ATOM 3762 N N . GLY B 2 228 ? -41.005 61.220 13.675 1.00 67.83 237 GLY C N 1
ATOM 3763 C CA . GLY B 2 228 ? -42.078 60.727 14.515 1.00 68.57 237 GLY C CA 1
ATOM 3764 C C . GLY B 2 228 ? -41.742 60.608 15.982 1.00 70.29 237 GLY C C 1
ATOM 3765 O O . GLY B 2 228 ? -42.388 59.832 16.690 1.00 81.89 237 GLY C O 1
ATOM 3766 N N . THR B 2 229 ? -40.753 61.355 16.459 1.00 70.39 238 THR C N 1
ATOM 3767 C CA . THR B 2 229 ? -40.352 61.376 17.858 1.00 74.30 238 THR C CA 1
ATOM 3768 C C . THR B 2 229 ? -41.144 62.442 18.617 1.00 79.69 238 THR C C 1
ATOM 3769 O O . THR B 2 229 ? -41.619 63.419 18.027 1.00 80.17 238 THR C O 1
ATOM 3773 N N . HIS B 2 230 ? -41.326 62.220 19.926 1.00 84.61 239 HIS C N 1
ATOM 3774 C CA . HIS B 2 230 ? -41.925 63.235 20.791 1.00 89.42 239 HIS C CA 1
ATOM 3775 C C . HIS B 2 230 ? -41.219 64.575 20.600 1.00 87.38 239 HIS C C 1
ATOM 3776 O O . HIS B 2 230 ? -39.996 64.632 20.453 1.00 84.77 239 HIS C O 1
ATOM 3783 N N . TYR B 2 231 ? -41.995 65.658 20.605 1.00 78.17 240 TYR C N 1
ATOM 3784 C CA . TYR B 2 231 ? -41.443 66.979 20.346 1.00 80.17 240 TYR C CA 1
ATOM 3785 C C . TYR B 2 231 ? -42.095 68.017 21.248 1.00 83.22 240 TYR C C 1
ATOM 3786 O O . TYR B 2 231 ? -43.184 67.815 21.790 1.00 89.71 240 TYR C O 1
ATOM 3795 N N . SER B 2 232 ? -41.401 69.142 21.397 1.00 81.89 241 SER C N 1
ATOM 3796 C CA . SER B 2 232 ? -41.866 70.256 22.210 1.00 81.14 241 SER C CA 1
ATOM 3797 C C . SER B 2 232 ? -41.724 71.535 21.402 1.00 79.98 241 SER C C 1
ATOM 3798 O O . SER B 2 232 ? -41.508 71.473 20.187 1.00 81.74 241 SER C O 1
ATOM 3801 N N . VAL B 2 233 ? -41.815 72.694 22.058 1.00 76.75 242 VAL C N 1
ATOM 3802 C CA . VAL B 2 233 ? -41.606 73.959 21.368 1.00 79.79 242 VAL C CA 1
ATOM 3803 C C . VAL B 2 233 ? -40.199 74.064 20.789 1.00 76.92 242 VAL C C 1
ATOM 3804 O O . VAL B 2 233 ? -39.929 74.966 19.989 1.00 71.21 242 VAL C O 1
ATOM 3808 N N . GLN B 2 234 ? -39.301 73.146 21.164 1.00 71.26 243 GLN C N 1
ATOM 3809 C CA . GLN B 2 234 ? -38.016 73.034 20.483 1.00 69.38 243 GLN C CA 1
ATOM 3810 C C . GLN B 2 234 ? -38.187 72.974 18.967 1.00 75.36 243 GLN C C 1
ATOM 3811 O O . GLN B 2 234 ? -37.409 73.585 18.226 1.00 74.89 243 GLN C O 1
ATOM 3817 N N . SER B 2 235 ? -39.207 72.246 18.488 1.00 76.59 244 SER C N 1
ATOM 3818 C CA . SER B 2 235 ? -39.469 72.177 17.049 1.00 71.76 244 SER C CA 1
ATOM 3819 C C . SER B 2 235 ? -39.721 73.560 16.461 1.00 69.47 244 SER C C 1
ATOM 3820 O O . SER B 2 235 ? -39.239 73.876 15.366 1.00 67.03 244 SER C O 1
ATOM 3823 N N . ASP B 2 236 ? -40.492 74.392 17.163 1.00 66.13 245 ASP C N 1
ATOM 3824 C CA . ASP B 2 236 ? -40.753 75.734 16.656 1.00 69.28 245 ASP C CA 1
ATOM 3825 C C . ASP B 2 236 ? -39.478 76.565 16.591 1.00 72.13 245 ASP C C 1
ATOM 3826 O O . ASP B 2 236 ? -39.363 77.457 15.741 1.00 65.37 245 ASP C O 1
ATOM 3831 N N . ILE B 2 237 ? -38.508 76.284 17.468 1.00 72.46 246 ILE C N 1
ATOM 3832 C CA . ILE B 2 237 ? -37.245 77.014 17.430 1.00 69.45 246 ILE C CA 1
ATOM 3833 C C . ILE B 2 237 ? -36.460 76.654 16.175 1.00 67.17 246 ILE C C 1
ATOM 3834 O O . ILE B 2 237 ? -35.917 77.537 15.499 1.00 65.33 246 ILE C O 1
ATOM 3839 N N . TRP B 2 238 ? -36.389 75.358 15.836 1.00 65.32 247 TRP C N 1
ATOM 3840 C CA . TRP B 2 238 ? -35.758 74.957 14.578 1.00 63.67 247 TRP C CA 1
ATOM 3841 C C . TRP B 2 238 ? -36.432 75.623 13.390 1.00 64.10 247 TRP C C 1
ATOM 3842 O O . TRP B 2 238 ? -35.759 76.102 12.472 1.00 64.89 247 TRP C O 1
ATOM 3853 N N . SER B 2 239 ? -37.768 75.596 13.353 1.00 65.44 248 SER C N 1
ATOM 3854 C CA . SER B 2 239 ? -38.470 76.234 12.247 1.00 65.39 248 SER C CA 1
ATOM 3855 C C . SER B 2 239 ? -38.105 77.711 12.163 1.00 66.84 248 SER C C 1
ATOM 3856 O O . SER B 2 239 ? -37.960 78.260 11.064 1.00 63.52 248 SER C O 1
ATOM 3859 N N . MET B 2 240 ? -37.917 78.364 13.315 1.00 66.89 249 MET C N 1
ATOM 3860 C CA . MET B 2 240 ? -37.509 79.767 13.300 1.00 69.90 249 MET C CA 1
ATOM 3861 C C . MET B 2 240 ? -36.109 79.918 12.725 1.00 68.00 249 MET C C 1
ATOM 3862 O O . MET B 2 240 ? -35.869 80.768 11.856 1.00 64.09 249 MET C O 1
ATOM 3867 N N . GLY B 2 241 ? -35.170 79.103 13.209 1.00 61.62 250 GLY C N 1
ATOM 3868 C CA . GLY B 2 241 ? -33.809 79.177 12.706 1.00 61.80 250 GLY C CA 1
ATOM 3869 C C . GLY B 2 241 ? -33.745 79.041 11.200 1.00 67.68 250 GLY C C 1
ATOM 3870 O O . GLY B 2 241 ? -33.101 79.844 10.519 1.00 63.98 250 GLY C O 1
ATOM 3871 N N . LEU B 2 242 ? -34.451 78.041 10.657 1.00 67.01 251 LEU C N 1
ATOM 3872 C CA . LEU B 2 242 ? -34.425 77.798 9.217 1.00 63.77 251 LEU C CA 1
ATOM 3873 C C . LEU B 2 242 ? -35.013 78.969 8.441 1.00 64.73 251 LEU C C 1
ATOM 3874 O O . LEU B 2 242 ? -34.528 79.309 7.357 1.00 61.97 251 LEU C O 1
ATOM 3879 N N . SER B 2 243 ? -36.066 79.594 8.971 1.00 67.94 252 SER C N 1
ATOM 3880 C CA . SER B 2 243 ? -36.648 80.739 8.283 1.00 66.41 252 SER C CA 1
ATOM 3881 C C . SER B 2 243 ? -35.691 81.920 8.285 1.00 67.39 252 SER C C 1
ATOM 3882 O O . SER B 2 243 ? -35.639 82.686 7.315 1.00 68.07 252 SER C O 1
ATOM 3885 N N . LEU B 2 244 ? -34.922 82.080 9.364 1.00 69.06 253 LEU C N 1
ATOM 3886 C CA . LEU B 2 244 ? -34.025 83.227 9.462 1.00 73.56 253 LEU C CA 1
ATOM 3887 C C . LEU B 2 244 ? -32.919 83.150 8.414 1.00 71.80 253 LEU C C 1
ATOM 3888 O O . LEU B 2 244 ? -32.622 84.142 7.738 1.00 76.58 253 LEU C O 1
ATOM 3893 N N . VAL B 2 245 ? -32.297 81.980 8.257 1.00 62.31 254 VAL C N 1
ATOM 3894 C CA . VAL B 2 245 ? -31.208 81.888 7.293 1.00 68.86 254 VAL C CA 1
ATOM 3895 C C . VAL B 2 245 ? -31.741 82.072 5.876 1.00 74.67 254 VAL C C 1
ATOM 3896 O O . VAL B 2 245 ? -31.066 82.658 5.020 1.00 77.07 254 VAL C O 1
ATOM 3900 N N . GLU B 2 246 ? -32.970 81.612 5.611 1.00 73.80 255 GLU C N 1
ATOM 3901 C CA . GLU B 2 246 ? -33.554 81.821 4.288 1.00 75.58 255 GLU C CA 1
ATOM 3902 C C . GLU B 2 246 ? -33.734 83.305 4.013 1.00 75.41 255 GLU C C 1
ATOM 3903 O O . GLU B 2 246 ? -33.356 83.806 2.946 1.00 76.15 255 GLU C O 1
ATOM 3909 N N . MET B 2 247 ? -34.294 84.029 4.981 1.00 73.07 256 MET C N 1
ATOM 3910 C CA . MET B 2 247 ? -34.512 85.458 4.802 1.00 75.26 256 MET C CA 1
ATOM 3911 C C . MET B 2 247 ? -33.198 86.225 4.709 1.00 82.63 256 MET C C 1
ATOM 3912 O O . MET B 2 247 ? -33.124 87.231 3.996 1.00 90.23 256 MET C O 1
ATOM 3917 N N . ALA B 2 248 ? -32.149 85.764 5.393 1.00 76.06 257 ALA C N 1
ATOM 3918 C CA . ALA B 2 248 ? -30.871 86.462 5.329 1.00 78.74 257 ALA C CA 1
ATOM 3919 C C . ALA B 2 248 ? -30.139 86.235 4.012 1.00 81.44 257 ALA C C 1
ATOM 3920 O O . ALA B 2 248 ? -29.300 87.058 3.636 1.00 92.60 257 ALA C O 1
ATOM 3922 N N . VAL B 2 249 ? -30.441 85.149 3.302 1.00 81.94 258 VAL C N 1
ATOM 3923 C CA . VAL B 2 249 ? -29.728 84.797 2.086 1.00 83.11 258 VAL C CA 1
ATOM 3924 C C . VAL B 2 249 ? -30.550 85.057 0.825 1.00 89.85 258 VAL C C 1
ATOM 3925 O O . VAL B 2 249 ? -29.970 85.324 -0.236 1.00 93.42 258 VAL C O 1
ATOM 3929 N N . GLY B 2 250 ? -31.879 85.025 0.914 1.00 90.65 259 GLY C N 1
ATOM 3930 C CA . GLY B 2 250 ? -32.728 85.207 -0.247 1.00 89.41 259 GLY C CA 1
ATOM 3931 C C . GLY B 2 250 ? -33.022 83.941 -1.011 1.00 88.83 259 GLY C C 1
ATOM 3932 O O . GLY B 2 250 ? -33.449 84.019 -2.169 1.00 104.52 259 GLY C O 1
ATOM 3933 N N . ARG B 2 251 ? -32.816 82.779 -0.396 1.00 84.20 260 ARG C N 1
ATOM 3934 C CA . ARG B 2 251 ? -32.966 81.484 -1.041 1.00 84.19 260 ARG C CA 1
ATOM 3935 C C . ARG B 2 251 ? -33.209 80.442 0.044 1.00 88.09 260 ARG C C 1
ATOM 3936 O O . ARG B 2 251 ? -32.622 80.528 1.126 1.00 86.99 260 ARG C O 1
ATOM 3944 N N . TYR B 2 252 ? -34.085 79.477 -0.237 1.00 86.28 261 TYR C N 1
ATOM 3945 C CA . TYR B 2 252 ? -34.254 78.340 0.661 1.00 74.19 261 TYR C CA 1
ATOM 3946 C C . TYR B 2 252 ? -32.943 77.556 0.715 1.00 78.98 261 TYR C C 1
ATOM 3947 O O . TYR B 2 252 ? -32.375 77.238 -0.337 1.00 85.44 261 TYR C O 1
ATOM 3956 N N . PRO B 2 253 ? -32.422 77.243 1.901 1.00 75.82 262 PRO C N 1
ATOM 3957 C CA . PRO B 2 253 ? -31.012 76.841 2.020 1.00 80.98 262 PRO C CA 1
ATOM 3958 C C . PRO B 2 253 ? -30.728 75.347 1.952 1.00 80.32 262 PRO C C 1
ATOM 3959 O O . PRO B 2 253 ? -29.598 74.948 2.255 1.00 80.21 262 PRO C O 1
ATOM 3963 N N . ILE B 2 254 ? -31.691 74.511 1.563 1.00 80.60 263 ILE C N 1
ATOM 3964 C CA . ILE B 2 254 ? -31.468 73.083 1.393 1.00 84.43 263 ILE C CA 1
ATOM 3965 C C . ILE B 2 254 ? -31.968 72.669 0.015 1.00 87.16 263 ILE C C 1
ATOM 3966 O O . ILE B 2 254 ? -33.149 72.852 -0.293 1.00 86.87 263 ILE C O 1
ATOM 3971 N N . PRO B 2 255 ? -31.112 72.114 -0.858 1.00 88.96 264 PRO C N 1
ATOM 3972 C CA . PRO B 2 255 ? -29.704 71.871 -0.531 1.00 92.23 264 PRO C CA 1
ATOM 3973 C C . PRO B 2 255 ? -28.868 73.155 -0.620 1.00 93.09 264 PRO C C 1
ATOM 3974 O O . PRO B 2 255 ? -29.247 74.080 -1.344 1.00 94.94 264 PRO C O 1
ATOM 3978 N N . PRO B 2 256 ? -27.772 73.221 0.134 1.00 94.00 265 PRO C N 1
ATOM 3979 C CA . PRO B 2 256 ? -26.979 74.447 0.153 1.00 98.46 265 PRO C CA 1
ATOM 3980 C C . PRO B 2 256 ? -26.412 74.737 -1.214 1.00 103.81 265 PRO C C 1
ATOM 3981 O O . PRO B 2 256 ? -26.229 73.822 -2.043 1.00 106.98 265 PRO C O 1
ATOM 3985 N N . PRO B 2 257 ? -26.124 76.003 -1.517 1.00 109.03 266 PRO C N 1
ATOM 3986 C CA . PRO B 2 257 ? -25.649 76.359 -2.857 1.00 114.83 266 PRO C CA 1
ATOM 3987 C C . PRO B 2 257 ? -24.170 76.057 -3.051 1.00 117.62 266 PRO C C 1
ATOM 3988 O O . PRO B 2 257 ? -23.386 76.006 -2.101 1.00 117.38 266 PRO C O 1
ATOM 3992 N N . ASP B 2 258 ? -23.796 75.853 -4.314 1.00 124.76 267 ASP C N 1
ATOM 3993 C CA . ASP B 2 258 ? -22.397 75.676 -4.672 1.00 128.19 267 ASP C CA 1
ATOM 3994 C C . ASP B 2 258 ? -21.696 77.029 -4.757 1.00 129.37 267 ASP C C 1
ATOM 3995 O O . ASP B 2 258 ? -22.332 78.072 -4.943 1.00 129.63 267 ASP C O 1
ATOM 4000 N N . ALA B 2 259 ? -20.362 76.996 -4.635 1.00 133.56 268 ALA C N 1
ATOM 4001 C CA . ALA B 2 259 ? -19.558 78.219 -4.567 1.00 138.11 268 ALA C CA 1
ATOM 4002 C C . ALA B 2 259 ? -19.922 79.233 -5.649 1.00 139.10 268 ALA C C 1
ATOM 4003 O O . ALA B 2 259 ? -19.747 80.441 -5.451 1.00 133.66 268 ALA C O 1
ATOM 4005 N N . LYS B 2 260 ? -20.448 78.765 -6.786 1.00 136.65 269 LYS C N 1
ATOM 4006 C CA . LYS B 2 260 ? -20.784 79.677 -7.875 1.00 136.14 269 LYS C CA 1
ATOM 4007 C C . LYS B 2 260 ? -22.003 80.533 -7.541 1.00 138.25 269 LYS C C 1
ATOM 4008 O O . LYS B 2 260 ? -22.031 81.727 -7.862 1.00 137.79 269 LYS C O 1
ATOM 4014 N N . GLU B 2 261 ? -23.020 79.950 -6.897 1.00 135.59 270 GLU C N 1
ATOM 4015 C CA . GLU B 2 261 ? -24.218 80.728 -6.595 1.00 130.19 270 GLU C CA 1
ATOM 4016 C C . GLU B 2 261 ? -24.036 81.620 -5.371 1.00 131.92 270 GLU C C 1
ATOM 4017 O O . GLU B 2 261 ? -24.716 82.647 -5.259 1.00 130.71 270 GLU C O 1
ATOM 4023 N N . LEU B 2 262 ? -23.135 81.261 -4.451 1.00 132.46 271 LEU C N 1
ATOM 4024 C CA . LEU B 2 262 ? -22.829 82.163 -3.342 1.00 133.52 271 LEU C CA 1
ATOM 4025 C C . LEU B 2 262 ? -22.142 83.428 -3.841 1.00 138.06 271 LEU C C 1
ATOM 4026 O O . LEU B 2 262 ? -22.426 84.531 -3.355 1.00 136.31 271 LEU C O 1
ATOM 4031 N N . GLU B 2 263 ? -21.231 83.282 -4.807 1.00 141.93 272 GLU C N 1
ATOM 4032 C CA . GLU B 2 263 ? -20.593 84.436 -5.436 1.00 138.16 272 GLU C CA 1
ATOM 4033 C C . GLU B 2 263 ? -21.627 85.336 -6.106 1.00 139.59 272 GLU C C 1
ATOM 4034 O O . GLU B 2 263 ? -21.590 86.564 -5.960 1.00 142.17 272 GLU C O 1
ATOM 4040 N N . LEU B 2 264 ? -22.560 84.731 -6.848 1.00 137.68 273 LEU C N 1
ATOM 4041 C CA . LEU B 2 264 ? -23.609 85.492 -7.524 1.00 137.35 273 LEU C CA 1
ATOM 4042 C C . LEU B 2 264 ? -24.471 86.259 -6.526 1.00 137.09 273 LEU C C 1
ATOM 4043 O O . LEU B 2 264 ? -24.731 87.456 -6.700 1.00 135.74 273 LEU C O 1
ATOM 4048 N N . MET B 2 265 ? -24.921 85.580 -5.466 1.00 136.14 274 MET C N 1
ATOM 4049 C CA . MET B 2 265 ? -25.883 86.163 -4.536 1.00 135.01 274 MET C CA 1
ATOM 4050 C C . MET B 2 265 ? -25.351 87.410 -3.835 1.00 135.66 274 MET C C 1
ATOM 4051 O O . MET B 2 265 ? -26.148 88.197 -3.307 1.00 129.20 274 MET C O 1
ATOM 4056 N N . PHE B 2 266 ? -24.036 87.613 -3.821 1.00 139.19 275 PHE C N 1
ATOM 4057 C CA . PHE B 2 266 ? -23.442 88.767 -3.150 1.00 136.34 275 PHE C CA 1
ATOM 4058 C C . PHE B 2 266 ? -22.372 89.425 -4.018 1.00 131.33 275 PHE C C 1
ATOM 4059 O O . PHE B 2 266 ? -22.423 90.627 -4.281 1.00 128.15 275 PHE C O 1
ATOM 4067 N N . PRO B 2 298 ? -34.638 70.784 -9.261 1.00 113.64 307 PRO C N 1
ATOM 4068 C CA . PRO B 2 298 ? -34.920 69.431 -9.754 1.00 113.42 307 PRO C CA 1
ATOM 4069 C C . PRO B 2 298 ? -34.675 68.364 -8.685 1.00 106.77 307 PRO C C 1
ATOM 4070 O O . PRO B 2 298 ? -33.694 67.623 -8.784 1.00 111.04 307 PRO C O 1
ATOM 4074 N N . MET B 2 299 ? -35.559 68.282 -7.688 1.00 102.84 308 MET C N 1
ATOM 4075 C CA . MET B 2 299 ? -35.334 67.423 -6.531 1.00 98.55 308 MET C CA 1
ATOM 4076 C C . MET B 2 299 ? -36.657 66.864 -6.013 1.00 90.20 308 MET C C 1
ATOM 4077 O O . MET B 2 299 ? -37.650 67.591 -5.912 1.00 84.70 308 MET C O 1
ATOM 4082 N N . ALA B 2 300 ? -36.657 65.572 -5.678 1.00 78.83 309 ALA C N 1
ATOM 4083 C CA . ALA B 2 300 ? -37.856 64.910 -5.179 1.00 69.24 309 ALA C CA 1
ATOM 4084 C C . ALA B 2 300 ? -38.046 65.164 -3.690 1.00 75.03 309 ALA C C 1
ATOM 4085 O O . ALA B 2 300 ? -37.084 65.322 -2.935 1.00 78.92 309 ALA C O 1
ATOM 4087 N N . ILE B 2 301 ? -39.313 65.151 -3.269 1.00 70.22 310 ILE C N 1
ATOM 4088 C CA . ILE B 2 301 ? -39.667 65.529 -1.905 1.00 59.56 310 ILE C CA 1
ATOM 4089 C C . ILE B 2 301 ? -38.898 64.701 -0.885 1.00 65.47 310 ILE C C 1
ATOM 4090 O O . ILE B 2 301 ? -38.400 65.232 0.114 1.00 65.47 310 ILE C O 1
ATOM 4095 N N . PHE B 2 302 ? -38.778 63.393 -1.115 1.00 66.95 311 PHE C N 1
ATOM 4096 C CA . PHE B 2 302 ? -38.184 62.543 -0.089 1.00 63.23 311 PHE C CA 1
ATOM 4097 C C . PHE B 2 302 ? -36.742 62.934 0.192 1.00 67.29 311 PHE C C 1
ATOM 4098 O O . PHE B 2 302 ? -36.337 63.049 1.354 1.00 67.71 311 PHE C O 1
ATOM 4106 N N . GLU B 2 303 ? -35.942 63.127 -0.859 1.00 75.14 312 GLU C N 1
ATOM 4107 C CA . GLU B 2 303 ? -34.518 63.342 -0.630 1.00 77.29 312 GLU C CA 1
ATOM 4108 C C . GLU B 2 303 ? -34.231 64.719 -0.041 1.00 70.90 312 GLU C C 1
ATOM 4109 O O . GLU B 2 303 ? -33.176 64.903 0.573 1.00 69.76 312 GLU C O 1
ATOM 4115 N N . LEU B 2 304 ? -35.156 65.676 -0.177 1.00 72.00 313 LEU C N 1
ATOM 4116 C CA . LEU B 2 304 ? -35.043 66.912 0.592 1.00 71.36 313 LEU C CA 1
ATOM 4117 C C . LEU B 2 304 ? -35.280 66.650 2.078 1.00 69.97 313 LEU C C 1
ATOM 4118 O O . LEU B 2 304 ? -34.516 67.114 2.931 1.00 70.39 313 LEU C O 1
ATOM 4123 N N . LEU B 2 305 ? -36.341 65.909 2.405 1.00 69.29 314 LEU C N 1
ATOM 4124 C CA . LEU B 2 305 ? -36.599 65.570 3.801 1.00 70.04 314 LEU C CA 1
ATOM 4125 C C . LEU B 2 305 ? -35.463 64.736 4.382 1.00 69.19 314 LEU C C 1
ATOM 4126 O O . LEU B 2 305 ? -35.072 64.927 5.539 1.00 68.43 314 LEU C O 1
ATOM 4131 N N . ASP B 2 306 ? -34.918 63.808 3.592 1.00 69.64 315 ASP C N 1
ATOM 4132 C CA . ASP B 2 306 ? -33.791 63.008 4.062 1.00 69.51 315 ASP C CA 1
ATOM 4133 C C . ASP B 2 306 ? -32.548 63.860 4.265 1.00 74.11 315 ASP C C 1
ATOM 4134 O O . ASP B 2 306 ? -31.737 63.571 5.154 1.00 73.10 315 ASP C O 1
ATOM 4139 N N . TYR B 2 307 ? -32.373 64.899 3.444 1.00 71.92 316 TYR C N 1
ATOM 4140 C CA . TYR B 2 307 ? -31.284 65.844 3.670 1.00 72.45 316 TYR C CA 1
ATOM 4141 C C . TYR B 2 307 ? -31.434 66.511 5.031 1.00 71.91 316 TYR C C 1
ATOM 4142 O O . TYR B 2 307 ? -30.479 66.578 5.813 1.00 75.45 316 TYR C O 1
ATOM 4151 N N . ILE B 2 308 ? -32.643 66.985 5.340 1.00 64.19 317 ILE C N 1
ATOM 4152 C CA . ILE B 2 308 ? -32.902 67.627 6.624 1.00 66.41 317 ILE C CA 1
ATOM 4153 C C . ILE B 2 308 ? -32.564 66.700 7.790 1.00 69.39 317 ILE C C 1
ATOM 4154 O O . ILE B 2 308 ? -32.113 67.157 8.847 1.00 69.03 317 ILE C O 1
ATOM 4159 N N . VAL B 2 309 ? -32.750 65.394 7.618 1.00 66.74 318 VAL C N 1
ATOM 4160 C CA . VAL B 2 309 ? -32.590 64.477 8.741 1.00 68.36 318 VAL C CA 1
ATOM 4161 C C . VAL B 2 309 ? -31.150 63.988 8.905 1.00 69.00 318 VAL C C 1
ATOM 4162 O O . VAL B 2 309 ? -30.702 63.758 10.034 1.00 70.29 318 VAL C O 1
ATOM 4166 N N . ASN B 2 310 ? -30.399 63.845 7.816 1.00 72.62 319 ASN C N 1
ATOM 4167 C CA . ASN B 2 310 ? -29.098 63.193 7.889 1.00 77.91 319 ASN C CA 1
ATOM 4168 C C . ASN B 2 310 ? -27.911 64.089 7.558 1.00 74.19 319 ASN C C 1
ATOM 4169 O O . ASN B 2 310 ? -26.811 63.818 8.042 1.00 83.69 319 ASN C O 1
ATOM 4174 N N . GLU B 2 311 ? -28.088 65.127 6.769 1.00 69.25 320 GLU C N 1
ATOM 4175 C CA . GLU B 2 311 ? -26.944 65.986 6.498 1.00 80.29 320 GLU C CA 1
ATOM 4176 C C . GLU B 2 311 ? -26.852 67.097 7.540 1.00 78.68 320 GLU C C 1
ATOM 4177 O O . GLU B 2 311 ? -27.831 67.394 8.230 1.00 74.66 320 GLU C O 1
ATOM 4183 N N . PRO B 2 312 ? -25.682 67.719 7.699 1.00 82.85 321 PRO C N 1
ATOM 4184 C CA . PRO B 2 312 ? -25.553 68.780 8.696 1.00 77.56 321 PRO C CA 1
ATOM 4185 C C . PRO B 2 312 ? -26.447 69.954 8.357 1.00 72.20 321 PRO C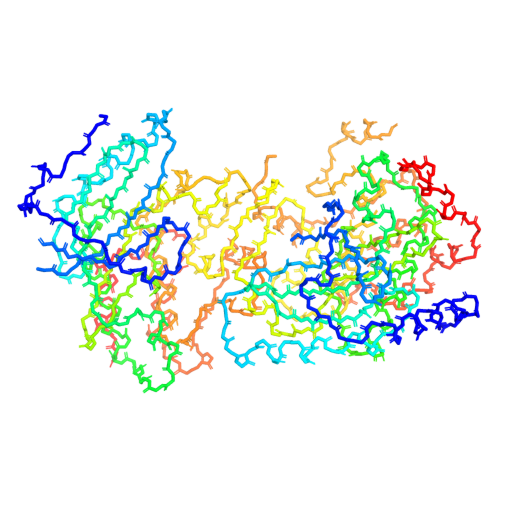 C 1
ATOM 4186 O O . PRO B 2 312 ? -26.819 70.161 7.187 1.00 73.95 321 PRO C O 1
ATOM 4190 N N . PRO B 2 313 ? -26.830 70.744 9.354 1.00 62.42 322 PRO C N 1
ATOM 4191 C CA . PRO B 2 313 ? -27.785 71.833 9.132 1.00 58.62 322 PRO C CA 1
ATOM 4192 C C . PRO B 2 313 ? -27.170 72.946 8.309 1.00 61.17 322 PRO C C 1
ATOM 4193 O O . PRO B 2 313 ? -25.942 73.015 8.157 1.00 70.05 322 PRO C O 1
ATOM 4197 N N . PRO B 2 314 ? -27.988 73.819 7.739 1.00 61.23 323 PRO C N 1
ATOM 4198 C CA . PRO B 2 314 ? -27.442 74.969 7.018 1.00 64.21 323 PRO C CA 1
ATOM 4199 C C . PRO B 2 314 ? -26.842 75.980 7.981 1.00 63.59 323 PRO C C 1
ATOM 4200 O O . PRO B 2 314 ? -27.187 76.042 9.163 1.00 64.23 323 PRO C O 1
ATOM 4204 N N . LYS B 2 315 ? -25.917 76.775 7.456 1.00 66.29 324 LYS C N 1
ATOM 4205 C CA . LYS B 2 315 ? -25.314 77.844 8.231 1.00 70.22 324 LYS C CA 1
ATOM 4206 C C . LYS B 2 315 ? -25.178 79.077 7.352 1.00 67.91 324 LYS C C 1
ATOM 4207 O O . LYS B 2 315 ? -25.084 78.973 6.130 1.00 68.08 324 LYS C O 1
ATOM 4213 N N . LEU B 2 316 ? -25.193 80.249 7.986 1.00 76.41 325 LEU C N 1
ATOM 4214 C CA . LEU B 2 316 ? -24.995 81.494 7.266 1.00 71.22 325 LEU C CA 1
ATOM 4215 C C . LEU B 2 316 ? -23.565 81.575 6.739 1.00 79.03 325 LEU C C 1
ATOM 4216 O O . LEU B 2 316 ? -22.660 80.928 7.272 1.00 79.24 325 LEU C O 1
ATOM 4221 N N . PRO B 2 317 ? -23.335 82.362 5.687 1.00 84.29 326 PRO C N 1
ATOM 4222 C CA . PRO B 2 317 ? -21.963 82.533 5.192 1.00 82.85 326 PRO C CA 1
ATOM 4223 C C . PRO B 2 317 ? -21.135 83.346 6.172 1.00 82.54 326 PRO C C 1
ATOM 4224 O O . PRO B 2 317 ? -21.591 84.360 6.706 1.00 85.10 326 PRO C O 1
ATOM 4228 N N . SER B 2 318 ? -19.902 82.890 6.403 1.00 82.61 327 SER C N 1
ATOM 4229 C CA . SER B 2 318 ? -19.076 83.465 7.461 1.00 83.10 327 SER C CA 1
ATOM 4230 C C . SER B 2 318 ? -18.754 84.934 7.228 1.00 86.79 327 SER C C 1
ATOM 4231 O O . SER B 2 318 ? -18.442 85.646 8.189 1.00 86.83 327 SER C O 1
ATOM 4234 N N . ALA B 2 319 ? -18.840 85.406 5.985 1.00 90.11 328 ALA C N 1
ATOM 4235 C CA . ALA B 2 319 ? -18.284 86.709 5.640 1.00 91.50 328 ALA C CA 1
ATOM 4236 C C . ALA B 2 319 ? -19.196 87.855 6.065 1.00 93.56 328 ALA C C 1
ATOM 4237 O O . ALA B 2 319 ? -18.771 88.764 6.788 1.00 100.35 328 ALA C O 1
ATOM 4239 N N . VAL B 2 320 ? -20.462 87.812 5.650 1.00 90.97 329 VAL C N 1
ATOM 4240 C CA . VAL B 2 320 ? -21.305 89.001 5.566 1.00 91.62 329 VAL C CA 1
ATOM 4241 C C . VAL B 2 320 ? -22.163 89.225 6.816 1.00 89.52 329 VAL C C 1
ATOM 4242 O O . VAL B 2 320 ? -22.789 90.285 6.950 1.00 92.65 329 VAL C O 1
ATOM 4246 N N . PHE B 2 321 ? -22.162 88.296 7.768 1.00 89.99 330 PHE C N 1
ATOM 4247 C CA . PHE B 2 321 ? -23.009 88.419 8.946 1.00 83.58 330 PHE C CA 1
ATOM 4248 C C . PHE B 2 321 ? -22.180 88.368 10.223 1.00 83.48 330 PHE C C 1
ATOM 4249 O O . PHE B 2 321 ? -21.104 87.765 10.263 1.00 85.34 330 PHE C O 1
ATOM 4257 N N . SER B 2 322 ? -22.701 89.002 11.272 1.00 79.74 331 SER C N 1
ATOM 4258 C CA . SER B 2 322 ? -21.973 89.123 12.526 1.00 78.35 331 SER C CA 1
ATOM 4259 C C . SER B 2 322 ? -21.874 87.778 13.241 1.00 80.44 331 SER C C 1
ATOM 4260 O O . SER B 2 322 ? -22.675 86.866 13.023 1.00 84.87 331 SER C O 1
ATOM 4263 N N . LEU B 2 323 ? -20.876 87.666 14.122 1.00 81.47 332 LEU C N 1
ATOM 4264 C CA . LEU B 2 323 ? -20.714 86.434 14.888 1.00 75.10 332 LEU C CA 1
ATOM 4265 C C . LEU B 2 323 ? -21.937 86.164 15.752 1.00 78.18 332 LEU C C 1
ATOM 4266 O O . LEU B 2 323 ? -22.381 85.015 15.871 1.00 76.44 332 LEU C O 1
ATOM 4271 N N . GLU B 2 324 ? -22.492 87.210 16.368 1.00 76.69 333 GLU C N 1
ATOM 4272 C CA . GLU B 2 324 ? -23.659 87.021 17.220 1.00 79.36 333 GLU C CA 1
ATOM 4273 C C . GLU B 2 324 ? -24.812 86.405 16.435 1.00 81.18 333 GLU C C 1
ATOM 4274 O O . GLU B 2 324 ? -25.491 85.491 16.922 1.00 77.62 333 GLU C O 1
ATOM 4280 N N . PHE B 2 325 ? -25.032 86.877 15.206 1.00 78.40 334 PHE C N 1
ATOM 4281 C CA . PHE B 2 325 ? -26.106 86.333 14.382 1.00 76.68 334 PHE C CA 1
ATOM 4282 C C . PHE B 2 325 ? -25.830 84.882 14.006 1.00 76.32 334 PHE C C 1
ATOM 4283 O O . PHE B 2 325 ? -26.700 84.017 14.160 1.00 73.65 334 PHE C O 1
ATOM 4291 N N . GLN B 2 326 ? -24.619 84.598 1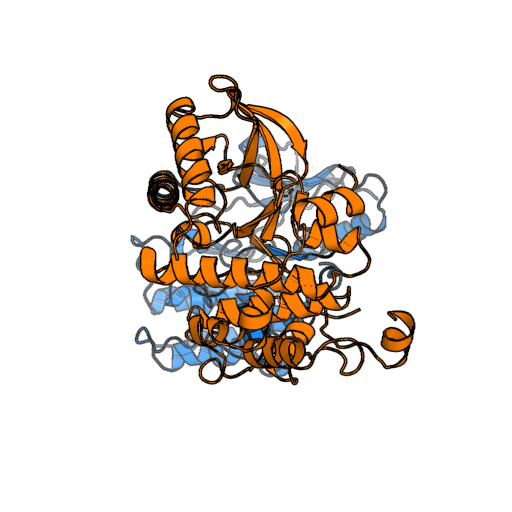3.517 1.00 68.87 335 GLN C N 1
ATOM 4292 C CA . GLN B 2 326 ? -24.273 83.235 13.128 1.00 62.43 335 GLN C CA 1
ATOM 4293 C C . GLN B 2 326 ? -24.462 82.259 14.285 1.00 65.20 335 GLN C C 1
ATOM 4294 O O . GLN B 2 326 ? -25.043 81.184 14.112 1.00 71.37 335 GLN C O 1
ATOM 4300 N N . ASP B 2 327 ? -23.981 82.613 15.479 1.00 69.62 336 ASP C N 1
ATOM 4301 C CA . ASP B 2 327 ? -24.164 81.710 16.612 1.00 67.53 336 ASP C CA 1
ATOM 4302 C C . ASP B 2 327 ? -25.633 81.565 16.985 1.00 75.34 336 ASP C C 1
ATOM 4303 O O . ASP B 2 327 ? -26.038 80.513 17.498 1.00 70.04 336 ASP C O 1
ATOM 4308 N N . PHE B 2 328 ? -26.439 82.604 16.743 1.00 74.18 337 PHE C N 1
ATOM 4309 C CA . PHE B 2 328 ? -27.872 82.526 17.013 1.00 70.37 337 PHE C CA 1
ATOM 4310 C C . PHE B 2 328 ? -28.528 81.438 16.165 1.00 71.11 337 PHE C C 1
ATOM 4311 O O . PHE B 2 328 ? -29.140 80.502 16.693 1.00 66.20 337 PHE C O 1
ATOM 4319 N N . VAL B 2 329 ? -28.395 81.536 14.838 1.00 66.72 338 VAL C N 1
ATOM 4320 C CA . VAL B 2 329 ? -29.000 80.530 13.967 1.00 67.60 338 VAL C CA 1
ATOM 4321 C C . VAL B 2 329 ? -28.405 79.153 14.242 1.00 63.83 338 VAL C C 1
ATOM 4322 O O . VAL B 2 329 ? -29.121 78.144 14.230 1.00 60.27 338 VAL C O 1
ATOM 4326 N N . ASN B 2 330 ? -27.097 79.086 14.516 1.00 60.79 339 ASN C N 1
ATOM 4327 C CA . ASN B 2 330 ? -26.462 77.788 14.721 1.00 63.33 339 ASN C CA 1
ATOM 4328 C C . ASN B 2 330 ? -27.070 77.062 15.915 1.00 68.21 339 ASN C C 1
ATOM 4329 O O . ASN B 2 330 ? -27.216 75.832 15.891 1.00 63.31 339 ASN C O 1
ATOM 4334 N N . LYS B 2 331 ? -27.441 77.810 16.967 1.00 73.35 340 LYS C N 1
ATOM 4335 C CA . LYS B 2 331 ? -28.044 77.204 18.155 1.00 67.48 340 LYS C CA 1
ATOM 4336 C C . LYS B 2 331 ? -29.487 76.796 17.898 1.00 69.15 340 LYS C C 1
ATOM 4337 O O . LYS B 2 331 ? -29.960 75.801 18.461 1.00 69.98 340 LYS C O 1
ATOM 4343 N N . CYS B 2 332 ? -30.201 77.555 17.062 1.00 65.67 341 CYS C N 1
ATOM 4344 C CA . CYS B 2 332 ? -31.552 77.175 16.673 1.00 64.43 341 CYS C CA 1
ATOM 4345 C C . CYS B 2 332 ? -31.584 75.953 15.762 1.00 65.91 341 CYS C C 1
ATOM 4346 O O . CYS B 2 332 ? -32.607 75.263 15.715 1.00 68.53 341 CYS C O 1
ATOM 4349 N N . LEU B 2 333 ? -30.505 75.670 15.030 1.00 58.58 342 LEU C N 1
ATOM 4350 C CA . LEU B 2 333 ? -30.515 74.615 14.023 1.00 59.27 342 LEU C CA 1
ATOM 4351 C C . LEU B 2 333 ? -29.768 73.360 14.472 1.00 62.00 342 LEU C C 1
ATOM 4352 O O . LEU B 2 333 ? -29.368 72.546 13.629 1.00 59.09 342 LEU C O 1
ATOM 4357 N N . ILE B 2 334 ? -29.569 73.178 15.777 1.00 58.28 343 ILE C N 1
ATOM 4358 C CA . ILE B 2 334 ? -28.942 71.952 16.255 1.00 60.93 343 ILE C CA 1
ATOM 4359 C C . ILE B 2 334 ? -29.930 70.809 16.096 1.00 63.75 343 ILE C C 1
ATOM 4360 O O . ILE B 2 334 ? -31.116 70.945 16.423 1.00 69.28 343 ILE C O 1
ATOM 4365 N N . LYS B 2 335 ? -29.456 69.679 15.574 1.00 66.90 344 LYS C N 1
ATOM 4366 C CA . LYS B 2 335 ? -30.369 68.577 15.297 1.00 67.20 344 LYS C CA 1
ATOM 4367 C C . LYS B 2 335 ? -30.999 68.056 16.585 1.00 71.09 344 LYS C C 1
ATOM 4368 O O . LYS B 2 335 ? -32.228 68.022 16.723 1.00 68.99 344 LYS C O 1
ATOM 4374 N N . ASN B 2 336 ? -30.165 67.668 17.552 1.00 70.28 345 ASN C N 1
ATOM 4375 C CA . ASN B 2 336 ? -30.631 67.147 18.832 1.00 71.46 345 ASN C CA 1
ATOM 4376 C C . ASN B 2 336 ? -31.458 68.197 19.571 1.00 71.14 345 ASN C C 1
ATOM 4377 O O . ASN B 2 336 ? -30.903 69.196 20.045 1.00 72.90 345 ASN C O 1
ATOM 4382 N N . PRO B 2 337 ? -32.776 68.005 19.712 1.00 74.49 346 PRO C N 1
ATOM 4383 C CA . PRO B 2 337 ? -33.610 69.064 20.312 1.00 80.23 346 PRO C CA 1
ATOM 4384 C C . PRO B 2 337 ? -33.304 69.329 21.781 1.00 77.28 346 PRO C C 1
ATOM 4385 O O . PRO B 2 337 ? -33.747 70.358 22.311 1.00 73.81 346 PRO C O 1
ATOM 4389 N N . ALA B 2 338 ? -32.560 68.441 22.444 1.00 75.92 347 ALA C N 1
ATOM 4390 C CA . ALA B 2 338 ? -32.146 68.684 23.820 1.00 78.74 347 ALA C CA 1
ATOM 4391 C C . ALA B 2 338 ? -30.994 69.682 23.890 1.00 84.15 347 ALA C C 1
ATOM 4392 O O . ALA B 2 338 ? -30.962 70.536 24.785 1.00 83.40 347 ALA C O 1
ATOM 4394 N N . GLU B 2 339 ? -30.038 69.580 22.958 1.00 80.50 348 GLU C N 1
ATOM 4395 C CA . GLU B 2 339 ? -28.938 70.533 22.881 1.00 74.10 348 GLU C CA 1
ATOM 4396 C C . GLU B 2 339 ? -29.331 71.820 22.170 1.00 65.15 348 GLU C C 1
ATOM 4397 O O . GLU B 2 339 ? -28.607 72.816 22.263 1.00 74.74 348 GLU C O 1
ATOM 4403 N N . ARG B 2 340 ? -30.451 71.827 21.463 1.00 70.17 349 ARG C N 1
ATOM 4404 C CA . ARG B 2 340 ? -30.925 73.057 20.850 1.00 73.09 349 ARG C CA 1
ATOM 4405 C C . ARG B 2 340 ? -31.276 74.055 21.944 1.00 66.72 349 ARG C C 1
ATOM 4406 O O . ARG B 2 340 ? -31.752 73.677 23.017 1.00 72.00 349 ARG C O 1
ATOM 4414 N N . ALA B 2 341 ? -31.010 75.330 21.687 1.00 61.11 350 ALA C N 1
ATOM 4415 C CA . ALA B 2 341 ? -31.332 76.350 22.673 1.00 71.26 350 ALA C CA 1
ATOM 4416 C C . ALA B 2 341 ? -32.832 76.377 22.924 1.00 78.93 350 ALA C C 1
ATOM 4417 O O . ALA B 2 341 ? -33.631 76.299 21.987 1.00 76.36 350 ALA C O 1
ATOM 4419 N N . ASP B 2 342 ? -33.220 76.474 24.198 1.00 84.11 351 ASP C N 1
ATOM 4420 C CA . ASP B 2 342 ? -34.637 76.593 24.504 1.00 82.92 351 ASP C CA 1
ATOM 4421 C C . ASP B 2 342 ? -35.064 78.056 24.409 1.00 79.48 351 ASP C C 1
ATOM 4422 O O . ASP B 2 342 ? -34.284 78.934 24.034 1.00 80.00 351 ASP C O 1
ATOM 4427 N N . LEU B 2 343 ? -36.326 78.315 24.754 1.00 84.39 352 LEU C N 1
ATOM 4428 C CA . LEU B 2 343 ? -36.946 79.595 24.430 1.00 85.01 352 LEU C CA 1
ATOM 4429 C C . LEU B 2 343 ? -36.165 80.754 25.027 1.00 90.79 352 LEU C C 1
ATOM 4430 O O . LEU B 2 343 ? -35.759 81.681 24.318 1.00 93.50 352 LEU C O 1
ATOM 4435 N N . LYS B 2 344 ? -35.940 80.719 26.334 1.00 91.79 353 LYS C N 1
ATOM 4436 C CA . LYS B 2 344 ? -35.366 81.874 27.006 1.00 94.40 353 LYS C CA 1
ATOM 4437 C C . LYS B 2 344 ? -33.854 81.802 27.123 1.00 92.41 353 LYS C C 1
ATOM 4438 O O . LYS B 2 344 ? -33.230 82.828 27.405 1.00 96.44 353 LYS C O 1
ATOM 4444 N N . GLN B 2 345 ? -33.255 80.622 26.921 1.00 90.92 354 GLN C N 1
ATOM 4445 C CA . GLN B 2 345 ? -31.846 80.570 26.543 1.00 81.54 354 GLN C CA 1
ATOM 4446 C C . GLN B 2 345 ? -31.571 81.542 25.408 1.00 83.85 354 GLN C C 1
ATOM 4447 O O . GLN B 2 345 ? -30.538 82.221 25.390 1.00 87.72 354 GLN C O 1
ATOM 4453 N N . LEU B 2 346 ? -32.500 81.618 24.450 1.00 88.65 355 LEU C N 1
ATOM 4454 C CA . LEU B 2 346 ? -32.326 82.468 23.279 1.00 89.05 355 LEU C CA 1
ATOM 4455 C C . LEU B 2 346 ? -32.432 83.945 23.627 1.00 85.99 355 LEU C C 1
ATOM 4456 O O . LEU B 2 346 ? -31.869 84.787 22.918 1.00 88.40 355 LEU C O 1
ATOM 4461 N N . MET B 2 347 ? -33.161 84.280 24.691 1.00 85.88 356 MET C N 1
ATOM 4462 C CA . MET B 2 347 ? -33.417 85.677 25.018 1.00 95.36 356 MET C CA 1
ATOM 4463 C C . MET B 2 347 ? -32.289 86.314 25.817 1.00 94.91 356 MET C C 1
ATOM 4464 O O . MET B 2 347 ? -32.171 87.546 25.834 1.00 93.99 356 MET C O 1
ATOM 4469 N N . VAL B 2 348 ? -31.440 85.506 26.460 1.00 96.78 357 VAL C N 1
ATOM 4470 C CA . VAL B 2 348 ? -30.197 86.004 27.033 1.00 91.45 357 VAL C CA 1
ATOM 4471 C C . VAL B 2 348 ? -29.028 85.832 26.079 1.00 92.84 357 VAL C C 1
ATOM 4472 O O . VAL B 2 348 ? -27.884 86.139 26.447 1.00 92.91 357 VAL C O 1
ATOM 4476 N N . HIS B 2 349 ? -29.276 85.348 24.866 1.00 90.60 358 HIS C N 1
ATOM 4477 C CA . HIS B 2 349 ? -28.200 85.211 23.900 1.00 89.01 358 HIS C CA 1
ATOM 4478 C C . HIS B 2 349 ? -27.688 86.585 23.494 1.00 86.96 358 HIS C C 1
ATOM 4479 O O . HIS B 2 349 ? -28.429 87.574 23.486 1.00 88.93 358 HIS C O 1
ATOM 4486 N N . ALA B 2 350 ? -26.396 86.634 23.167 1.00 78.67 359 ALA C N 1
ATOM 4487 C CA . ALA B 2 350 ? -25.763 87.904 22.837 1.00 80.06 359 ALA C CA 1
ATOM 4488 C C . ALA B 2 350 ? -26.485 88.609 21.699 1.00 84.54 359 ALA C C 1
ATOM 4489 O O . ALA B 2 350 ? -26.617 89.839 21.706 1.00 88.07 359 ALA C O 1
ATOM 4491 N N . PHE B 2 351 ? -26.979 87.843 20.723 1.00 85.65 360 PHE C N 1
ATOM 4492 C CA . PHE B 2 351 ? -27.439 88.450 19.480 1.00 85.42 360 PHE C CA 1
ATOM 4493 C C . PHE B 2 351 ? -28.714 89.255 19.681 1.00 84.87 360 PHE C C 1
ATOM 4494 O O . PHE B 2 351 ? -28.927 90.271 19.010 1.00 84.66 360 PHE C O 1
ATOM 4502 N N . ILE B 2 352 ? -29.586 88.827 20.573 1.00 79.79 361 ILE C N 1
ATOM 4503 C CA . ILE B 2 352 ? -30.854 89.534 20.620 1.00 89.57 361 ILE C CA 1
ATOM 4504 C C . ILE B 2 352 ? -30.821 90.574 21.738 1.00 92.06 361 ILE C C 1
ATOM 4505 O O . ILE B 2 352 ? -31.571 91.556 21.699 1.00 93.43 361 ILE C O 1
ATOM 4510 N N . LYS B 2 353 ? -29.974 90.365 22.758 1.00 93.77 362 LYS C N 1
ATOM 4511 C CA . LYS B 2 353 ? -29.780 91.427 23.745 1.00 91.33 362 LYS C CA 1
ATOM 4512 C C . LYS B 2 353 ? -29.079 92.615 23.106 1.00 88.22 362 LYS C C 1
ATOM 4513 O O . LYS B 2 353 ? -29.393 93.771 23.410 1.00 89.12 362 LYS C O 1
ATOM 4519 N N . ARG B 2 354 ? -28.153 92.347 22.185 1.00 83.56 363 ARG C N 1
ATOM 4520 C CA . ARG B 2 354 ? -27.619 93.421 21.363 1.00 83.19 363 ARG C CA 1
ATOM 4521 C C . ARG B 2 354 ? -28.710 94.028 20.492 1.00 87.61 363 ARG C C 1
ATOM 4522 O O . ARG B 2 354 ? -28.788 95.251 20.356 1.00 92.82 363 ARG C O 1
ATOM 4530 N N . SER B 2 355 ? -29.578 93.190 19.913 1.00 95.67 364 SER C N 1
ATOM 4531 C CA . SER B 2 355 ? -30.571 93.676 18.954 1.00 95.34 364 SER C CA 1
ATOM 4532 C C . SER B 2 355 ? -31.744 94.373 19.631 1.00 93.04 364 SER C C 1
ATOM 4533 O O . SER B 2 355 ? -32.301 95.323 19.066 1.00 90.02 364 SER C O 1
ATOM 4536 N N . ASP B 2 356 ? -32.131 93.906 20.822 1.00 92.73 365 ASP C N 1
ATOM 4537 C CA . ASP B 2 356 ? -33.202 94.546 21.577 1.00 96.42 365 ASP C CA 1
ATOM 4538 C C . ASP B 2 356 ? -32.928 96.032 21.756 1.00 101.89 365 ASP C C 1
ATOM 4539 O O . ASP B 2 356 ? -33.794 96.877 21.499 1.00 108.38 365 ASP C O 1
ATOM 4544 N N . ALA B 2 357 ? -31.716 96.368 22.184 1.00 97.02 366 ALA C N 1
ATOM 4545 C CA . ALA B 2 357 ? -31.366 97.751 22.489 1.00 97.50 366 ALA C CA 1
ATOM 4546 C C . ALA B 2 357 ? -30.770 98.439 21.260 1.00 94.91 366 ALA C C 1
ATOM 4547 O O . ALA B 2 357 ? -29.655 98.954 21.273 1.00 96.67 366 ALA C O 1
ATOM 4549 N N . GLU B 2 358 ? -31.540 98.432 20.175 1.00 90.82 367 GLU C N 1
ATOM 4550 C CA . GLU B 2 358 ? -31.179 99.179 18.979 1.00 95.92 367 GLU C CA 1
ATOM 4551 C C . GLU B 2 358 ? -32.408 99.879 18.428 1.00 101.95 367 GLU C C 1
ATOM 4552 O O . GLU B 2 358 ? -33.544 99.440 18.629 1.00 103.75 367 GLU C O 1
ATOM 4558 N N . GLU B 2 359 ? -32.163 100.967 17.717 1.00 101.47 368 GLU C N 1
ATOM 4559 C CA . GLU B 2 359 ? -33.223 101.738 17.093 1.00 110.79 368 GLU C CA 1
ATOM 4560 C C . GLU B 2 359 ? -33.185 101.460 15.596 1.00 112.15 368 GLU C C 1
ATOM 4561 O O . GLU B 2 359 ? -32.243 101.858 14.903 1.00 109.62 368 GLU C O 1
ATOM 4567 N N . VAL B 2 360 ? -34.189 100.736 15.115 1.00 120.85 369 VAL C N 1
ATOM 4568 C CA . VAL B 2 360 ? -34.441 100.569 13.691 1.00 122.95 369 VAL C CA 1
ATOM 4569 C C . VAL B 2 360 ? -35.893 100.951 13.452 1.00 125.09 369 VAL C C 1
ATOM 4570 O O . VAL B 2 360 ? -36.788 100.479 14.164 1.00 123.32 369 VAL C O 1
ATOM 4574 N N . ASP B 2 361 ? -36.126 101.833 12.486 1.00 124.93 370 ASP C N 1
ATOM 4575 C CA . ASP B 2 361 ? -37.496 102.191 12.127 1.00 130.74 370 ASP C CA 1
ATOM 4576 C C . ASP B 2 361 ? -38.037 101.055 11.272 1.00 129.86 370 ASP C C 1
ATOM 4577 O O . ASP B 2 361 ? -37.861 101.019 10.052 1.00 128.75 370 ASP C O 1
ATOM 4582 N N . PHE B 2 362 ? -38.680 100.082 11.920 1.00 125.83 371 PHE C N 1
ATOM 4583 C CA . PHE B 2 362 ? -39.190 98.959 11.148 1.00 125.82 371 PHE C CA 1
ATOM 4584 C C . PHE B 2 362 ? -40.251 99.417 10.158 1.00 127.72 371 PHE C C 1
ATOM 4585 O O . PHE B 2 362 ? -40.248 98.997 8.994 1.00 127.35 371 PHE C O 1
ATOM 4593 N N . ALA B 2 363 ? -41.171 100.276 10.607 1.00 125.11 372 ALA C N 1
ATOM 4594 C CA . ALA B 2 363 ? -42.206 100.787 9.718 1.00 121.26 372 ALA C CA 1
ATOM 4595 C C . ALA B 2 363 ? -41.596 101.430 8.481 1.00 124.91 372 ALA C C 1
ATOM 4596 O O . ALA B 2 363 ? -42.080 101.227 7.361 1.00 125.76 372 ALA C O 1
ATOM 4598 N N . GLY B 2 364 ? -40.513 102.188 8.662 1.00 124.73 373 GLY C N 1
ATOM 4599 C CA . GLY B 2 364 ? -39.888 102.852 7.530 1.00 123.36 373 GLY C CA 1
ATOM 4600 C C . GLY B 2 364 ? -39.221 101.881 6.576 1.00 122.52 373 GLY C C 1
ATOM 4601 O O . GLY B 2 364 ? -39.323 102.031 5.355 1.00 121.46 373 GLY C O 1
ATOM 4602 N N . TRP B 2 365 ? -38.522 100.879 7.117 1.00 124.23 374 TRP C N 1
ATOM 4603 C CA . TRP B 2 365 ? -37.907 99.868 6.264 1.00 123.79 374 TRP C CA 1
ATOM 4604 C C . TRP B 2 365 ? -38.955 99.182 5.398 1.00 119.57 374 TRP C C 1
ATOM 4605 O O . TRP B 2 365 ? -38.739 98.960 4.200 1.00 114.61 374 TRP C O 1
ATOM 4616 N N . LEU B 2 366 ? -40.106 98.861 5.987 1.00 116.23 375 LEU C N 1
ATOM 4617 C CA . LEU B 2 366 ? -41.146 98.130 5.274 1.00 119.83 375 LEU C CA 1
ATOM 4618 C C . LEU B 2 366 ? -41.736 98.969 4.145 1.00 126.50 375 LEU C C 1
ATOM 4619 O O . LEU B 2 366 ? -41.735 98.554 2.979 1.00 124.76 375 LEU C O 1
ATOM 4624 N N . CYS B 2 367 ? -42.228 100.169 4.474 1.00 125.49 376 CYS C N 1
ATOM 4625 C CA . CYS B 2 367 ? -42.952 100.972 3.494 1.00 123.24 376 CYS C CA 1
ATOM 4626 C C . CYS B 2 367 ? -42.079 101.349 2.301 1.00 124.46 376 CYS C C 1
ATOM 4627 O O . CYS B 2 367 ? -42.592 101.520 1.190 1.00 126.19 376 CYS C O 1
ATOM 4630 N N . SER B 2 368 ? -40.765 101.467 2.501 1.00 124.21 377 SER C N 1
ATOM 4631 C CA . SER B 2 368 ? -39.884 101.832 1.397 1.00 125.14 377 SER C CA 1
ATOM 4632 C C . SER B 2 368 ? -39.618 100.660 0.460 1.00 126.03 377 SER C C 1
ATOM 4633 O O . SER B 2 368 ? -39.339 100.874 -0.726 1.00 127.24 377 SER C O 1
ATOM 4636 N N . THR B 2 369 ? -39.710 99.426 0.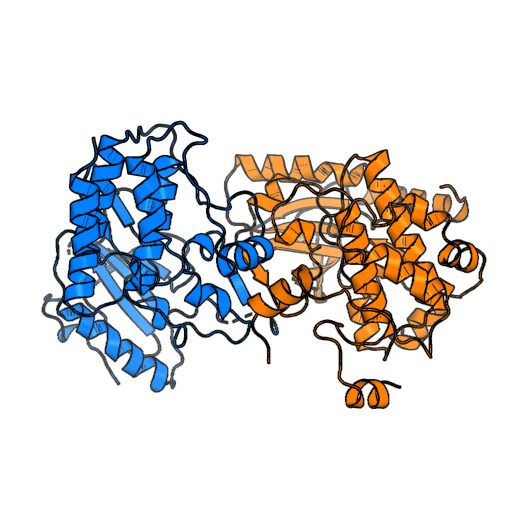959 1.00 127.20 378 THR C N 1
ATOM 4637 C CA . THR B 2 369 ? -39.334 98.261 0.165 1.00 127.89 378 THR C CA 1
ATOM 4638 C C . THR B 2 369 ? -40.503 97.676 -0.619 1.00 124.52 378 THR C C 1
ATOM 4639 O O . THR B 2 369 ? -40.327 97.285 -1.778 1.00 123.51 378 THR C O 1
ATOM 4643 N N . ILE B 2 370 ? -41.693 97.594 -0.019 1.00 125.08 379 ILE C N 1
ATOM 4644 C CA . ILE B 2 370 ? -42.854 97.119 -0.766 1.00 126.96 379 ILE C CA 1
ATOM 4645 C C . ILE B 2 370 ? -43.643 98.260 -1.402 1.00 130.00 379 ILE C C 1
ATOM 4646 O O . ILE B 2 370 ? -44.381 98.023 -2.369 1.00 130.89 379 ILE C O 1
ATOM 4651 N N . GLY B 2 371 ? -43.506 99.485 -0.898 1.00 129.80 380 GLY C N 1
ATOM 4652 C CA . GLY B 2 371 ? -44.109 100.641 -1.535 1.00 129.01 380 GLY C CA 1
ATOM 4653 C C . GLY B 2 371 ? -45.493 100.998 -1.031 1.00 129.10 380 GLY C C 1
ATOM 4654 O O . GLY B 2 371 ? -46.476 100.865 -1.766 1.00 134.01 380 GLY C O 1
ATOM 4655 N N . LEU B 2 372 ? -45.584 101.467 0.212 1.00 127.86 381 LEU C N 1
ATOM 4656 C CA . LEU B 2 372 ? -46.868 101.831 0.811 1.00 126.96 381 LEU C CA 1
ATOM 4657 C C . LEU B 2 372 ? -46.683 102.708 2.057 1.00 125.97 381 LEU C C 1
ATOM 4658 O O . LEU B 2 372 ? -47.489 103.600 2.339 1.00 121.68 381 LEU C O 1
#

Solvent-accessible surface area: 28701 Å² total; per-residue (Å²): 138,51,2,108,13,151,78,18,96,43,118,64,178,123,41,82,97,43,142,76,79,35,153,56,95,20,27,96,36,52,69,5,122,62,87,78,1,14,2,36,59,17,100,23,86,167,135,45,109,89,69,10,102,39,5,66,184,34,0,52,42,3,98,129,10,201,48,137,4,9,13,61,16,29,0,0,42,2,80,42,14,121,5,7,6,0,28,32,30,25,119,48,103,33,1,65,44,4,2,71,36,105,188,43,111,24,59,53,74,60,0,42,94,4,2,14,39,0,2,82,0,0,22,45,0,13,88,95,60,13,39,0,48,28,3,43,1,87,9,0,42,35,57,145,47,83,2,14,0,12,39,8,0,16,8,14,43,19,43,14,10,178,158,129,90,87,6,54,4,36,69,19,19,5,5,13,10,0,5,28,2,0,101,81,0,19,31,122,21,91,14,90,158,17,57,28,30,100,37,6,2,2,9,8,2,0,0,2,2,23,1,2,13,33,66,45,36,4,26,112,133,43,47,12,33,0,18,0,20,8,11,0,52,18,90,77,37,67,1,74,121,84,70,46,38,159,78,10,18,28,4,2,101,99,0,8,9,90,97,56,134,123,6,16,83,5,112,119,0,47,54,31,0,101,149,25,118,179,172,70,141,116,63,151,101,72,58,79,31,33,52,68,50,99,133,105,16,48,148,9,130,76,135,36,21,90,173,98,57,137,95,83,36,68,32,4,19,0,113,87,0,50,29,80,0,5,25,48,48,19,114,18,110,40,116,94,73,32,71,100,108,4,30,172,71,1,73,57,23,87,127,8,46,19,42,67,8,17,6,16,20,4,13,11,84,22,130,24,56,12,2,24,0,26,31,40,12,70,8,9,7,4,55,89,3,22,167,146,15,58,99,4,47,18,88,12,0,0,54,1,0,18,6,1,1,47,0,2,21,39,2,95,116,147,41,170,38,28,1,89,62,3,55,4,39,21,3,28,0,7,39,163,27,52,14,15,2,5,51,24,23,37,4,55,51,23,100,88,17,80,50,48,51,89,7,13,50,134,5,28,25,1,5,7,36,0,67,37,76,156,61,47,18,22,6,2,0,1,10,3,0,0,0,1,2,15,0,0,17,30,65,24,9,8,59,71,33,99,72,145,65,66,129,155,46,97,191,47,26,2,8,94,3,1,40,64,4,17,92,73,104,50,16,159,5,30,93,92,82,18,33,142,57,0,26,54,1,0,68,75,0,0,55,59,66,42,91,119,2,2,56,4,87,101,2,27,118,23,61,0,0,123,83,2,68,92,57,181,54,109,19,31,33,56,2,38,91,44,45,61,107

InterPro domains:
  IPR000719 Protein kinase domain [PS50011] (666-931)
  IPR000719 Protein kinase domain [SM00220] (666-928)
  IPR001245 Serine-threonine/tyrosine-protein kinase, catalytic domain [PF07714] (666-928)
  IPR002219 Protein kinase C-like, phorbol ester/diacylglycerol-binding domain [PS00479] (413-456)
  IPR002219 Protein kinase C-like, phorbol ester/diacylglycerol-binding domain [PS50081] (412-456)
  IPR002219 Protein kinase C-like, phorbol ester/diacylglycerol-binding domain [SM00109] (411-456)
  IPR008271 Serine/threonine-protein kinase, active site [PS00108] (782-794)
  IPR011009 Protein kinase-like domain superfamily [SSF56112] (642-928)
  IPR013761 Sterile alpha motif/pointed domain superfamily [G3DSA:1.10.150.50] (85-155)
  IPR025561 Kinase suppressor of RAS, SAM-like domain [PF13543] (90-152)
  IPR046349 C1-like domain superfamily [SSF57889] (388-456)
  IPR046861 Kinase suppressor RAS 1, N-terminal helical hairpin [PF20406] (24-76)
  IPR046933 Kinase suppressor RAS 1, N-terminal helical hairpin superfamily [G3DSA:6.10.140.1120] (7-84)
  IPR050167 Serine/threonine-protein kinase [PTHR23257] (516-930)

Secondary structure (DSSP, 8-state):
--B-GGGSSS--S--EEEEEEE--SSSEEEEEE--EEEEEEEE--TT-HHHHHHHHHHHHHHTT--BTTB--EEE--EETTEEEEEEEPPPSEEHHHHHT-TTS---HHHHHHHHHHHHHHHHHHHHTT---S---GGGEEEETTEEEE--TTGGGGT-S---TTEEEEETTTGGGS-HHHHTT--TT--GGGS---HHHHHHHHHHHHHHHHHSS-TTTTS-HHHHHHHHHTT----SGGGT--HHHHHHHHHHT-SSGGGSPPHHHHHHHHHT--/---HHHHHHHHHHTTTTTTT----GGGEEEEEE--EEEEEESSS--EEEEE-EE----SHHHHHHHHHHTHHHH---TTB--EEEEEE-SSEEEEEEE--SSEEHHHHHHHSSS--HHHHHHHHHHHHHHHHHHHHHH----S---GGGEEE-TT--EEE------HHHHHH--EEEEES-----HHHHTT----THHHHHHHHHHHHHHHHTS--SSPPPHHHHHHH----HHHHHHHHHHSPPP---TTTS-HHHHHHHHHHT-SSTTTS--TTTTTTSHHHHHHHT----HHHHHIIIII-

B-factor: mean 87.84, std 29.13, range [32.85, 167.18]

Organism: Homo sapiens (NCBI:txid9606)

Radius of gyration: 27.31 Å; Cα contacts (8 Å, |Δi|>4): 984; chains: 2; bounding box: 63×74×61 Å

GO terms:
  GO:0005515 protein binding (F, IPI)
  GO:0004674 protein serine/threonine kinase activity (F, IDA)
  GO:0106310 protein serine kinase activity (F, EXP)

Foldseek 3Di:
DWDAQPPAPPDADDKAWAAFDDDDLFATWTWIPSLTKIKGKHFDDQPPVPLPVVVVVPLVLLRPDDDQQAWRFGGWGDDPRIIMTMTNDDPAAFQLVQLQDPVDDQDPVNLLLQLLSNLVVLLRCVVSPFAQLQDDRNQWGDDPSRIHGYRGPVQLSGCSQVPDFDTDDDPPRLQLFALQQLVPDTNPDHSNDGPDDLLSRLSNSLQVLVCSVVSDGPPPVHDDVVSSVCRNVQHDDFPVVPPDDDLSRVSNCQSNPNDSVSHDGSVVSSVSSVPDD/DDDVVFVVVLVVLCVVLVQCPDDDDVQWDFDAPPPKTFIAGHSHRDTWIKDWQQFDDDDPVQVQQQVLVCCQCVDTDLAAWAFHGWDDDDNIIMTITHDAAQAFQVSLLVLPQADDPLLVLVVVVSLLVQQVCCCVVPVFAFQDDARRQWGAHLVGTIHGDDGDRGPVVVVGRDDDDADLADLFALCVVVPHDDDNLRVLSSSLQRSLCRRQSHRQVVHDDPVVSVVSCDDDRVVSSVCNNPPQWDFHDPPPDDPLSRVLSVLSNDRPSVSRQDSCSSVPRPSNVVSVPDDDPNSVVRCVRVPD